Protein 4RDL (pdb70)

Structure (mmCIF, N/CA/C/O backbone):
data_4RDL
#
_entry.id   4RDL
#
_cell.length_a   140.390
_cell.length_b   140.390
_cell.length_c   65.020
_cell.angle_alpha   90.00
_cell.angle_beta   90.00
_cell.angle_gamma   120.00
#
_symmetry.space_group_name_H-M   'P 61'
#
loop_
_entity.id
_entity.type
_entity.pdbx_description
1 polymer Capsid
2 branched alpha-L-fucopyranose-(1-2)-beta-D-galactopyranose-(1-4)-[alpha-L-fucopyranose-(1-3)]2-acetamido-2-deoxy-alpha-D-glucopyranose
3 water water
#
loop_
_atom_site.group_PDB
_atom_site.id
_atom_site.type_symbol
_atom_site.label_atom_id
_atom_site.label_alt_id
_atom_site.label_comp_id
_atom_site.label_asym_id
_atom_site.label_entity_id
_atom_site.label_seq_id
_atom_site.pdbx_PDB_ins_code
_atom_site.Cartn_x
_atom_site.Cartn_y
_atom_site.Cartn_z
_atom_site.occupancy
_atom_site.B_iso_or_equiv
_atom_site.auth_seq_id
_atom_site.auth_comp_id
_atom_site.auth_asym_id
_atom_site.auth_atom_id
_atom_site.pdbx_PDB_model_num
ATOM 1 N N . LYS A 1 12 ? 32.874 -7.255 -1.930 1.00 43.09 230 LYS A N 1
ATOM 2 C CA . LYS A 1 12 ? 34.227 -6.964 -2.393 1.00 41.33 230 LYS A CA 1
ATOM 3 C C . LYS A 1 12 ? 35.262 -7.795 -1.640 1.00 36.05 230 LYS A C 1
ATOM 4 O O . LYS A 1 12 ? 35.293 -7.787 -0.409 1.00 35.34 230 LYS A O 1
ATOM 10 N N . PRO A 1 13 ? 36.109 -8.521 -2.382 1.00 31.74 231 PRO A N 1
ATOM 11 C CA . PRO A 1 13 ? 37.158 -9.356 -1.790 1.00 28.40 231 PRO A CA 1
ATOM 12 C C . PRO A 1 13 ? 38.218 -8.528 -1.071 1.00 24.06 231 PRO A C 1
ATOM 13 O O . PRO A 1 13 ? 38.663 -7.495 -1.580 1.00 26.23 231 PRO A O 1
ATOM 17 N N . PHE A 1 14 ? 38.610 -8.989 0.110 1.00 20.43 232 PHE A N 1
ATOM 18 C CA . PHE A 1 14 ? 39.687 -8.369 0.866 1.00 17.97 232 PHE A CA 1
ATOM 19 C C . PHE A 1 14 ? 41.016 -8.547 0.137 1.00 16.47 232 PHE A C 1
ATOM 20 O O . PHE A 1 14 ? 41.208 -9.510 -0.603 1.00 17.79 232 PHE A O 1
ATOM 28 N N . SER A 1 15 ? 41.927 -7.605 0.341 1.00 14.62 233 SER A N 1
ATOM 29 C CA . SER A 1 15 ? 43.270 -7.693 -0.215 1.00 13.95 233 SER A CA 1
ATOM 30 C C . SER A 1 15 ? 44.175 -6.764 0.571 1.00 12.32 233 SER A C 1
ATOM 31 O O . SER A 1 15 ? 43.700 -5.898 1.310 1.00 12.92 233 SER A O 1
ATOM 34 N N . VAL A 1 16 ? 45.481 -6.967 0.436 1.00 12.92 234 VAL A N 1
ATOM 35 C CA . VAL A 1 16 ? 46.452 -6.027 0.988 1.00 11.94 234 VAL A CA 1
ATOM 36 C C . VAL A 1 16 ? 47.284 -5.471 -0.164 1.00 12.23 234 VAL A C 1
ATOM 37 O O . VAL A 1 16 ? 47.290 -6.045 -1.254 1.00 12.60 234 VAL A O 1
ATOM 41 N N . PRO A 1 17 ? 47.983 -4.347 0.059 1.00 12.26 235 PRO A N 1
ATOM 42 C CA . PRO A 1 17 ? 48.759 -3.787 -1.047 1.00 13.28 235 PRO A CA 1
ATOM 43 C C . PRO A 1 17 ? 49.764 -4.768 -1.644 1.00 12.71 235 PRO A C 1
ATOM 44 O O . PRO A 1 17 ? 50.415 -5.542 -0.932 1.00 13.01 235 PRO A O 1
ATOM 48 N N . ASN A 1 18 ? 49.846 -4.712 -2.967 1.00 15.27 236 ASN A N 1
ATOM 49 C CA . ASN A 1 18 ? 50.816 -5.410 -3.788 1.00 18.59 236 ASN A CA 1
ATOM 50 C C . ASN A 1 18 ? 51.997 -4.472 -4.021 1.00 18.64 236 ASN A C 1
ATOM 51 O O . ASN A 1 18 ? 52.313 -4.109 -5.162 1.00 24.37 236 ASN A O 1
ATOM 56 N N . ILE A 1 19 ? 52.598 -4.044 -2.916 1.00 13.80 237 ILE A N 1
ATOM 57 C CA . ILE A 1 19 ? 53.772 -3.175 -2.901 1.00 13.91 237 ILE A CA 1
ATOM 58 C C . ILE A 1 19 ? 54.809 -3.777 -1.959 1.00 12.34 237 ILE A C 1
ATOM 59 O O . ILE A 1 19 ? 54.476 -4.176 -0.838 1.00 11.85 237 ILE A O 1
ATOM 64 N N . PRO A 1 20 ? 56.076 -3.844 -2.395 1.00 11.18 238 PRO A N 1
ATOM 65 C CA . PRO A 1 20 ? 57.112 -4.359 -1.493 1.00 11.44 238 PRO A CA 1
ATOM 66 C C . PRO A 1 20 ? 57.177 -3.585 -0.181 1.00 10.43 238 PRO A C 1
ATOM 67 O O . PRO A 1 20 ? 57.000 -2.363 -0.148 1.00 11.05 238 PRO A O 1
ATOM 71 N N . MET A 1 21 ? 57.440 -4.304 0.901 1.00 10.87 239 MET A N 1
ATOM 72 C CA . MET A 1 21 ? 57.399 -3.713 2.229 1.00 10.30 239 MET A CA 1
ATOM 73 C C . MET A 1 21 ? 58.294 -2.482 2.343 1.00 10.39 239 MET A C 1
ATOM 74 O O . MET A 1 21 ? 57.907 -1.474 2.961 1.00 11.35 239 MET A O 1
ATOM 79 N N . ASN A 1 22 ? 59.485 -2.564 1.752 1.00 9.87 240 ASN A N 1
ATOM 80 C CA . ASN A 1 22 ? 60.472 -1.491 1.873 1.00 10.35 240 ASN A CA 1
ATOM 81 C C . ASN A 1 22 ? 60.218 -0.267 0.992 1.00 9.63 240 ASN A C 1
ATOM 82 O O . ASN A 1 22 ? 61.019 0.676 1.000 1.00 11.77 240 ASN A O 1
ATOM 87 N N . LEU A 1 23 ? 59.096 -0.275 0.270 1.00 10.16 241 LEU A N 1
ATOM 88 C CA . LEU A 1 23 ? 58.635 0.906 -0.456 1.00 10.17 241 LEU A CA 1
ATOM 89 C C . LEU A 1 23 ? 57.490 1.611 0.268 1.00 9.72 241 LEU A C 1
ATOM 90 O O . LEU A 1 23 ? 57.046 2.670 -0.162 1.00 10.99 241 LEU A O 1
ATOM 95 N N . MET A 1 24 ? 57.003 1.020 1.355 1.00 9.79 242 MET A N 1
ATOM 96 C CA . MET A 1 24 ? 55.901 1.616 2.103 1.00 9.81 242 MET A CA 1
ATOM 97 C C . MET A 1 24 ? 56.406 2.412 3.299 1.00 8.91 242 MET A C 1
ATOM 98 O O . MET A 1 24 ? 57.540 2.226 3.744 1.00 11.01 242 MET A O 1
ATOM 103 N N . SER A 1 25 ? 55.563 3.307 3.807 1.00 9.38 243 SER A N 1
ATOM 104 C CA . SER A 1 25 ? 55.920 4.154 4.931 1.00 9.05 243 SER A CA 1
ATOM 105 C C . SER A 1 25 ? 55.507 3.581 6.283 1.00 8.46 243 SER A C 1
ATOM 106 O O . SER A 1 25 ? 54.491 2.901 6.415 1.00 9.52 243 SER A O 1
ATOM 109 N N . ASN A 1 26 ? 56.305 3.875 7.300 1.00 8.46 244 ASN A N 1
ATOM 110 C CA . ASN A 1 26 ? 55.880 3.740 8.682 1.00 8.36 244 ASN A CA 1
ATOM 111 C C . ASN A 1 26 ? 54.586 4.551 8.850 1.00 8.33 244 ASN A C 1
ATOM 112 O O . ASN A 1 26 ? 54.370 5.543 8.145 1.00 8.97 244 ASN A O 1
ATOM 117 N N . SER A 1 27 ? 53.725 4.151 9.779 1.00 8.11 245 SER A N 1
ATOM 118 C CA . SER A 1 27 ? 52.503 4.919 10.042 1.00 8.08 245 SER A CA 1
ATOM 119 C C . SER A 1 27 ? 52.617 5.904 11.208 1.00 8.03 245 SER A C 1
ATOM 120 O O . SER A 1 27 ? 51.685 6.683 11.452 1.00 9.73 245 SER A O 1
ATOM 123 N N . ARG A 1 28 ? 53.752 5.895 11.908 1.00 8.18 246 ARG A N 1
ATOM 124 C CA . ARG A 1 28 ? 53.967 6.808 13.041 1.00 8.32 246 ARG A CA 1
ATOM 125 C C . ARG A 1 28 ? 54.977 7.922 12.756 1.00 9.09 246 ARG A C 1
ATOM 126 O O . ARG A 1 28 ? 54.983 8.946 13.440 1.00 9.63 246 ARG A O 1
ATOM 134 N N . VAL A 1 29 ? 55.854 7.702 11.776 1.00 9.43 247 VAL A N 1
ATOM 135 C CA . VAL A 1 29 ? 56.716 8.752 11.228 1.00 9.44 247 VAL A CA 1
ATOM 136 C C . VAL A 1 29 ? 56.731 8.568 9.715 1.00 9.24 247 VAL A C 1
ATOM 137 O O . VAL A 1 29 ? 56.528 7.453 9.230 1.00 9.80 247 VAL A O 1
ATOM 141 N N . PRO A 1 30 ? 56.927 9.655 8.955 1.00 9.78 248 PRO A N 1
ATOM 142 C CA . PRO A 1 30 ? 56.981 9.521 7.495 1.00 9.78 248 PRO A CA 1
ATOM 143 C C . PRO A 1 30 ? 58.376 9.079 7.050 1.00 10.45 248 PRO A C 1
ATOM 144 O O . PRO A 1 30 ? 59.220 9.894 6.663 1.00 14.55 248 PRO A O 1
ATOM 148 N N . MET A 1 31 ? 58.608 7.771 7.136 1.00 10.66 249 MET A N 1
ATOM 149 C CA . MET A 1 31 ? 59.887 7.160 6.802 1.00 10.27 249 MET A CA 1
ATOM 150 C C . MET A 1 31 ? 59.606 5.811 6.192 1.00 9.51 249 MET A C 1
ATOM 151 O O . MET A 1 31 ? 58.696 5.110 6.630 1.00 11.22 249 MET A O 1
ATOM 156 N N . LEU A 1 32 ? 60.402 5.432 5.199 1.00 9.33 250 LEU A N 1
ATOM 157 C CA . LEU A 1 32 ? 60.296 4.088 4.646 1.00 9.75 250 LEU A CA 1
ATOM 158 C C . LEU A 1 32 ? 60.457 3.027 5.739 1.00 9.61 250 LEU A C 1
ATOM 159 O O . LEU A 1 32 ? 61.234 3.187 6.689 1.00 10.42 250 LEU A O 1
ATOM 164 N N . ILE A 1 33 ? 59.719 1.937 5.587 1.00 9.78 251 ILE A N 1
ATOM 165 C CA . ILE A 1 33 ? 59.913 0.766 6.432 1.00 9.15 251 ILE A CA 1
ATOM 166 C C . ILE A 1 33 ? 61.226 0.077 6.072 1.00 9.55 251 ILE A C 1
ATOM 167 O O . ILE A 1 33 ? 61.497 -0.168 4.894 1.00 10.55 251 ILE A O 1
ATOM 172 N N . ASP A 1 34 ? 62.038 -0.233 7.081 1.00 9.91 252 ASP A N 1
ATOM 173 C CA . ASP A 1 34 ? 63.306 -0.933 6.836 1.00 10.58 252 ASP A CA 1
ATOM 174 C C . ASP A 1 34 ? 63.408 -2.291 7.522 1.00 9.90 252 ASP A C 1
ATOM 175 O O . ASP A 1 34 ? 64.482 -2.896 7.569 1.00 12.23 252 ASP A O 1
ATOM 180 N N . GLY A 1 35 ? 62.285 -2.769 8.044 1.00 9.95 253 GLY A N 1
ATOM 181 C CA . GLY A 1 35 ? 62.257 -4.087 8.643 1.00 10.53 253 GLY A CA 1
ATOM 182 C C . GLY A 1 35 ? 60.965 -4.391 9.354 1.00 9.05 253 GLY A C 1
ATOM 183 O O . GLY A 1 35 ? 60.045 -3.560 9.412 1.00 10.00 253 GLY A O 1
ATOM 184 N N . MET A 1 36 ? 60.891 -5.608 9.874 1.00 9.64 254 MET A N 1
ATOM 185 C CA . MET A 1 36 ? 59.840 -5.966 10.797 1.00 9.52 254 MET A CA 1
ATOM 186 C C . MET A 1 36 ? 60.421 -6.852 11.878 1.00 9.11 254 MET A C 1
ATOM 187 O O . MET A 1 36 ? 61.466 -7.487 11.681 1.00 11.68 254 MET A O 1
ATOM 192 N N . MET A 1 37 ? 59.764 -6.861 13.033 1.00 10.32 255 MET A N 1
ATOM 193 C CA . MET A 1 37 ? 60.268 -7.582 14.194 1.00 10.89 255 MET A CA 1
ATOM 194 C C . MET A 1 37 ? 59.136 -7.802 15.182 1.00 10.28 255 MET A C 1
ATOM 195 O O . MET A 1 37 ? 58.160 -7.050 15.188 1.00 11.37 255 MET A O 1
ATOM 200 N N . VAL A 1 38 ? 59.272 -8.817 16.031 1.00 10.81 256 VAL A N 1
ATOM 201 C CA . VAL A 1 38 ? 58.433 -8.903 17.212 1.00 11.31 256 VAL A CA 1
ATOM 202 C C . VAL A 1 38 ? 59.178 -8.209 18.340 1.00 10.97 256 VAL A C 1
ATOM 203 O O . VAL A 1 38 ? 60.393 -8.020 18.268 1.00 12.30 256 VAL A O 1
ATOM 207 N N . SER A 1 39 ? 58.458 -7.811 19.377 1.00 12.68 257 SER A N 1
ATOM 208 C CA . SER A 1 39 ? 59.101 -7.180 20.521 1.00 16.56 257 SER A CA 1
ATOM 209 C C . SER A 1 39 ? 59.797 -8.220 21.380 1.00 19.61 257 SER A C 1
ATOM 210 O O . SER A 1 39 ? 59.335 -9.354 21.488 1.00 23.82 257 SER A O 1
ATOM 213 N N . ASN A 1 40 ? 60.901 -7.825 22.008 1.00 22.65 258 ASN A N 1
ATOM 214 C CA . ASN A 1 40 ? 61.503 -8.645 23.058 1.00 27.94 258 ASN A CA 1
ATOM 215 C C . ASN A 1 40 ? 60.704 -8.614 24.364 1.00 31.01 258 ASN A C 1
ATOM 216 O O . ASN A 1 40 ? 60.671 -9.599 25.103 1.00 35.41 258 ASN A O 1
ATOM 221 N N . ASP A 1 41 ? 60.072 -7.481 24.654 1.00 31.25 259 ASP A N 1
ATOM 222 C CA . ASP A 1 41 ? 59.190 -7.382 25.814 1.00 33.27 259 ASP A CA 1
ATOM 223 C C . ASP A 1 41 ? 57.754 -7.648 25.387 1.00 37.30 259 ASP A C 1
ATOM 224 O O . ASP A 1 41 ? 57.036 -6.731 24.994 1.00 38.54 259 ASP A O 1
ATOM 229 N N . GLN A 1 42 ? 57.340 -8.908 25.461 1.00 38.48 260 GLN A N 1
ATOM 230 C CA . GLN A 1 42 ? 55.989 -9.291 25.058 1.00 40.85 260 GLN A CA 1
ATOM 231 C C . GLN A 1 42 ? 54.925 -8.653 25.948 1.00 42.84 260 GLN A C 1
ATOM 232 O O . GLN A 1 42 ? 53.736 -8.649 25.612 1.00 41.78 260 GLN A O 1
ATOM 238 N N . ASN A 1 43 ? 55.361 -8.105 27.078 1.00 42.42 261 ASN A N 1
ATOM 239 C CA . ASN A 1 43 ? 54.445 -7.475 28.020 1.00 46.32 261 ASN A CA 1
ATOM 240 C C . ASN A 1 43 ? 54.145 -6.008 27.714 1.00 46.86 261 ASN A C 1
ATOM 241 O O . ASN A 1 43 ? 53.171 -5.458 28.223 1.00 48.04 261 ASN A O 1
ATOM 246 N N . GLN A 1 44 ? 54.977 -5.375 26.890 1.00 45.12 262 GLN A N 1
ATOM 247 C CA . GLN A 1 44 ? 54.741 -3.982 26.519 1.00 43.29 262 GLN A CA 1
ATOM 248 C C . GLN A 1 44 ? 53.665 -3.903 25.442 1.00 39.95 262 GLN A C 1
ATOM 249 O O . GLN A 1 44 ? 53.852 -4.363 24.315 1.00 41.68 262 GLN A O 1
ATOM 255 N N . VAL A 1 45 ? 52.535 -3.316 25.818 1.00 34.96 263 VAL A N 1
ATOM 256 C CA . VAL A 1 45 ? 51.328 -3.325 25.014 1.00 29.69 263 VAL A CA 1
ATOM 257 C C . VAL A 1 45 ? 51.321 -2.148 24.046 1.00 23.66 263 VAL A C 1
ATOM 258 O O . VAL A 1 45 ? 51.467 -1.001 24.460 1.00 26.63 263 VAL A O 1
ATOM 262 N N . PRO A 1 46 ? 51.170 -2.425 22.743 1.00 18.42 264 PRO A N 1
ATOM 263 C CA . PRO A 1 46 ? 51.038 -1.296 21.818 1.00 17.12 264 PRO A CA 1
ATOM 264 C C . PRO A 1 46 ? 49.636 -0.695 21.869 1.00 16.25 264 PRO A C 1
ATOM 265 O O . PRO A 1 46 ? 48.638 -1.424 21.871 1.00 16.07 264 PRO A O 1
ATOM 269 N N . GLN A 1 47 ? 49.569 0.630 21.923 1.00 15.15 265 GLN A N 1
ATOM 270 C CA . GLN A 1 47 ? 48.303 1.336 21.802 1.00 15.18 265 GLN A CA 1
ATOM 271 C C . GLN A 1 47 ? 48.560 2.594 20.987 1.00 13.82 265 GLN A C 1
ATOM 272 O O . GLN A 1 47 ? 48.187 3.707 21.374 1.00 13.97 265 GLN A O 1
ATOM 278 N N . PHE A 1 48 ? 49.222 2.402 19.852 1.00 12.43 266 PHE A N 1
ATOM 279 C CA . PHE A 1 48 ? 49.518 3.503 18.952 1.00 10.79 266 PHE A CA 1
ATOM 280 C C . PHE A 1 48 ? 48.208 4.140 18.507 1.00 10.60 266 PHE A C 1
ATOM 281 O O . PHE A 1 48 ? 47.177 3.463 18.429 1.00 11.80 266 PHE A O 1
ATOM 289 N N . GLN A 1 49 ? 48.238 5.442 18.236 1.00 10.76 267 GLN A N 1
ATOM 290 C CA . GLN A 1 49 ? 47.043 6.135 17.781 1.00 10.30 267 GLN A CA 1
ATOM 291 C C . GLN A 1 49 ? 47.090 6.408 16.284 1.00 10.51 267 GLN A C 1
ATOM 292 O O . GLN A 1 49 ? 46.056 6.661 15.660 1.00 11.19 267 GLN A O 1
ATOM 298 N N . ASN A 1 50 ? 48.296 6.364 15.723 1.00 10.10 268 ASN A N 1
ATOM 299 C CA . ASN A 1 50 ? 48.478 6.411 14.282 1.00 10.17 268 ASN A CA 1
ATOM 300 C C . ASN A 1 50 ? 48.687 5.003 13.723 1.00 10.69 268 ASN A C 1
ATOM 301 O O . ASN A 1 50 ? 49.057 4.086 14.462 1.00 11.61 268 ASN A O 1
ATOM 306 N N . GLY A 1 51 ? 48.417 4.834 12.431 1.00 9.31 269 GLY A N 1
ATOM 307 C CA . GLY A 1 51 ? 48.439 3.524 11.790 1.00 9.72 269 GLY A CA 1
ATOM 308 C C . GLY A 1 51 ? 47.340 2.586 12.257 1.00 9.37 269 GLY A C 1
ATOM 309 O O . GLY A 1 51 ? 47.488 1.366 12.122 1.00 12.71 269 GLY A O 1
ATOM 310 N N . ARG A 1 52 ? 46.250 3.137 12.798 1.00 10.04 270 ARG A N 1
ATOM 311 C CA . ARG A 1 52 ? 45.157 2.332 13.343 1.00 9.95 270 ARG A CA 1
ATOM 312 C C . ARG A 1 52 ? 43.927 2.369 12.437 1.00 10.03 270 ARG A C 1
ATOM 313 O O . ARG A 1 52 ? 43.393 3.444 12.141 1.00 11.50 270 ARG A O 1
ATOM 321 N N . VAL A 1 53 ? 43.493 1.187 12.006 1.00 10.30 271 VAL A N 1
ATOM 322 C CA . VAL A 1 53 ? 42.350 1.028 11.110 1.00 10.96 271 VAL A CA 1
ATOM 323 C C . VAL A 1 53 ? 41.890 -0.427 11.200 1.00 10.93 271 VAL A C 1
ATOM 324 O O . VAL A 1 53 ? 42.697 -1.321 11.427 1.00 12.77 271 VAL A O 1
ATOM 328 N N . THR A 1 54 ? 40.591 -0.661 11.059 1.00 11.98 272 THR A N 1
ATOM 329 C CA . THR A 1 54 ? 40.100 -2.026 10.972 1.00 12.46 272 THR A CA 1
ATOM 330 C C . THR A 1 54 ? 40.361 -2.575 9.568 1.00 12.25 272 THR A C 1
ATOM 331 O O . THR A 1 54 ? 40.592 -1.815 8.618 1.00 12.77 272 THR A O 1
ATOM 335 N N . LEU A 1 55 ? 40.317 -3.895 9.422 1.00 13.03 273 LEU A N 1
ATOM 336 C CA . LEU A 1 55 ? 40.511 -4.488 8.100 1.00 13.28 273 LEU A CA 1
ATOM 337 C C . LEU A 1 55 ? 39.427 -4.068 7.113 1.00 14.20 273 LEU A C 1
ATOM 338 O O . LEU A 1 55 ? 39.654 -4.075 5.895 1.00 15.16 273 LEU A O 1
ATOM 343 N N . ASP A 1 56 ? 38.250 -3.709 7.625 1.00 14.21 274 ASP A N 1
ATOM 344 C CA . ASP A 1 56 ? 37.188 -3.240 6.735 1.00 15.90 274 ASP A CA 1
ATOM 345 C C . ASP A 1 56 ? 37.185 -1.716 6.510 1.00 15.21 274 ASP A C 1
ATOM 346 O O . ASP A 1 56 ? 36.233 -1.165 5.958 1.00 18.08 274 ASP A O 1
ATOM 351 N N . GLY A 1 57 ? 38.265 -1.049 6.920 1.00 13.90 275 GLY A N 1
ATOM 352 C CA . GLY A 1 57 ? 38.506 0.331 6.524 1.00 14.03 275 GLY A CA 1
ATOM 353 C C . GLY A 1 57 ? 38.002 1.443 7.434 1.00 14.70 275 GLY A C 1
ATOM 354 O O . GLY A 1 57 ? 37.818 2.574 6.976 1.00 17.17 275 GLY A O 1
ATOM 355 N N . GLN A 1 58 ? 37.785 1.139 8.712 1.00 14.00 276 GLN A N 1
ATOM 356 C CA . GLN A 1 58 ? 37.353 2.145 9.685 1.00 14.30 276 GLN A CA 1
ATOM 357 C C . GLN A 1 58 ? 38.553 2.727 10.424 1.00 13.64 276 GLN A C 1
ATOM 358 O O . GLN A 1 58 ? 39.208 2.027 11.204 1.00 14.99 276 GLN A O 1
ATOM 364 N N . LEU A 1 59 ? 38.850 3.998 10.166 1.00 13.04 277 LEU A N 1
ATOM 365 C CA . LEU A 1 59 ? 39.966 4.670 10.819 1.00 12.85 277 LEU A CA 1
ATOM 366 C C . LEU A 1 59 ? 39.744 4.798 12.319 1.00 12.55 277 LEU A C 1
ATOM 367 O O . LEU A 1 59 ? 38.619 5.031 12.769 1.00 14.67 277 LEU A O 1
ATOM 372 N N . GLN A 1 60 ? 40.830 4.682 13.081 1.00 12.18 278 GLN A N 1
ATOM 373 C CA . GLN A 1 60 ? 40.768 4.816 14.535 1.00 12.59 278 GLN A CA 1
ATOM 374 C C . GLN A 1 60 ? 41.820 5.783 15.061 1.00 12.52 278 GLN A C 1
ATOM 375 O O . GLN A 1 60 ? 42.778 6.107 14.363 1.00 12.08 278 GLN A O 1
ATOM 381 N N . GLY A 1 61 ? 41.640 6.229 16.301 1.00 13.48 279 GLY A N 1
ATOM 382 C CA . GLY A 1 61 ? 42.597 7.114 16.940 1.00 12.86 279 GLY A CA 1
ATOM 383 C C . GLY A 1 61 ? 42.772 8.408 16.177 1.00 12.48 279 GLY A C 1
ATOM 384 O O . GLY A 1 61 ? 41.792 9.067 15.828 1.00 15.24 279 GLY A O 1
ATOM 385 N N . THR A 1 62 ? 44.025 8.771 15.918 1.00 11.43 280 THR A N 1
ATOM 386 C CA . THR A 1 62 ? 44.329 9.971 15.146 1.00 11.68 280 THR A CA 1
ATOM 387 C C . THR A 1 62 ? 44.733 9.622 13.713 1.00 10.18 280 THR A C 1
ATOM 388 O O . THR A 1 62 ? 45.318 10.432 12.991 1.00 11.37 280 THR A O 1
ATOM 392 N N . THR A 1 63 ? 44.406 8.410 13.289 1.00 10.42 281 THR A N 1
ATOM 393 C CA . THR A 1 63 ? 44.857 7.936 11.989 1.00 10.38 281 THR A CA 1
ATOM 394 C C . THR A 1 63 ? 44.082 8.542 10.830 1.00 11.54 281 THR A C 1
ATOM 395 O O . THR A 1 63 ? 42.853 8.640 10.863 1.00 13.70 281 THR A O 1
ATOM 399 N N . THR A 1 64 ? 44.811 8.945 9.797 1.00 11.68 282 THR A N 1
ATOM 400 C CA . THR A 1 64 ? 44.164 9.376 8.574 1.00 12.27 282 THR A CA 1
ATOM 401 C C . THR A 1 64 ? 44.779 8.671 7.364 1.00 11.72 282 THR A C 1
ATOM 402 O O . THR A 1 64 ? 45.524 7.703 7.518 1.00 11.57 282 THR A O 1
ATOM 406 N N . VAL A 1 65 ? 44.450 9.137 6.167 1.00 10.43 283 VAL A N 1
ATOM 407 C CA . VAL A 1 65 ? 44.725 8.392 4.950 1.00 10.85 283 VAL A CA 1
ATOM 408 C C . VAL A 1 65 ? 46.143 8.582 4.407 1.00 10.12 283 VAL A C 1
ATOM 409 O O . VAL A 1 65 ? 46.821 7.601 4.068 1.00 11.48 283 VAL A O 1
ATOM 413 N N . SER A 1 66 ? 46.590 9.832 4.306 1.00 10.31 284 SER A N 1
ATOM 414 C CA . SER A 1 66 ? 47.850 10.125 3.626 1.00 10.37 284 SER A CA 1
ATOM 415 C C . SER A 1 66 ? 49.074 10.130 4.538 1.00 10.10 284 SER A C 1
ATOM 416 O O . SER A 1 66 ? 49.043 10.685 5.647 1.00 10.77 284 SER A O 1
ATOM 419 N N . ALA A 1 67 ? 50.168 9.546 4.051 1.00 10.03 285 ALA A N 1
ATOM 420 C CA . ALA A 1 67 ? 51.436 9.606 4.773 1.00 10.22 285 ALA A CA 1
ATOM 421 C C . ALA A 1 67 ? 51.925 11.045 4.927 1.00 10.22 285 ALA A C 1
ATOM 422 O O . ALA A 1 67 ? 52.746 11.328 5.791 1.00 11.92 285 ALA A O 1
ATOM 424 N N . ALA A 1 68 ? 51.420 11.950 4.088 1.00 10.08 286 ALA A N 1
ATOM 425 C CA . ALA A 1 68 ? 51.767 13.370 4.206 1.00 11.38 286 ALA A CA 1
ATOM 426 C C . ALA A 1 68 ? 51.280 14.000 5.514 1.00 11.47 286 ALA A C 1
ATOM 427 O O . ALA A 1 68 ? 51.716 15.091 5.876 1.00 14.39 286 ALA A O 1
ATOM 429 N N . CYS A 1 69 ? 50.401 13.313 6.236 1.00 9.89 287 CYS A N 1
ATOM 430 C CA . CYS A 1 69 ? 49.876 13.856 7.483 1.00 9.72 287 CYS A CA 1
ATOM 431 C C . CYS A 1 69 ? 50.582 13.348 8.738 1.00 9.55 287 CYS A C 1
ATOM 432 O O . CYS A 1 69 ? 50.341 13.846 9.834 1.00 10.61 287 CYS A O 1
ATOM 435 N N . ILE A 1 70 ? 51.427 12.333 8.593 1.00 8.97 288 ILE A N 1
ATOM 436 C CA . ILE A 1 70 ? 51.954 11.646 9.761 1.00 8.92 288 ILE A CA 1
ATOM 437 C C . ILE A 1 70 ? 52.888 12.513 10.603 1.00 9.33 288 ILE A C 1
ATOM 438 O O . ILE A 1 70 ? 53.851 13.091 10.085 1.00 10.54 288 ILE A O 1
ATOM 443 N N . ALA A 1 71 ? 52.578 12.596 11.899 1.00 9.32 289 ALA A N 1
ATOM 444 C CA . ALA A 1 71 ? 53.420 13.276 12.883 1.00 9.25 289 ALA A CA 1
ATOM 445 C C . ALA A 1 71 ? 53.551 14.768 12.611 1.00 9.26 289 ALA A C 1
ATOM 446 O O . ALA A 1 71 ? 54.593 15.368 12.849 1.00 14.64 289 ALA A O 1
ATOM 448 N N . ARG A 1 72 ? 52.470 15.358 12.118 1.00 9.46 290 ARG A N 1
ATOM 449 C CA . ARG A 1 72 ? 52.412 16.795 11.887 1.00 9.12 290 ARG A CA 1
ATOM 450 C C . ARG A 1 72 ? 51.354 17.434 12.766 1.00 9.66 290 ARG A C 1
ATOM 451 O O . ARG A 1 72 ? 50.495 16.738 13.317 1.00 9.87 290 ARG A O 1
ATOM 459 N N . MET A 1 73 ? 51.441 18.755 12.900 1.00 9.52 291 MET A N 1
ATOM 460 C CA . MET A 1 73 ? 50.447 19.556 13.606 1.00 8.98 291 MET A CA 1
ATOM 461 C C . MET A 1 73 ? 50.174 20.815 12.808 1.00 9.55 291 MET A C 1
ATOM 462 O O . MET A 1 73 ? 50.969 21.213 11.950 1.00 10.20 291 MET A O 1
ATOM 467 N N . ARG A 1 74 ? 49.058 21.459 13.122 1.00 9.38 292 ARG A N 1
ATOM 468 C CA . ARG A 1 74 ? 48.738 22.756 12.547 1.00 9.23 292 ARG A CA 1
ATOM 469 C C . ARG A 1 74 ? 48.023 23.591 13.589 1.00 8.97 292 ARG A C 1
ATOM 470 O O . ARG A 1 74 ? 47.239 23.072 14.381 1.00 10.15 292 ARG A O 1
ATOM 478 N N . GLY A 1 75 ? 48.284 24.889 13.587 1.00 10.10 293 GLY A N 1
ATOM 479 C CA . GLY A 1 75 ? 47.472 25.783 14.392 1.00 11.15 293 GLY A CA 1
ATOM 480 C C . GLY A 1 75 ? 48.069 27.159 14.527 1.00 9.97 293 GLY A C 1
ATOM 481 O O . GLY A 1 75 ? 49.033 27.508 13.842 1.00 11.82 293 GLY A O 1
ATOM 482 N N . ARG A 1 76 ? 47.492 27.944 15.431 1.00 9.77 294 ARG A N 1
ATOM 483 C CA . ARG A 1 76 ? 47.896 29.332 15.606 1.00 9.82 294 ARG A CA 1
ATOM 484 C C . ARG A 1 76 ? 48.718 29.456 16.871 1.00 10.08 294 ARG A C 1
ATOM 485 O O . ARG A 1 76 ? 48.303 29.011 17.938 1.00 10.90 294 ARG A O 1
ATOM 493 N N . ILE A 1 77 ? 49.897 30.049 16.744 1.00 10.79 295 ILE A N 1
ATOM 494 C CA . ILE A 1 77 ? 50.762 30.250 17.900 1.00 10.76 295 ILE A CA 1
ATOM 495 C C . ILE A 1 77 ? 50.219 31.387 18.761 1.00 11.16 295 ILE A C 1
ATOM 496 O O . ILE A 1 77 ? 49.822 32.438 18.249 1.00 11.82 295 ILE A O 1
ATOM 501 N N . PHE A 1 78 ? 50.189 31.163 20.070 1.00 11.84 296 PHE A N 1
ATOM 502 C CA . PHE A 1 78 ? 49.741 32.177 21.012 1.00 11.13 296 PHE A CA 1
ATOM 503 C C . PHE A 1 78 ? 50.752 32.415 22.116 1.00 11.88 296 PHE A C 1
ATOM 504 O O . PHE A 1 78 ? 51.680 31.634 22.310 1.00 12.58 296 PHE A O 1
ATOM 512 N N . ASN A 1 79 ? 50.558 33.511 22.836 1.00 13.56 297 ASN A N 1
ATOM 513 C CA . ASN A 1 79 ? 51.354 33.838 24.004 1.00 16.04 297 ASN A CA 1
ATOM 514 C C . ASN A 1 79 ? 50.388 34.384 25.031 1.00 17.14 297 ASN A C 1
ATOM 515 O O . ASN A 1 79 ? 49.740 35.406 24.806 1.00 18.48 297 ASN A O 1
ATOM 520 N N . ASN A 1 80 ? 50.261 33.674 26.143 1.00 19.96 298 ASN A N 1
ATOM 521 C CA . ASN A 1 80 ? 49.325 34.061 27.185 1.00 26.60 298 ASN A CA 1
ATOM 522 C C . ASN A 1 80 ? 49.856 33.699 28.555 1.00 31.81 298 ASN A C 1
ATOM 523 O O . ASN A 1 80 ? 50.343 32.591 28.768 1.00 32.71 298 ASN A O 1
ATOM 528 N N . ASN A 1 81 ? 49.756 34.639 29.487 1.00 35.25 299 ASN A N 1
ATOM 529 C CA . ASN A 1 81 ? 50.151 34.387 30.864 1.00 38.41 299 ASN A CA 1
ATOM 530 C C . ASN A 1 81 ? 51.601 33.907 30.958 1.00 38.76 299 ASN A C 1
ATOM 531 O O . ASN A 1 81 ? 51.926 33.042 31.769 1.00 39.88 299 ASN A O 1
ATOM 536 N N . GLY A 1 82 ? 52.465 34.469 30.114 1.00 38.47 300 GLY A N 1
ATOM 537 C CA . GLY A 1 82 ? 53.891 34.195 30.172 1.00 38.46 300 GLY A CA 1
ATOM 538 C C . GLY A 1 82 ? 54.351 32.916 29.491 1.00 36.67 300 GLY A C 1
ATOM 539 O O . GLY A 1 82 ? 55.496 32.494 29.654 1.00 37.73 300 GLY A O 1
ATOM 540 N N . ASN A 1 83 ? 53.466 32.297 28.719 1.00 29.81 301 ASN A N 1
ATOM 541 C CA . ASN A 1 83 ? 53.791 31.036 28.067 1.00 25.84 301 ASN A CA 1
ATOM 542 C C . ASN A 1 83 ? 53.262 30.964 26.646 1.00 19.09 301 ASN A C 1
ATOM 543 O O . ASN A 1 83 ? 52.196 31.500 26.331 1.00 19.84 301 ASN A O 1
ATOM 548 N N . TYR A 1 84 ? 54.023 30.300 25.787 1.00 15.03 302 TYR A N 1
ATOM 549 C CA . TYR A 1 84 ? 53.638 30.143 24.394 1.00 12.71 302 TYR A CA 1
ATOM 550 C C . TYR A 1 84 ? 52.911 28.821 24.183 1.00 11.47 302 TYR A C 1
ATOM 551 O O . TYR A 1 84 ? 53.042 27.889 24.971 1.00 12.84 302 TYR A O 1
ATOM 560 N N . GLY A 1 85 ? 52.144 28.748 23.107 1.00 11.00 303 GLY A N 1
ATOM 561 C CA . GLY A 1 85 ? 51.434 27.531 22.783 1.00 11.15 303 GLY A CA 1
ATOM 562 C C . GLY A 1 85 ? 50.902 27.555 21.372 1.00 11.20 303 GLY A C 1
ATOM 563 O O . GLY A 1 85 ? 51.092 28.529 20.626 1.00 11.45 303 GLY A O 1
ATOM 564 N N . VAL A 1 86 ? 50.226 26.473 21.002 1.00 10.34 304 VAL A N 1
ATOM 565 C CA . VAL A 1 86 ? 49.510 26.414 19.736 1.00 10.62 304 VAL A CA 1
ATOM 566 C C . VAL A 1 86 ? 48.049 26.040 19.979 1.00 10.79 304 VAL A C 1
ATOM 567 O O . VAL A 1 86 ? 47.760 25.087 20.723 1.00 11.39 304 VAL A O 1
ATOM 571 N N . ASN A 1 87 ? 47.141 26.811 19.372 1.00 10.42 305 ASN A N 1
ATOM 572 C CA . ASN A 1 87 ? 45.742 26.425 19.249 1.00 10.61 305 ASN A CA 1
ATOM 573 C C . ASN A 1 87 ? 45.602 25.553 18.019 1.00 9.52 305 ASN A C 1
ATOM 574 O O . ASN A 1 87 ? 45.767 26.031 16.895 1.00 10.53 305 ASN A O 1
ATOM 579 N N . LEU A 1 88 ? 45.297 24.277 18.231 1.00 10.38 306 LEU A N 1
ATOM 580 C CA . LEU A 1 88 ? 45.355 23.280 17.168 1.00 9.88 306 LEU A CA 1
ATOM 581 C C . LEU A 1 88 ? 44.166 23.304 16.216 1.00 9.64 306 LEU A C 1
ATOM 582 O O . LEU A 1 88 ? 43.038 23.627 16.600 1.00 12.18 306 LEU A O 1
ATOM 587 N N . ALA A 1 89 ? 44.452 22.950 14.967 1.00 10.24 307 ALA A N 1
ATOM 588 C CA . ALA A 1 89 ? 43.446 22.710 13.949 1.00 10.58 307 ALA A CA 1
ATOM 589 C C . ALA A 1 89 ? 43.797 21.414 13.220 1.00 10.07 307 ALA A C 1
ATOM 590 O O . ALA A 1 89 ? 44.876 20.841 13.433 1.00 11.11 307 ALA A O 1
ATOM 592 N N . GLU A 1 90 ? 42.906 20.945 12.350 1.00 10.46 308 GLU A N 1
ATOM 593 C CA . GLU A 1 90 ? 43.280 19.854 11.450 1.00 10.95 308 GLU A CA 1
ATOM 594 C C . GLU A 1 90 ? 44.310 20.363 10.437 1.00 11.07 308 GLU A C 1
ATOM 595 O O . GLU A 1 90 ? 44.418 21.573 10.201 1.00 11.27 308 GLU A O 1
ATOM 601 N N . LEU A 1 91 ? 45.054 19.444 9.826 1.00 11.13 309 LEU A N 1
ATOM 602 C CA . LEU A 1 91 ? 46.161 19.824 8.949 1.00 11.67 309 LEU A CA 1
ATOM 603 C C . LEU A 1 91 ? 45.732 20.615 7.708 1.00 11.33 309 LEU A C 1
ATOM 604 O O . LEU A 1 91 ? 46.534 21.338 7.124 1.00 12.55 309 LEU A O 1
ATOM 609 N N . ASP A 1 92 ? 44.471 20.487 7.305 1.00 12.64 310 ASP A N 1
ATOM 610 C CA . ASP A 1 92 ? 43.972 21.259 6.165 1.00 13.56 310 ASP A CA 1
ATOM 611 C C . ASP A 1 92 ? 43.497 22.658 6.567 1.00 14.50 310 ASP A C 1
ATOM 612 O O . ASP A 1 92 ? 43.061 23.448 5.722 1.00 16.83 310 ASP A O 1
ATOM 617 N N . GLY A 1 93 ? 43.593 22.966 7.857 1.00 13.36 311 GLY A N 1
ATOM 618 C CA . GLY A 1 93 ? 43.205 24.278 8.350 1.00 14.70 311 GLY A CA 1
ATOM 619 C C . GLY A 1 93 ? 41.769 24.363 8.847 1.00 14.36 311 GLY A C 1
ATOM 620 O O . GLY A 1 93 ? 41.380 25.351 9.460 1.00 16.43 311 GLY A O 1
ATOM 621 N N . ASN A 1 94 ? 40.980 23.333 8.576 1.00 14.01 312 ASN A N 1
ATOM 622 C CA . ASN A 1 94 ? 39.650 23.234 9.150 1.00 14.49 312 ASN A CA 1
ATOM 623 C C . ASN A 1 94 ? 39.735 22.937 10.645 1.00 14.05 312 ASN A C 1
ATOM 624 O O . ASN A 1 94 ? 40.752 22.447 11.130 1.00 14.44 312 ASN A O 1
ATOM 629 N N . PRO A 1 95 ? 38.677 23.262 11.387 1.00 13.83 313 PRO A N 1
ATOM 630 C CA . PRO A 1 95 ? 38.773 23.201 12.846 1.00 14.85 313 PRO A CA 1
ATOM 631 C C . PRO A 1 95 ? 38.898 21.788 13.380 1.00 15.33 313 PRO A C 1
ATOM 632 O O . PRO A 1 95 ? 38.317 20.845 12.830 1.00 14.31 313 PRO A O 1
ATOM 636 N N . TYR A 1 96 ? 39.666 21.654 14.456 1.00 15.35 314 TYR A N 1
ATOM 637 C CA . TYR A 1 96 ? 39.714 20.413 15.198 1.00 16.15 314 TYR A CA 1
ATOM 638 C C . TYR A 1 96 ? 38.505 20.411 16.109 1.00 18.55 314 TYR A C 1
ATOM 639 O O . TYR A 1 96 ? 38.275 21.365 16.861 1.00 19.98 314 TYR A O 1
ATOM 648 N N . HIS A 1 97 ? 37.718 19.349 16.021 1.00 18.04 315 HIS A N 1
ATOM 649 C CA . HIS A 1 97 ? 36.559 19.210 16.875 1.00 22.15 315 HIS A CA 1
ATOM 650 C C . HIS A 1 97 ? 37.018 18.664 18.210 1.00 22.25 315 HIS A C 1
ATOM 651 O O . HIS A 1 97 ? 37.128 17.452 18.398 1.00 24.63 315 HIS A O 1
ATOM 658 N N . ALA A 1 98 ? 37.300 19.585 19.131 1.00 24.73 316 ALA A N 1
ATOM 659 C CA . ALA A 1 98 ? 37.802 19.227 20.451 1.00 25.92 316 ALA A CA 1
ATOM 660 C C . ALA A 1 98 ? 36.872 18.229 21.126 1.00 25.64 316 ALA A C 1
ATOM 661 O O . ALA A 1 98 ? 35.653 18.277 20.946 1.00 26.24 316 ALA A O 1
ATOM 663 N N . PHE A 1 99 ? 37.468 17.319 21.887 1.00 24.40 317 PHE A N 1
ATOM 664 C CA . PHE A 1 99 ? 36.735 16.288 22.612 1.00 25.83 317 PHE A CA 1
ATOM 665 C C . PHE A 1 99 ? 36.057 15.240 21.715 1.00 25.98 317 PHE A C 1
ATOM 666 O O . PHE A 1 99 ? 35.169 14.532 22.182 1.00 29.43 317 PHE A O 1
ATOM 674 N N . ASP A 1 100 ? 36.489 15.119 20.456 1.00 24.12 318 ASP A N 1
ATOM 675 C CA . ASP A 1 100 ? 35.805 14.249 19.480 1.00 33.05 318 ASP A CA 1
ATOM 676 C C . ASP A 1 100 ? 36.655 13.178 18.774 1.00 36.01 318 ASP A C 1
ATOM 677 O O . ASP A 1 100 ? 36.111 12.221 18.213 1.00 42.11 318 ASP A O 1
ATOM 682 N N . SER A 1 101 ? 37.967 13.380 18.740 1.00 30.19 319 SER A N 1
ATOM 683 C CA . SER A 1 101 ? 38.941 12.314 18.486 1.00 26.84 319 SER A CA 1
ATOM 684 C C . SER A 1 101 ? 40.104 12.694 19.392 1.00 19.02 319 SER A C 1
ATOM 685 O O . SER A 1 101 ? 40.097 13.793 19.936 1.00 21.15 319 SER A O 1
ATOM 688 N N . PRO A 1 102 ? 41.088 11.798 19.605 1.00 14.37 320 PRO A N 1
ATOM 689 C CA . PRO A 1 102 ? 42.005 12.133 20.705 1.00 13.98 320 PRO A CA 1
ATOM 690 C C . PRO A 1 102 ? 42.782 13.425 20.468 1.00 13.47 320 PRO A C 1
ATOM 691 O O . PRO A 1 102 ? 43.125 14.111 21.428 1.00 13.27 320 PRO A O 1
ATOM 695 N N . ALA A 1 103 ? 43.052 13.740 19.205 1.00 12.36 321 ALA A N 1
ATOM 696 C CA . ALA A 1 103 ? 43.778 14.940 18.831 1.00 11.39 321 ALA A CA 1
ATOM 697 C C . ALA A 1 103 ? 43.541 15.101 17.343 1.00 11.05 321 ALA A C 1
ATOM 698 O O . ALA A 1 103 ? 42.928 14.229 16.722 1.00 12.02 321 ALA A O 1
ATOM 700 N N . PRO A 1 104 ? 43.998 16.216 16.754 1.00 11.02 322 PRO A N 1
ATOM 701 C CA . PRO A 1 104 ? 43.841 16.331 15.300 1.00 11.27 322 PRO A CA 1
ATOM 702 C C . PRO A 1 104 ? 44.460 15.136 14.569 1.00 9.42 322 PRO A C 1
ATOM 703 O O . PRO A 1 104 ? 45.437 14.541 15.046 1.00 10.19 322 PRO A O 1
ATOM 707 N N . LEU A 1 105 ? 43.909 14.787 13.411 1.00 9.81 323 LEU A N 1
ATOM 708 C CA . LEU A 1 105 ? 44.433 13.646 12.670 1.00 9.97 323 LEU A CA 1
ATOM 709 C C . LEU A 1 105 ? 45.906 13.846 12.316 1.00 8.69 323 LEU A C 1
ATOM 710 O O . LEU A 1 105 ? 46.326 14.954 11.962 1.00 10.03 323 LEU A O 1
ATOM 715 N N . GLY A 1 106 ? 46.693 12.776 12.428 1.00 9.70 324 GLY A N 1
ATOM 716 C CA . GLY A 1 106 ? 48.120 12.823 12.128 1.00 10.53 324 GLY A CA 1
ATOM 717 C C . GLY A 1 106 ? 49.002 13.253 13.297 1.00 9.38 324 GLY A C 1
ATOM 718 O O . GLY A 1 106 ? 50.219 13.111 13.244 1.00 10.68 324 GLY A O 1
ATOM 719 N N . PHE A 1 107 ? 48.397 13.780 14.357 1.00 9.71 325 PHE A N 1
ATOM 720 C CA . PHE A 1 107 ? 49.150 14.293 15.499 1.00 10.04 325 PHE A CA 1
ATOM 721 C C . PHE A 1 107 ? 50.139 13.231 16.009 1.00 8.67 325 PHE A C 1
ATOM 722 O O . PHE A 1 107 ? 49.782 12.066 16.124 1.00 10.16 325 PHE A O 1
ATOM 730 N N . PRO A 1 108 ? 51.386 13.628 16.319 1.00 9.10 326 PRO A N 1
ATOM 731 C CA . PRO A 1 108 ? 52.362 12.645 16.816 1.00 9.80 326 PRO A CA 1
ATOM 732 C C . PRO A 1 108 ? 51.819 11.830 17.992 1.00 9.90 326 PRO A C 1
ATOM 733 O O . PRO A 1 108 ? 51.205 12.395 18.910 1.00 11.02 326 PRO A O 1
ATOM 737 N N . ASP A 1 109 ? 52.050 10.516 17.978 1.00 10.30 327 ASP A N 1
ATOM 738 C CA . ASP A 1 109 ? 51.600 9.667 19.086 1.00 10.92 327 ASP A CA 1
ATOM 739 C C . ASP A 1 109 ? 52.752 9.176 19.966 1.00 10.97 327 ASP A C 1
ATOM 740 O O . ASP A 1 109 ? 52.698 8.093 20.549 1.00 12.27 327 ASP A O 1
ATOM 745 N N . PHE A 1 110 ? 53.780 10.006 20.081 1.00 10.94 328 PHE A N 1
ATOM 746 C CA . PHE A 1 110 ? 54.884 9.757 20.997 1.00 10.31 328 PHE A CA 1
ATOM 747 C C . PHE A 1 110 ? 54.619 10.485 22.305 1.00 11.04 328 PHE A C 1
ATOM 748 O O . PHE A 1 110 ? 54.493 11.716 22.328 1.00 11.85 328 PHE A O 1
ATOM 756 N N . GLY A 1 111 ? 54.517 9.715 23.385 1.00 11.82 329 GLY A N 1
ATOM 757 C CA . GLY A 1 111 ? 54.132 10.248 24.675 1.00 12.50 329 GLY A CA 1
ATOM 758 C C . GLY A 1 111 ? 55.273 10.379 25.662 1.00 11.52 329 GLY A C 1
ATOM 759 O O . GLY A 1 111 ? 56.249 9.627 25.596 1.00 13.73 329 GLY A O 1
ATOM 760 N N . ASN A 1 112 ? 55.131 11.337 26.575 1.00 11.43 330 ASN A N 1
ATOM 761 C CA . ASN A 1 112 ? 56.082 11.549 27.662 1.00 11.94 330 ASN A CA 1
ATOM 762 C C . ASN A 1 112 ? 57.494 11.854 27.195 1.00 12.54 330 ASN A C 1
ATOM 763 O O . ASN A 1 112 ? 58.461 11.414 27.812 1.00 14.10 330 ASN A O 1
ATOM 768 N N . CYS A 1 113 ? 57.607 12.623 26.115 1.00 11.91 331 CYS A N 1
ATOM 769 C CA . CYS A 1 113 ? 58.909 12.932 25.549 1.00 10.96 331 CYS A CA 1
ATOM 770 C C . CYS A 1 113 ? 58.939 14.322 24.929 1.00 10.54 331 CYS A C 1
ATOM 771 O O . CYS A 1 113 ? 57.930 15.034 24.924 1.00 11.80 331 CYS A O 1
ATOM 774 N N . ASP A 1 114 ? 60.109 14.708 24.435 1.00 11.37 332 ASP A N 1
ATOM 775 C CA . ASP A 1 114 ? 60.292 16.024 23.843 1.00 10.51 332 ASP A CA 1
ATOM 776 C C . ASP A 1 114 ? 60.210 15.921 22.327 1.00 10.06 332 ASP A C 1
ATOM 777 O O . ASP A 1 114 ? 61.026 15.241 21.693 1.00 13.09 332 ASP A O 1
ATOM 782 N N . LEU A 1 115 ? 59.201 16.573 21.763 1.00 10.50 333 LEU A N 1
ATOM 783 C CA . LEU A 1 115 ? 59.003 16.617 20.322 1.00 10.32 333 LEU A CA 1
ATOM 784 C C . LEU A 1 115 ? 59.685 17.852 19.759 1.00 9.52 333 LEU A C 1
ATOM 785 O O . LEU A 1 115 ? 59.288 18.984 20.057 1.00 12.18 333 LEU A O 1
ATOM 790 N N . HIS A 1 116 ? 60.714 17.634 18.953 1.00 9.69 334 HIS A N 1
ATOM 791 C CA . HIS A 1 116 ? 61.443 18.738 18.341 1.00 9.89 334 HIS A CA 1
ATOM 792 C C . HIS A 1 116 ? 60.855 18.983 16.969 1.00 9.84 334 HIS A C 1
ATOM 793 O O . HIS A 1 116 ? 61.055 18.186 16.045 1.00 10.11 334 HIS A O 1
ATOM 800 N N . MET A 1 117 ? 60.113 20.081 16.855 1.00 10.71 335 MET A N 1
ATOM 801 C CA . MET A 1 117 ? 59.333 20.370 15.659 1.00 10.10 335 MET A CA 1
ATOM 802 C C . MET A 1 117 ? 60.010 21.419 14.803 1.00 10.74 335 MET A C 1
ATOM 803 O O . MET A 1 117 ? 60.631 22.361 15.309 1.00 12.91 335 MET A O 1
ATOM 808 N N . THR A 1 118 ? 59.861 21.269 13.497 1.00 10.06 336 THR A N 1
ATOM 809 C CA . THR A 1 118 ? 60.191 22.333 12.570 1.00 10.12 336 THR A CA 1
ATOM 810 C C . THR A 1 118 ? 58.864 22.879 12.064 1.00 9.85 336 THR A C 1
ATOM 811 O O . THR A 1 118 ? 57.924 22.117 11.859 1.00 12.70 336 THR A O 1
ATOM 815 N N . PHE A 1 119 ? 58.758 24.190 11.875 1.00 9.72 337 PHE A N 1
ATOM 816 C CA . PHE A 1 119 ? 57.490 24.735 11.412 1.00 9.86 337 PHE A CA 1
ATOM 817 C C . PHE A 1 119 ? 57.645 25.845 10.388 1.00 9.33 337 PHE A C 1
ATOM 818 O O . PHE A 1 119 ? 58.706 26.468 10.271 1.00 10.31 337 PHE A O 1
ATOM 826 N N . VAL A 1 120 ? 56.565 26.082 9.649 1.00 9.41 338 VAL A N 1
ATOM 827 C CA . VAL A 1 120 ? 56.501 27.181 8.699 1.00 10.03 338 VAL A CA 1
ATOM 828 C C . VAL A 1 120 ? 55.148 27.873 8.797 1.00 9.99 338 VAL A C 1
ATOM 829 O O . VAL A 1 120 ? 54.122 27.226 9.039 1.00 10.48 338 VAL A O 1
ATOM 833 N N . LYS A 1 121 ? 55.145 29.189 8.607 1.00 10.02 339 LYS A N 1
ATOM 834 C CA . LYS A 1 121 ? 53.886 29.899 8.419 1.00 10.68 339 LYS A CA 1
ATOM 835 C C . LYS A 1 121 ? 53.173 29.333 7.194 1.00 10.86 339 LYS A C 1
ATOM 836 O O . LYS A 1 121 ? 53.824 28.949 6.214 1.00 10.93 339 LYS A O 1
ATOM 842 N N . ILE A 1 122 ? 51.846 29.253 7.252 1.00 9.72 340 ILE A N 1
ATOM 843 C CA . ILE A 1 122 ? 51.089 28.587 6.189 1.00 10.83 340 ILE A CA 1
ATOM 844 C C . ILE A 1 122 ? 50.011 29.469 5.532 1.00 10.66 340 ILE A C 1
ATOM 845 O O . ILE A 1 122 ? 49.412 29.076 4.544 1.00 12.71 340 ILE A O 1
ATOM 850 N N . ASN A 1 123 ? 49.771 30.656 6.080 1.00 11.26 341 ASN A N 1
ATOM 851 C CA . ASN A 1 123 ? 48.881 31.615 5.430 1.00 12.66 341 ASN A CA 1
ATOM 852 C C . ASN A 1 123 ? 49.579 32.201 4.202 1.00 11.88 341 ASN A C 1
ATOM 853 O O . ASN A 1 123 ? 50.674 32.749 4.314 1.00 12.67 341 ASN A O 1
ATOM 858 N N . PRO A 1 124 ? 48.949 32.097 3.022 1.00 12.30 342 PRO A N 1
ATOM 859 C CA . PRO A 1 124 ? 49.606 32.621 1.817 1.00 13.05 342 PRO A CA 1
ATOM 860 C C . PRO A 1 124 ? 50.024 34.091 1.939 1.00 13.56 342 PRO A C 1
ATOM 861 O O . PRO A 1 124 ? 51.027 34.480 1.338 1.00 15.43 342 PRO A O 1
ATOM 865 N N . THR A 1 125 ? 49.288 34.898 2.700 1.00 13.22 343 THR A N 1
ATOM 866 C CA . THR A 1 125 ? 49.653 36.307 2.832 1.00 15.00 343 THR A CA 1
ATOM 867 C C . THR A 1 125 ? 50.935 36.496 3.640 1.00 15.67 343 THR A C 1
ATOM 868 O O . THR A 1 125 ? 51.534 37.577 3.627 1.00 18.28 343 THR A O 1
ATOM 872 N N . GLU A 1 126 ? 51.348 35.442 4.341 1.00 14.25 344 GLU A N 1
ATOM 873 C CA . GLU A 1 126 ? 52.576 35.457 5.132 1.00 13.21 344 GLU A CA 1
ATOM 874 C C . GLU A 1 126 ? 53.724 34.811 4.365 1.00 14.50 344 GLU A C 1
ATOM 875 O O . GLU A 1 126 ? 54.819 34.629 4.902 1.00 15.35 344 GLU A O 1
ATOM 881 N N . LEU A 1 127 ? 53.466 34.470 3.108 1.00 12.29 345 LEU A N 1
ATOM 882 C CA . LEU A 1 127 ? 54.427 33.724 2.298 1.00 12.42 345 LEU A CA 1
ATOM 883 C C . LEU A 1 127 ? 54.803 34.447 0.997 1.00 13.49 345 LEU A C 1
ATOM 884 O O . LEU A 1 127 ? 55.109 33.805 -0.014 1.00 13.64 345 LEU A O 1
ATOM 889 N N . SER A 1 128 ? 54.794 35.780 1.019 1.00 15.09 346 SER A N 1
ATOM 890 C CA . SER A 1 128 ? 55.197 36.540 -0.160 1.00 15.90 346 SER A CA 1
ATOM 891 C C . SER A 1 128 ? 56.684 36.886 -0.136 1.00 16.39 346 SER A C 1
ATOM 892 O O . SER A 1 128 ? 57.307 37.062 -1.183 1.00 17.34 346 SER A O 1
ATOM 895 N N . THR A 1 129 ? 57.242 36.976 1.066 1.00 15.58 347 THR A N 1
ATOM 896 C CA . THR A 1 129 ? 58.623 37.399 1.249 1.00 15.97 347 THR A CA 1
ATOM 897 C C . THR A 1 129 ? 59.139 36.919 2.598 1.00 16.91 347 THR A C 1
ATOM 898 O O . THR A 1 129 ? 58.360 36.716 3.533 1.00 18.03 347 THR A O 1
ATOM 902 N N . GLY A 1 130 ? 60.452 36.730 2.692 1.00 15.90 348 GLY A N 1
ATOM 903 C CA . GLY A 1 130 ? 61.087 36.433 3.961 1.00 15.33 348 GLY A CA 1
ATOM 904 C C . GLY A 1 130 ? 61.088 34.964 4.340 1.00 14.68 348 GLY A C 1
ATOM 905 O O . GLY A 1 130 ? 60.476 34.131 3.675 1.00 16.17 348 GLY A O 1
ATOM 906 N N . ASP A 1 131 ? 61.778 34.664 5.434 1.00 13.77 349 ASP A N 1
ATOM 907 C CA . ASP A 1 131 ? 61.915 33.300 5.946 1.00 12.65 349 ASP A CA 1
ATOM 908 C C . ASP A 1 131 ? 60.702 32.975 6.820 1.00 12.28 349 ASP A C 1
ATOM 909 O O . ASP A 1 131 ? 60.505 33.590 7.865 1.00 14.27 349 ASP A O 1
ATOM 914 N N . PRO A 1 132 ? 59.874 32.007 6.390 1.00 10.70 350 PRO A N 1
ATOM 915 C CA . PRO A 1 132 ? 58.642 31.690 7.118 1.00 11.77 350 PRO A CA 1
ATOM 916 C C . PRO A 1 132 ? 58.848 30.628 8.189 1.00 11.38 350 PRO A C 1
ATOM 917 O O . PRO A 1 132 ? 57.869 30.200 8.806 1.00 12.08 350 PRO A O 1
ATOM 921 N N . SER A 1 133 ? 60.091 30.212 8.412 1.00 11.02 351 SER A N 1
ATOM 922 C CA . SER A 1 133 ? 60.348 28.986 9.175 1.00 10.39 351 SER A CA 1
ATOM 923 C C . SER A 1 133 ? 60.877 29.210 10.590 1.00 10.55 351 SER A C 1
ATOM 924 O O . SER A 1 133 ? 61.482 30.241 10.901 1.00 12.16 351 SER A O 1
ATOM 927 N N . GLY A 1 134 ? 60.666 28.205 11.431 1.00 12.02 352 GLY A N 1
ATOM 928 C CA . GLY A 1 134 ? 61.220 28.204 12.766 1.00 12.39 352 GLY A CA 1
ATOM 929 C C . GLY A 1 134 ? 61.295 26.793 13.302 1.00 10.97 352 GLY A C 1
ATOM 930 O O . GLY A 1 134 ? 61.075 25.824 12.567 1.00 11.41 352 GLY A O 1
ATOM 931 N N . LYS A 1 135 ? 61.624 26.673 14.581 1.00 12.86 353 LYS A N 1
ATOM 932 C CA . LYS A 1 135 ? 61.652 25.380 15.238 1.00 11.75 353 LYS A CA 1
ATOM 933 C C . LYS A 1 135 ? 61.252 25.584 16.681 1.00 11.60 353 LYS A C 1
ATOM 934 O O . LYS A 1 135 ? 61.368 26.692 17.217 1.00 14.58 353 LYS A O 1
ATOM 940 N N . VAL A 1 136 ? 60.771 24.524 17.314 1.00 10.73 354 VAL A N 1
ATOM 941 C CA . VAL A 1 136 ? 60.294 24.630 18.682 1.00 10.50 354 VAL A CA 1
ATOM 942 C C . VAL A 1 136 ? 60.183 23.243 19.295 1.00 10.22 354 VAL A C 1
ATOM 943 O O . VAL A 1 136 ? 60.016 22.254 18.580 1.00 12.94 354 VAL A O 1
ATOM 947 N N . VAL A 1 137 ? 60.313 23.173 20.614 1.00 10.95 355 VAL A N 1
ATOM 948 C CA . VAL A 1 137 ? 60.141 21.926 21.341 1.00 10.92 355 VAL A CA 1
ATOM 949 C C . VAL A 1 137 ? 58.748 21.909 21.962 1.00 10.61 355 VAL A C 1
ATOM 950 O O . VAL A 1 137 ? 58.297 22.912 22.535 1.00 10.97 355 VAL A O 1
ATOM 954 N N . ILE A 1 138 ? 58.063 20.779 21.826 1.00 10.70 356 ILE A N 1
ATOM 955 C CA . ILE A 1 138 ? 56.779 20.564 22.482 1.00 10.30 356 ILE A CA 1
ATOM 956 C C . ILE A 1 138 ? 56.863 19.324 23.370 1.00 10.04 356 ILE A C 1
ATOM 957 O O . ILE A 1 138 ? 57.154 18.220 22.892 1.00 11.63 356 ILE A O 1
ATOM 962 N N . HIS A 1 139 ? 56.604 19.505 24.658 1.00 10.69 357 HIS A N 1
ATOM 963 C CA . HIS A 1 139 ? 56.543 18.390 25.600 1.00 10.70 357 HIS A CA 1
ATOM 964 C C . HIS A 1 139 ? 55.227 17.649 25.441 1.00 10.08 357 HIS A C 1
ATOM 965 O O . HIS A 1 139 ? 54.160 18.259 25.528 1.00 11.52 357 HIS A O 1
ATOM 972 N N . SER A 1 140 ? 55.283 16.334 25.235 1.00 10.61 358 SER A N 1
ATOM 973 C CA . SER A 1 140 ? 54.055 15.536 25.243 1.00 10.37 358 SER A CA 1
ATOM 974 C C . SER A 1 140 ? 53.782 15.022 26.662 1.00 11.68 358 SER A C 1
ATOM 975 O O . SER A 1 140 ? 53.616 13.818 26.899 1.00 12.61 358 SER A O 1
ATOM 978 N N . TYR A 1 141 ? 53.754 15.961 27.602 1.00 11.91 359 TYR A N 1
ATOM 979 C CA . TYR A 1 141 ? 53.536 15.671 29.015 1.00 11.78 359 TYR A CA 1
ATOM 980 C C . TYR A 1 141 ? 53.251 16.975 29.741 1.00 13.60 359 TYR A C 1
ATOM 981 O O . TYR A 1 141 ? 53.408 18.050 29.153 1.00 12.96 359 TYR A O 1
ATOM 990 N N . ASP A 1 142 ? 52.846 16.854 31.010 1.00 14.17 360 ASP A N 1
ATOM 991 C CA . ASP A 1 142 ? 52.366 17.955 31.859 1.00 14.10 360 ASP A CA 1
ATOM 992 C C . ASP A 1 142 ? 50.955 18.395 31.472 1.00 13.03 360 ASP A C 1
ATOM 993 O O . ASP A 1 142 ? 50.499 18.146 30.355 1.00 13.72 360 ASP A O 1
ATOM 998 N N . ALA A 1 143 ? 50.268 19.043 32.406 1.00 14.70 361 ALA A N 1
ATOM 999 C CA . ALA A 1 143 ? 48.875 19.430 32.205 1.00 15.39 361 ALA A CA 1
ATOM 1000 C C . ALA A 1 143 ? 48.706 20.365 31.009 1.00 14.52 361 ALA A C 1
ATOM 1001 O O . ALA A 1 143 ? 47.631 20.431 30.412 1.00 15.39 361 ALA A O 1
ATOM 1003 N N . THR A 1 144 ? 49.772 21.090 30.671 1.00 13.08 362 THR A N 1
ATOM 1004 C CA . THR A 1 144 ? 49.746 22.027 29.553 1.00 13.35 362 THR A CA 1
ATOM 1005 C C . THR A 1 144 ? 49.842 21.331 28.189 1.00 12.12 362 THR A C 1
ATOM 1006 O O . THR A 1 144 ? 49.719 21.974 27.147 1.00 13.37 362 THR A O 1
ATOM 1010 N N . PHE A 1 145 ? 50.080 20.022 28.190 1.00 11.79 363 PHE A N 1
ATOM 1011 C CA . PHE A 1 145 ? 49.938 19.230 26.972 1.00 11.65 363 PHE A CA 1
ATOM 1012 C C . PHE A 1 145 ? 48.488 18.755 26.932 1.00 11.43 363 PHE A C 1
ATOM 1013 O O . PHE A 1 145 ? 48.119 17.804 27.620 1.00 12.63 363 PHE A O 1
ATOM 1021 N N . ALA A 1 146 ? 47.659 19.443 26.147 1.00 10.86 364 ALA A N 1
ATOM 1022 C CA . ALA A 1 146 ? 46.223 19.195 26.166 1.00 11.01 364 ALA A CA 1
ATOM 1023 C C . ALA A 1 146 ? 45.619 19.195 24.754 1.00 10.66 364 ALA A C 1
ATOM 1024 O O . ALA A 1 146 ? 44.635 19.894 24.490 1.00 11.61 364 ALA A O 1
ATOM 1026 N N . PRO A 1 147 ? 46.195 18.400 23.839 1.00 10.54 365 PRO A N 1
ATOM 1027 C CA . PRO A 1 147 ? 45.741 18.496 22.445 1.00 11.13 365 PRO A CA 1
ATOM 1028 C C . PRO A 1 147 ? 44.258 18.151 22.269 1.00 11.25 365 PRO A C 1
ATOM 1029 O O . PRO A 1 147 ? 43.601 18.711 21.396 1.00 12.85 365 PRO A O 1
ATOM 1033 N N . HIS A 1 148 ? 43.737 17.252 23.099 1.00 11.33 366 HIS A N 1
ATOM 1034 C CA . HIS A 1 148 ? 42.327 16.881 23.037 1.00 12.03 366 HIS A CA 1
ATOM 1035 C C . HIS A 1 148 ? 41.443 18.082 23.374 1.00 11.92 366 HIS A C 1
ATOM 1036 O O . HIS A 1 148 ? 40.295 18.162 22.926 1.00 13.94 366 HIS A O 1
ATOM 1043 N N . LEU A 1 149 ? 41.981 18.999 24.177 1.00 11.80 367 LEU A N 1
ATOM 1044 C CA . LEU A 1 149 ? 41.283 20.230 24.554 1.00 11.81 367 LEU A CA 1
ATOM 1045 C C . LEU A 1 149 ? 41.560 21.345 23.551 1.00 12.75 367 LEU A C 1
ATOM 1046 O O . LEU A 1 149 ? 40.988 22.429 23.643 1.00 14.49 367 LEU A O 1
ATOM 1051 N N . GLY A 1 150 ? 42.470 21.085 22.616 1.00 11.89 368 GLY A N 1
ATOM 1052 C CA . GLY A 1 150 ? 42.776 22.032 21.560 1.00 11.78 368 GLY A CA 1
ATOM 1053 C C . GLY A 1 150 ? 44.064 22.830 21.698 1.00 11.11 368 GLY A C 1
ATOM 1054 O O . GLY A 1 150 ? 44.350 23.673 20.836 1.00 12.48 368 GLY A O 1
ATOM 1055 N N . THR A 1 151 ? 44.842 22.584 22.754 1.00 11.37 369 THR A N 1
ATOM 1056 C CA . THR A 1 151 ? 46.050 23.378 22.991 1.00 11.52 369 THR A CA 1
ATOM 1057 C C . THR A 1 151 ? 47.251 22.563 23.466 1.00 11.02 369 THR A C 1
ATOM 1058 O O . THR A 1 151 ? 47.100 21.595 24.219 1.00 13.09 369 THR A O 1
ATOM 1062 N N . VAL A 1 152 ? 48.441 22.969 23.032 1.00 11.05 370 VAL A N 1
ATOM 1063 C CA . VAL A 1 152 ? 49.685 22.453 23.602 1.00 11.03 370 VAL A CA 1
ATOM 1064 C C . VAL A 1 152 ? 50.637 23.606 23.894 1.00 10.85 370 VAL A C 1
ATOM 1065 O O . VAL A 1 152 ? 50.653 24.616 23.178 1.00 11.61 370 VAL A O 1
ATOM 1069 N N . LYS A 1 153 ? 51.422 23.455 24.951 1.00 12.23 371 LYS A N 1
ATOM 1070 C CA . LYS A 1 153 ? 52.431 24.446 25.293 1.00 11.66 371 LYS A CA 1
ATOM 1071 C C . LYS A 1 153 ? 53.667 24.268 24.411 1.00 11.48 371 LYS A C 1
ATOM 1072 O O . LYS A 1 153 ? 54.091 23.136 24.130 1.00 12.17 371 LYS A O 1
ATOM 1078 N N . LEU A 1 154 ? 54.234 25.393 23.981 1.00 11.11 372 LEU A N 1
ATOM 1079 C CA . LEU A 1 154 ? 55.520 25.425 23.293 1.00 11.96 372 LEU A CA 1
ATOM 1080 C C . LEU A 1 154 ? 56.596 25.900 24.260 1.00 13.44 372 LEU A C 1
ATOM 1081 O O . LEU A 1 154 ? 56.387 26.867 24.989 1.00 15.33 372 LEU A O 1
ATOM 1086 N N . GLU A 1 155 ? 57.749 25.237 24.262 1.00 12.10 373 GLU A N 1
ATOM 1087 C CA . GLU A 1 155 ? 58.876 25.711 25.063 1.00 12.49 373 GLU A CA 1
ATOM 1088 C C . GLU A 1 155 ? 59.409 27.007 24.462 1.00 14.55 373 GLU A C 1
ATOM 1089 O O . GLU A 1 155 ? 59.622 27.099 23.253 1.00 15.52 373 GLU A O 1
ATOM 1095 N N . ASP A 1 156 ? 59.630 28.009 25.303 1.00 14.29 374 ASP A N 1
ATOM 1096 C CA . ASP A 1 156 ? 60.126 29.282 24.810 1.00 15.78 374 ASP A CA 1
ATOM 1097 C C . ASP A 1 156 ? 61.595 29.166 24.430 1.00 16.81 374 ASP A C 1
ATOM 1098 O O . ASP A 1 156 ? 62.433 28.854 25.268 1.00 21.31 374 ASP A O 1
ATOM 1103 N N . ASN A 1 157 ? 61.904 29.412 23.161 1.00 18.15 375 ASN A N 1
ATOM 1104 C CA . ASN A 1 157 ? 63.289 29.416 22.700 1.00 19.16 375 ASN A CA 1
ATOM 1105 C C . ASN A 1 157 ? 63.753 30.810 22.290 1.00 21.53 375 ASN A C 1
ATOM 1106 O O . ASN A 1 157 ? 64.770 30.957 21.613 1.00 22.28 375 ASN A O 1
ATOM 1111 N N . ASN A 1 158 ? 62.994 31.821 22.708 1.00 21.62 376 ASN A N 1
ATOM 1112 C CA . ASN A 1 158 ? 63.308 33.224 22.436 1.00 23.37 376 ASN A CA 1
ATOM 1113 C C . ASN A 1 158 ? 63.180 33.610 20.963 1.00 23.80 376 ASN A C 1
ATOM 1114 O O . ASN A 1 158 ? 63.604 34.691 20.555 1.00 26.07 376 ASN A O 1
ATOM 1119 N N . GLU A 1 159 ? 62.585 32.731 20.167 1.00 23.20 377 GLU A N 1
ATOM 1120 C CA . GLU A 1 159 ? 62.415 33.012 18.747 1.00 24.65 377 GLU A CA 1
ATOM 1121 C C . GLU A 1 159 ? 60.994 32.714 18.273 1.00 20.87 377 GLU A C 1
ATOM 1122 O O . GLU A 1 159 ? 60.775 32.344 17.115 1.00 24.00 377 GLU A O 1
ATOM 1128 N N . LEU A 1 160 ? 60.032 32.891 19.175 1.00 19.20 378 LEU A N 1
ATOM 1129 C CA . LEU A 1 160 ? 58.628 32.619 18.864 1.00 17.34 378 LEU A CA 1
A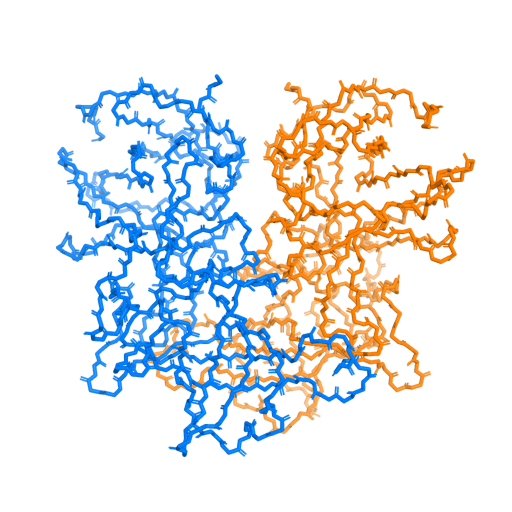TOM 1130 C C . LEU A 1 160 ? 57.800 33.884 18.670 1.00 18.26 378 LEU A C 1
ATOM 1131 O O . LEU A 1 160 ? 56.708 33.830 18.109 1.00 18.20 378 LEU A O 1
ATOM 1136 N N . ASP A 1 161 ? 58.310 35.022 19.133 1.00 21.55 379 ASP A N 1
ATOM 1137 C CA . ASP A 1 161 ? 57.517 36.247 19.138 1.00 22.05 379 ASP A CA 1
ATOM 1138 C C . ASP A 1 161 ? 56.980 36.642 17.769 1.00 20.21 379 ASP A C 1
ATOM 1139 O O . ASP A 1 161 ? 55.831 37.083 17.652 1.00 19.58 379 ASP A O 1
ATOM 1144 N N . GLN A 1 162 ? 57.805 36.494 16.736 1.00 19.44 380 GLN A N 1
ATOM 1145 C CA . GLN A 1 162 ? 57.405 36.933 15.405 1.00 20.13 380 GLN A CA 1
ATOM 1146 C C . GLN A 1 162 ? 56.254 36.088 14.881 1.00 17.10 380 GLN A C 1
ATOM 1147 O O . GLN A 1 162 ? 55.599 36.460 13.904 1.00 20.44 380 GLN A O 1
ATOM 1153 N N . PHE A 1 163 ? 56.013 34.950 15.531 1.00 14.71 381 PHE A N 1
ATOM 1154 C CA . PHE A 1 163 ? 54.981 34.021 15.072 1.00 14.37 381 PHE A CA 1
ATOM 1155 C C . PHE A 1 163 ? 53.688 34.083 15.872 1.00 13.36 381 PHE A C 1
ATOM 1156 O O . PHE A 1 163 ? 52.705 33.431 15.520 1.00 14.43 381 PHE A O 1
A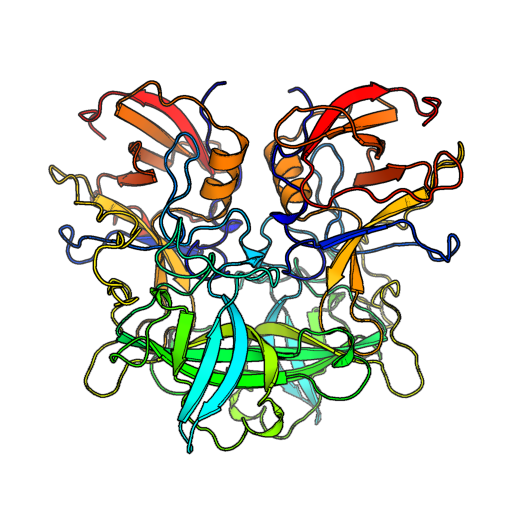TOM 1164 N N . VAL A 1 164 ? 53.676 34.864 16.944 1.00 13.75 382 VAL A N 1
ATOM 1165 C CA . VAL A 1 164 ? 52.466 34.982 17.745 1.00 13.29 382 VAL A CA 1
ATOM 1166 C C . VAL A 1 164 ? 51.350 35.566 16.886 1.00 13.90 382 VAL A C 1
ATOM 1167 O O . VAL A 1 164 ? 51.517 36.608 16.252 1.00 16.41 382 VAL A O 1
ATOM 1171 N N . GLY A 1 165 ? 50.223 34.863 16.856 1.00 12.97 383 GLY A N 1
ATOM 1172 C CA . GLY A 1 165 ? 49.090 35.255 16.041 1.00 13.12 383 GLY A CA 1
ATOM 1173 C C . GLY A 1 165 ? 49.091 34.643 14.653 1.00 13.81 383 GLY A C 1
ATOM 1174 O O . GLY A 1 165 ? 48.124 34.806 13.914 1.00 16.35 383 GLY A O 1
ATOM 1175 N N . LYS A 1 166 ? 50.166 33.937 14.299 1.00 12.39 384 LYS A N 1
ATOM 1176 C CA . LYS A 1 166 ? 50.302 33.374 12.958 1.00 13.42 384 LYS A CA 1
ATOM 1177 C C . LYS A 1 166 ? 49.958 31.889 12.928 1.00 11.06 384 LYS A C 1
ATOM 1178 O O . LYS A 1 166 ? 50.252 31.157 13.874 1.00 11.60 384 LYS A O 1
ATOM 1184 N N . GLU A 1 167 ? 49.348 31.454 11.830 1.00 11.21 385 GLU A N 1
ATOM 1185 C CA . GLU A 1 167 ? 49.065 30.039 11.631 1.00 10.49 385 GLU A CA 1
ATOM 1186 C C . GLU A 1 167 ? 50.278 29.341 11.041 1.00 10.33 385 GLU A C 1
ATOM 1187 O O . GLU A 1 167 ? 50.888 29.819 10.081 1.00 10.64 385 GLU A O 1
ATOM 1193 N N . VAL A 1 168 ? 50.631 28.211 11.640 1.00 9.80 386 VAL A N 1
ATOM 1194 C CA . VAL A 1 168 ? 51.784 27.438 11.182 1.00 9.95 386 VAL A CA 1
ATOM 1195 C C . VAL A 1 168 ? 51.426 25.971 11.005 1.00 8.35 386 VAL A C 1
ATOM 1196 O O . VAL A 1 168 ? 50.461 25.480 11.591 1.00 9.87 386 VAL A O 1
ATOM 1200 N N . VAL A 1 169 ? 52.206 25.285 10.175 1.00 8.93 387 VAL A N 1
ATOM 1201 C CA . VAL A 1 169 ? 52.210 23.830 10.163 1.00 9.01 387 VAL A CA 1
ATOM 1202 C C . VAL A 1 169 ? 53.537 23.352 10.736 1.00 8.80 387 VAL A C 1
ATOM 1203 O O . VAL A 1 169 ? 54.602 23.928 10.453 1.00 10.22 387 VAL A O 1
ATOM 1207 N N . LEU A 1 170 ? 53.459 22.334 11.587 1.00 9.63 388 LEU A N 1
ATOM 1208 C CA . LEU A 1 170 ? 54.626 21.813 12.287 1.00 9.16 388 LEU A CA 1
ATOM 1209 C C . LEU A 1 170 ? 54.858 20.371 11.879 1.00 9.08 388 LEU A C 1
ATOM 1210 O O . LEU A 1 170 ? 53.909 19.617 11.650 1.00 11.37 388 LEU A O 1
ATOM 1215 N N . GLU A 1 171 ? 56.129 19.995 11.778 1.00 9.28 389 GLU A N 1
ATOM 1216 C CA . GLU A 1 171 ? 56.491 18.620 11.468 1.00 11.87 389 GLU A CA 1
ATOM 1217 C C . GLU A 1 171 ? 57.489 18.110 12.496 1.00 9.67 389 GLU A C 1
ATOM 1218 O O . GLU A 1 171 ? 58.328 18.859 12.996 1.00 9.83 389 GLU A O 1
ATOM 1224 N N . LEU A 1 172 ? 57.393 16.827 12.811 1.00 10.05 390 LEU A N 1
ATOM 1225 C CA . LEU A 1 172 ? 58.279 16.213 13.785 1.00 9.87 390 LEU A CA 1
ATOM 1226 C C . LEU A 1 172 ? 59.656 15.956 13.180 1.00 9.38 390 LEU A C 1
ATOM 1227 O O . LEU A 1 172 ? 59.819 15.083 12.331 1.00 14.52 390 LEU A O 1
ATOM 1232 N N . THR A 1 173 ? 60.655 16.711 13.622 1.00 9.43 391 THR A N 1
ATOM 1233 C CA . THR A 1 173 ? 62.010 16.561 13.085 1.00 10.06 391 THR A CA 1
ATOM 1234 C C . THR A 1 173 ? 62.796 15.490 13.832 1.00 10.02 391 THR A C 1
ATOM 1235 O O . THR A 1 173 ? 63.453 14.642 13.219 1.00 10.48 391 THR A O 1
ATOM 1239 N N . TRP A 1 174 ? 62.736 15.534 15.155 1.00 10.53 392 TRP A N 1
ATOM 1240 C CA . TRP A 1 174 ? 63.360 14.506 15.971 1.00 9.33 392 TRP A CA 1
ATOM 1241 C C . TRP A 1 174 ? 62.727 14.475 17.365 1.00 9.54 392 TRP A C 1
ATOM 1242 O O . TRP A 1 174 ? 61.926 15.355 17.715 1.00 11.44 392 TRP A O 1
ATOM 1253 N N . VAL A 1 175 ? 63.064 13.444 18.136 1.00 10.13 393 VAL A N 1
ATOM 1254 C CA . VAL A 1 175 ? 62.480 13.203 19.445 1.00 10.93 393 VAL A CA 1
ATOM 1255 C C . VAL A 1 175 ? 63.597 12.896 20.432 1.00 11.96 393 VAL A C 1
ATOM 1256 O O . VAL A 1 175 ? 64.565 12.214 20.086 1.00 12.96 393 VAL A O 1
ATOM 1260 N N . SER A 1 176 ? 63.471 13.417 21.645 1.00 11.89 394 SER A N 1
ATOM 1261 C CA . SER A 1 176 ? 64.376 13.032 22.722 1.00 13.03 394 SER A CA 1
ATOM 1262 C C . SER A 1 176 ? 63.602 12.743 24.008 1.00 12.72 394 SER A C 1
ATOM 1263 O O . SER A 1 176 ? 62.408 13.055 24.115 1.00 12.85 394 SER A O 1
ATOM 1266 N N . ASN A 1 177 ? 64.278 12.137 24.979 1.00 13.84 395 ASN A N 1
ATOM 1267 C CA . ASN A 1 177 ? 63.628 11.815 26.242 1.00 14.52 395 ASN A CA 1
ATOM 1268 C C . ASN A 1 177 ? 63.333 13.045 27.087 1.00 15.46 395 ASN A C 1
ATOM 1269 O O . ASN A 1 177 ? 64.024 14.066 27.010 1.00 17.41 395 ASN A O 1
ATOM 1274 N N . ARG A 1 178 ? 62.284 12.936 27.890 1.00 15.95 396 ARG A N 1
ATOM 1275 C CA . ARG A 1 178 ? 62.019 13.887 28.958 1.00 16.32 396 ARG A CA 1
ATOM 1276 C C . ARG A 1 178 ? 63.085 13.715 30.028 1.00 17.50 396 ARG A C 1
ATOM 1277 O O . ARG A 1 178 ? 63.434 12.589 30.381 1.00 18.27 396 ARG A O 1
ATOM 1285 N N . THR A 1 179 ? 63.606 14.824 30.534 1.00 19.24 397 THR A N 1
ATOM 1286 C CA . THR A 1 179 ? 64.563 14.754 31.629 1.00 22.39 397 THR A CA 1
ATOM 1287 C C . THR A 1 179 ? 64.029 13.874 32.752 1.00 23.14 397 THR A C 1
ATOM 1288 O O . THR A 1 179 ? 62.896 14.040 33.197 1.00 23.08 397 THR A O 1
ATOM 1292 N N . GLY A 1 180 ? 64.854 12.935 33.207 1.00 24.83 398 GLY A N 1
ATOM 1293 C CA . GLY A 1 180 ? 64.473 12.053 34.295 1.00 24.74 398 GLY A CA 1
ATOM 1294 C C . GLY A 1 180 ? 63.747 10.796 33.852 1.00 24.45 398 GLY A C 1
ATOM 1295 O O . GLY A 1 180 ? 63.417 9.950 34.680 1.00 28.35 398 GLY A O 1
ATOM 1296 N N . ALA A 1 181 ? 63.496 10.670 32.552 1.00 22.38 399 ALA A N 1
ATOM 1297 C CA . ALA A 1 181 ? 62.785 9.511 32.027 1.00 21.97 399 ALA A CA 1
ATOM 1298 C C . ALA A 1 181 ? 63.529 8.898 30.851 1.00 21.43 399 ALA A C 1
ATOM 1299 O O . ALA A 1 181 ? 64.360 9.552 30.222 1.00 23.84 399 ALA A O 1
ATOM 1301 N N . THR A 1 182 ? 63.232 7.637 30.551 1.00 21.21 400 THR A N 1
ATOM 1302 C CA . THR A 1 182 ? 63.731 7.032 29.321 1.00 21.51 400 THR A CA 1
ATOM 1303 C C . THR A 1 182 ? 62.740 7.326 28.200 1.00 19.30 400 THR A C 1
ATOM 1304 O O . THR A 1 182 ? 61.570 7.628 28.456 1.00 19.38 400 THR A O 1
ATOM 1308 N N . LEU A 1 183 ? 63.212 7.253 26.962 1.00 17.86 401 LEU A N 1
ATOM 1309 C CA . LEU A 1 183 ? 62.332 7.424 25.814 1.00 17.09 401 LEU A CA 1
ATOM 1310 C C . LEU A 1 183 ? 61.563 6.134 25.573 1.00 17.21 401 LEU A C 1
ATOM 1311 O O . LEU A 1 183 ? 62.154 5.093 25.263 1.00 22.38 401 LEU A O 1
ATOM 1316 N N . ASN A 1 184 ? 60.249 6.200 25.746 1.00 14.70 402 ASN A N 1
ATOM 1317 C CA . ASN A 1 184 ? 59.386 5.028 25.633 1.00 15.02 402 ASN A CA 1
ATOM 1318 C C . ASN A 1 184 ? 58.469 5.162 24.424 1.00 13.59 402 ASN A C 1
ATOM 1319 O O . ASN A 1 184 ? 57.494 5.920 24.447 1.00 14.85 402 ASN A O 1
ATOM 1324 N N . LEU A 1 185 ? 58.794 4.431 23.362 1.00 13.12 403 LEU A N 1
ATOM 1325 C CA . LEU A 1 185 ? 58.052 4.530 22.110 1.00 13.79 403 LEU A CA 1
ATOM 1326 C C . LEU A 1 185 ? 56.690 3.829 22.149 1.00 12.78 403 LEU A C 1
ATOM 1327 O O . LEU A 1 185 ? 55.944 3.860 21.163 1.00 13.13 403 LEU A O 1
ATOM 1332 N N . TRP A 1 186 ? 56.375 3.216 23.289 1.00 13.15 404 TRP A N 1
ATOM 1333 C CA . TRP A 1 186 ? 55.076 2.586 23.527 1.00 13.31 404 TRP A CA 1
ATOM 1334 C C . TRP A 1 186 ? 54.181 3.411 24.465 1.00 12.68 404 TRP A C 1
ATOM 1335 O O . TRP A 1 186 ? 53.027 3.051 24.702 1.00 14.82 404 TRP A O 1
ATOM 1346 N N . ALA A 1 187 ? 54.702 4.516 24.999 1.00 13.20 405 ALA A N 1
ATOM 1347 C CA . ALA A 1 187 ? 53.887 5.384 25.847 1.00 12.84 405 ALA A CA 1
ATOM 1348 C C . ALA A 1 187 ? 52.758 6.008 25.046 1.00 13.38 405 ALA A C 1
ATOM 1349 O O . ALA A 1 187 ? 52.959 6.434 23.909 1.00 14.01 405 ALA A O 1
ATOM 1351 N N . VAL A 1 188 ? 51.573 6.065 25.645 1.00 13.18 406 VAL A N 1
ATOM 1352 C CA . VAL A 1 188 ? 50.436 6.731 25.025 1.00 12.92 406 VAL A CA 1
ATOM 1353 C C . VAL A 1 188 ? 50.375 8.164 25.538 1.00 13.15 406 VAL A C 1
ATOM 1354 O O . VAL A 1 188 ? 50.349 8.389 26.747 1.00 14.71 406 VAL A O 1
ATOM 1358 N N . PRO A 1 189 ? 50.367 9.146 24.621 1.00 12.18 407 PRO A N 1
ATOM 1359 C CA . PRO A 1 189 ? 50.286 10.540 25.084 1.00 11.03 407 PRO A CA 1
ATOM 1360 C C . PRO A 1 189 ? 49.033 10.767 25.927 1.00 12.01 407 PRO A C 1
ATOM 1361 O O . PRO A 1 189 ? 47.981 10.199 25.629 1.00 13.11 407 PRO A O 1
ATOM 1365 N N . ASN A 1 190 ? 49.144 11.601 26.959 1.00 12.40 408 ASN A N 1
ATOM 1366 C CA . ASN A 1 190 ? 47.994 11.968 27.780 1.00 13.25 408 ASN A CA 1
ATOM 1367 C C . ASN A 1 190 ? 47.217 13.110 27.121 1.00 12.24 408 ASN A C 1
ATOM 1368 O O . ASN A 1 190 ? 47.264 14.260 27.566 1.00 13.36 408 ASN A O 1
ATOM 1373 N N . TYR A 1 191 ? 46.496 12.782 26.052 1.00 12.55 409 TYR A N 1
ATOM 1374 C CA . TYR A 1 191 ? 45.885 13.791 25.187 1.00 12.65 409 TYR A CA 1
ATOM 1375 C C . TYR A 1 191 ? 44.909 14.735 25.883 1.00 12.15 409 TYR A C 1
ATOM 1376 O O . TYR A 1 191 ? 44.799 15.902 25.508 1.00 12.58 409 TYR A O 1
ATOM 1385 N N . GLY A 1 192 ? 44.173 14.212 26.865 1.00 13.27 410 GLY A N 1
ATOM 1386 C CA . GLY A 1 192 ? 43.156 14.980 27.563 1.00 13.90 410 GLY A CA 1
ATOM 1387 C C . GLY A 1 192 ? 43.638 15.643 28.839 1.00 13.74 410 GLY A C 1
ATOM 1388 O O . GLY A 1 192 ? 42.828 16.094 29.655 1.00 14.15 410 GLY A O 1
ATOM 1389 N N . SER A 1 193 ? 44.954 15.716 29.017 1.00 14.22 411 SER A N 1
ATOM 1390 C CA . SER A 1 193 ? 45.522 16.395 30.179 1.00 15.17 411 SER A CA 1
ATOM 1391 C C . SER A 1 193 ? 44.922 15.813 31.469 1.00 15.50 411 SER A C 1
ATOM 1392 O O . SER A 1 193 ? 44.738 14.597 31.571 1.00 17.09 411 SER A O 1
ATOM 1395 N N . ASN A 1 194 ? 44.610 16.661 32.448 1.00 16.05 412 ASN A N 1
ATOM 1396 C CA . ASN A 1 194 ? 43.975 16.173 33.679 1.00 17.25 412 ASN A CA 1
ATOM 1397 C C . ASN A 1 194 ? 42.452 16.287 33.654 1.00 17.59 412 ASN A C 1
ATOM 1398 O O . ASN A 1 194 ? 41.784 16.012 34.658 1.00 21.25 412 ASN A O 1
ATOM 1403 N N . LEU A 1 195 ? 41.902 16.674 32.506 1.00 16.98 413 LEU A N 1
ATOM 1404 C CA . LEU A 1 195 ? 40.465 16.938 32.402 1.00 17.89 413 LEU A CA 1
ATOM 1405 C C . LEU A 1 195 ? 39.654 15.682 32.119 1.00 17.56 413 LEU A C 1
ATOM 1406 O O . LEU A 1 195 ? 38.643 15.418 32.774 1.00 19.16 413 LEU A O 1
ATOM 1411 N N . THR A 1 196 ? 40.093 14.909 31.136 1.00 16.63 414 THR A N 1
ATOM 1412 C CA . THR A 1 196 ? 39.331 13.743 30.719 1.00 18.03 414 THR A CA 1
ATOM 1413 C C . THR A 1 196 ? 40.214 12.749 29.985 1.00 18.66 414 THR A C 1
ATOM 1414 O O . THR A 1 196 ? 41.263 13.109 29.449 1.00 18.75 414 THR A O 1
ATOM 1418 N N . GLN A 1 197 ? 39.806 11.488 29.968 1.00 20.43 415 GLN A N 1
ATOM 1419 C CA . GLN A 1 197 ? 40.443 10.542 29.070 1.00 22.61 415 GLN A CA 1
ATOM 1420 C C . GLN A 1 197 ? 39.953 10.871 27.671 1.00 21.78 415 GLN A C 1
ATOM 1421 O O . GLN A 1 197 ? 38.748 10.989 27.438 1.00 23.89 415 GLN A O 1
ATOM 1427 N N . ALA A 1 198 ? 40.886 11.037 26.742 1.00 20.55 416 ALA A N 1
ATOM 1428 C CA . ALA A 1 198 ? 40.523 11.420 25.390 1.00 21.74 416 ALA A CA 1
ATOM 1429 C C . ALA A 1 198 ? 39.538 10.414 24.824 1.00 24.68 416 ALA A C 1
ATOM 1430 O O . ALA A 1 198 ? 39.673 9.207 25.026 1.00 24.77 416 ALA A O 1
ATOM 1432 N N . SER A 1 199 ? 38.526 10.912 24.127 1.00 25.89 417 SER A N 1
ATOM 1433 C CA . SER A 1 199 ? 37.563 10.020 23.505 1.00 25.39 417 SER A CA 1
ATOM 1434 C C . SER A 1 199 ? 38.124 9.433 22.210 1.00 21.47 417 SER A C 1
ATOM 1435 O O . SER A 1 199 ? 39.053 9.982 21.610 1.00 21.86 417 SER A O 1
ATOM 1438 N N . GLN A 1 200 ? 37.574 8.296 21.808 1.00 20.85 418 GLN A N 1
ATOM 1439 C CA . GLN A 1 200 ? 37.932 7.671 20.541 1.00 18.81 418 GLN A CA 1
ATOM 1440 C C . GLN A 1 200 ? 39.397 7.246 20.439 1.00 16.67 418 GLN A C 1
ATOM 1441 O O . GLN A 1 200 ? 39.968 7.218 19.349 1.00 17.35 418 GLN A O 1
ATOM 1447 N N . LEU A 1 201 ? 40.002 6.903 21.571 1.00 16.60 419 LEU A N 1
ATOM 1448 C CA . LEU A 1 201 ? 41.323 6.295 21.537 1.00 17.75 419 LEU A CA 1
ATOM 1449 C C . LEU A 1 201 ? 41.231 4.936 20.857 1.00 18.65 419 LEU A C 1
ATOM 1450 O O . LEU A 1 201 ? 40.323 4.147 21.131 1.00 21.46 419 LEU A O 1
ATOM 1455 N N . ALA A 1 202 ? 42.169 4.661 19.962 1.00 17.66 420 ALA A N 1
ATOM 1456 C CA . ALA A 1 202 ? 42.304 3.322 19.428 1.00 16.66 420 ALA A CA 1
ATOM 1457 C C . ALA A 1 202 ? 42.700 2.425 20.602 1.00 18.65 420 ALA A C 1
ATOM 1458 O O . ALA A 1 202 ? 43.487 2.832 21.451 1.00 17.96 420 ALA A O 1
ATOM 1460 N N . PRO A 1 203 ? 42.141 1.209 20.669 1.00 20.31 421 PRO A N 1
ATOM 1461 C CA . PRO A 1 203 ? 42.356 0.359 21.846 1.00 20.45 421 PRO A CA 1
ATOM 1462 C C . PRO A 1 203 ? 43.747 -0.269 21.928 1.00 19.07 421 PRO A C 1
ATOM 1463 O O . PRO A 1 203 ? 44.462 -0.339 20.926 1.00 17.69 421 PRO A O 1
ATOM 1467 N N . PRO A 1 204 ? 44.135 -0.729 23.123 1.00 19.58 422 PRO A N 1
ATOM 1468 C CA . PRO A 1 204 ? 45.375 -1.497 23.276 1.00 19.56 422 PRO A CA 1
ATOM 1469 C C . PRO A 1 204 ? 45.271 -2.814 22.511 1.00 18.95 422 PRO A C 1
ATOM 1470 O O . PRO A 1 204 ? 44.162 -3.327 22.343 1.00 19.78 422 PRO A O 1
ATOM 1474 N N . ILE A 1 205 ? 46.399 -3.347 22.051 1.00 17.76 423 ILE A N 1
ATOM 1475 C CA . ILE A 1 205 ? 46.404 -4.637 21.360 1.00 16.98 423 ILE A CA 1
ATOM 1476 C C . ILE A 1 205 ? 47.157 -5.707 22.140 1.00 18.52 423 ILE A C 1
ATOM 1477 O O . ILE A 1 205 ? 48.257 -5.473 22.637 1.00 18.76 423 ILE A O 1
ATOM 1482 N N . TYR A 1 206 ? 46.547 -6.887 22.227 1.00 23.77 424 TYR A N 1
ATOM 1483 C CA . TYR A 1 206 ? 47.150 -8.054 22.873 1.00 24.82 424 TYR A CA 1
ATOM 1484 C C . TYR A 1 206 ? 47.205 -9.220 21.901 1.00 26.39 424 TYR A C 1
ATOM 1485 O O . TYR A 1 206 ? 46.288 -9.406 21.097 1.00 27.56 424 TYR A O 1
ATOM 1494 N N . PRO A 1 207 ? 48.277 -10.020 21.982 1.00 26.39 425 PRO A N 1
ATOM 1495 C CA . PRO A 1 207 ? 48.433 -11.186 21.106 1.00 27.49 425 PRO A CA 1
ATOM 1496 C C . PRO A 1 207 ? 47.396 -12.258 21.447 1.00 23.91 425 PRO A C 1
ATOM 1497 O O . PRO A 1 207 ? 46.981 -12.368 22.600 1.00 24.62 425 PRO A O 1
ATOM 1501 N N . PRO A 1 208 ? 46.967 -13.033 20.442 1.00 25.78 426 PRO A N 1
ATOM 1502 C CA . PRO A 1 208 ? 45.828 -13.954 20.573 1.00 27.83 426 PRO A CA 1
ATOM 1503 C C . PRO A 1 208 ? 46.141 -15.330 21.164 1.00 29.57 426 PRO A C 1
ATOM 1504 O O . PRO A 1 208 ? 45.219 -15.998 21.631 1.00 33.58 426 PRO A O 1
ATOM 1508 N N . GLY A 1 209 ? 47.401 -15.751 21.141 1.00 29.28 427 GLY A N 1
ATOM 1509 C CA . GLY A 1 209 ? 47.756 -17.095 21.568 1.00 27.03 427 GLY A CA 1
ATOM 1510 C C . GLY A 1 209 ? 48.365 -17.895 20.431 1.00 23.58 427 GLY A C 1
ATOM 1511 O O . GLY A 1 209 ? 48.832 -17.323 19.450 1.00 23.37 427 GLY A O 1
ATOM 1512 N N . PHE A 1 210 ? 48.372 -19.219 20.563 1.00 21.51 428 PHE A N 1
ATOM 1513 C CA . PHE A 1 210 ? 48.895 -20.101 19.524 1.00 21.65 428 PHE A CA 1
ATOM 1514 C C . PHE A 1 210 ? 50.336 -19.779 19.152 1.00 20.83 428 PHE A C 1
ATOM 1515 O O . PHE A 1 210 ? 50.767 -20.008 18.009 1.00 19.91 428 PHE A O 1
ATOM 1523 N N . GLY A 1 211 ? 51.079 -19.262 20.130 1.00 22.09 429 GLY A N 1
ATOM 1524 C CA . GLY A 1 211 ? 52.489 -18.972 19.957 1.00 22.00 429 GLY A CA 1
ATOM 1525 C C . GLY A 1 211 ? 52.723 -17.655 19.251 1.00 18.85 429 GLY A C 1
ATOM 1526 O O . GLY A 1 211 ? 53.859 -17.312 18.927 1.00 19.85 429 GLY A O 1
ATOM 1527 N N . GLU A 1 212 ? 51.647 -16.910 19.019 1.00 16.21 430 GLU A N 1
ATOM 1528 C CA . GLU A 1 212 ? 51.722 -15.724 18.175 1.00 14.54 430 GLU A CA 1
ATOM 1529 C C . GLU A 1 212 ? 52.229 -14.483 18.897 1.00 13.31 430 GLU A C 1
ATOM 1530 O O . GLU A 1 212 ? 52.011 -14.290 20.098 1.00 16.60 430 GLU A O 1
ATOM 1536 N N . ALA A 1 213 ? 52.917 -13.650 18.130 1.00 12.12 431 ALA A N 1
ATOM 1537 C CA . ALA A 1 213 ? 53.452 -12.385 18.622 1.00 11.80 431 ALA A CA 1
ATOM 1538 C C . ALA A 1 213 ? 53.104 -11.280 17.637 1.00 10.52 431 ALA A C 1
ATOM 1539 O O . ALA A 1 213 ? 53.127 -11.485 16.424 1.00 11.55 431 ALA A O 1
ATOM 1541 N N . ILE A 1 214 ? 52.793 -10.102 18.166 1.00 11.45 432 ILE A N 1
ATOM 1542 C CA . ILE A 1 214 ? 52.498 -8.944 17.336 1.00 10.40 432 ILE A CA 1
ATOM 1543 C C . ILE A 1 214 ? 53.723 -8.549 16.515 1.00 9.54 432 ILE A C 1
ATOM 1544 O O . ILE A 1 214 ? 54.859 -8.533 17.023 1.00 11.48 432 ILE A O 1
ATOM 1549 N N . VAL A 1 215 ? 53.488 -8.246 15.241 1.00 9.52 433 VAL A N 1
ATOM 1550 C CA . VAL A 1 215 ? 54.538 -7.788 14.340 1.00 9.53 433 VAL A CA 1
ATOM 1551 C C . VAL A 1 215 ? 54.585 -6.267 14.279 1.00 9.94 433 VAL A C 1
ATOM 1552 O O . VAL A 1 215 ? 53.558 -5.606 14.119 1.00 10.61 433 VAL A O 1
ATOM 1556 N N . TYR A 1 216 ? 55.790 -5.729 14.417 1.00 8.99 434 TYR A N 1
ATOM 1557 C CA . TYR A 1 216 ? 56.039 -4.293 14.266 1.00 8.89 434 TYR A CA 1
ATOM 1558 C C . TYR A 1 216 ? 56.839 -4.026 13.009 1.00 8.97 434 TYR A C 1
ATOM 1559 O O . TYR A 1 216 ? 57.819 -4.718 12.717 1.00 10.36 434 TYR A O 1
ATOM 1568 N N . PHE A 1 217 ? 56.389 -3.038 12.249 1.00 9.28 435 PHE A N 1
ATOM 1569 C CA . PHE A 1 217 ? 57.143 -2.540 11.120 1.00 9.37 435 PHE A CA 1
ATOM 1570 C C . PHE A 1 217 ? 58.012 -1.413 11.630 1.00 9.83 435 PHE A C 1
ATOM 1571 O O . PHE A 1 217 ? 57.536 -0.545 12.361 1.00 11.28 435 PHE A O 1
ATOM 1579 N N . THR A 1 218 ? 59.289 -1.434 11.255 1.00 9.15 436 THR A N 1
ATOM 1580 C CA . THR A 1 218 ? 60.271 -0.512 11.816 1.00 9.20 436 THR A CA 1
ATOM 1581 C C . THR A 1 218 ? 60.796 0.467 10.794 1.00 9.42 436 THR A C 1
ATOM 1582 O O . THR A 1 218 ? 60.887 0.166 9.598 1.00 11.00 436 THR A O 1
ATOM 1586 N N . SER A 1 219 ? 61.157 1.655 11.289 1.00 10.09 437 SER A N 1
ATOM 1587 C CA . SER A 1 219 ? 61.936 2.616 10.520 1.00 9.73 437 SER A CA 1
ATOM 1588 C C . SER A 1 219 ? 63.046 3.178 11.382 1.00 9.12 437 SER A C 1
ATOM 1589 O O . SER A 1 219 ? 62.848 3.461 12.569 1.00 11.72 437 SER A O 1
ATOM 1592 N N . THR A 1 220 ? 64.206 3.378 10.772 1.00 9.83 438 THR A N 1
ATOM 1593 C CA . THR A 1 220 ? 65.259 4.132 11.432 1.00 9.83 438 THR A CA 1
ATOM 1594 C C . THR A 1 220 ? 64.901 5.614 11.360 1.00 10.93 438 THR A C 1
ATOM 1595 O O . THR A 1 220 ? 64.600 6.144 10.291 1.00 11.30 438 THR A O 1
ATOM 1599 N N . PHE A 1 221 ? 64.906 6.264 12.515 1.00 10.73 439 PHE A N 1
ATOM 1600 C CA . PHE A 1 221 ? 64.401 7.624 12.645 1.00 10.59 439 PHE A CA 1
ATOM 1601 C C . PHE A 1 221 ? 65.070 8.221 13.878 1.00 11.29 439 PHE A C 1
ATOM 1602 O O . PHE A 1 221 ? 65.415 7.492 14.807 1.00 12.34 439 PHE A O 1
ATOM 1610 N N . PRO A 1 222 ? 65.274 9.547 13.893 1.00 10.26 440 PRO A N 1
ATOM 1611 C CA . PRO A 1 222 ? 65.957 10.182 15.033 1.00 11.29 440 PRO A CA 1
ATOM 1612 C C . PRO A 1 222 ? 65.093 10.318 16.301 1.00 11.26 440 PRO A C 1
ATOM 1613 O O . PRO A 1 222 ? 64.898 11.426 16.820 1.00 11.97 440 PRO A O 1
ATOM 1617 N N . THR A 1 223 ? 64.576 9.189 16.777 1.00 10.63 441 THR A N 1
ATOM 1618 C CA . THR A 1 223 ? 64.127 9.066 18.157 1.00 11.18 441 THR A CA 1
ATOM 1619 C C . THR A 1 223 ? 65.400 8.768 18.954 1.00 11.30 441 THR A C 1
ATOM 1620 O O . THR A 1 223 ? 65.824 7.608 19.099 1.00 12.61 441 THR A O 1
ATOM 1624 N N . VAL A 1 224 ? 66.045 9.831 19.418 1.00 11.62 442 VAL A N 1
ATOM 1625 C CA . VAL A 1 224 ? 67.388 9.722 19.976 1.00 13.25 442 VAL A CA 1
ATOM 1626 C C . VAL A 1 224 ? 67.383 8.885 21.252 1.00 13.76 442 VAL A C 1
ATOM 1627 O O . VAL A 1 224 ? 66.556 9.097 22.141 1.00 16.31 442 VAL A O 1
ATOM 1631 N N . SER A 1 225 ? 68.318 7.932 21.305 1.00 14.46 443 SER A N 1
ATOM 1632 C CA . SER A 1 225 ? 68.435 6.871 22.326 1.00 15.08 443 SER A CA 1
ATOM 1633 C C . SER A 1 225 ? 67.699 5.568 21.980 1.00 16.99 443 SER A C 1
ATOM 1634 O O . SER A 1 225 ? 67.957 4.524 22.584 1.00 20.40 443 SER A O 1
ATOM 1637 N N . ASN A 1 226 ? 66.798 5.628 20.999 1.00 16.40 444 ASN A N 1
ATOM 1638 C CA . ASN A 1 226 ? 66.142 4.428 20.481 1.00 15.60 444 ASN A CA 1
ATOM 1639 C C . ASN A 1 226 ? 65.648 4.687 19.067 1.00 13.49 444 ASN A C 1
ATOM 1640 O O . ASN A 1 226 ? 64.450 4.877 18.844 1.00 13.89 444 ASN A O 1
ATOM 1645 N N . PRO A 1 227 ? 66.580 4.711 18.104 1.00 12.61 445 PRO A N 1
ATOM 1646 C CA . PRO A 1 227 ? 66.280 5.201 16.755 1.00 12.11 445 PRO A CA 1
ATOM 1647 C C . PRO A 1 227 ? 65.636 4.144 15.860 1.00 12.27 445 PRO A C 1
ATOM 1648 O O . PRO A 1 227 ? 65.979 4.019 14.685 1.00 14.61 445 PRO A O 1
ATOM 1652 N N . LYS A 1 228 ? 64.686 3.406 16.420 1.00 12.17 446 LYS A N 1
ATOM 1653 C CA . LYS A 1 228 ? 63.957 2.399 15.665 1.00 11.30 446 LYS A CA 1
ATOM 1654 C C . LYS A 1 228 ? 62.485 2.531 16.034 1.00 11.63 446 LYS A C 1
ATOM 1655 O O . LYS A 1 228 ? 62.065 2.089 17.102 1.00 14.29 446 LYS A O 1
ATOM 1661 N N . VAL A 1 229 ? 61.711 3.169 15.159 1.00 10.40 447 VAL A N 1
ATOM 1662 C CA . VAL A 1 229 ? 60.304 3.438 15.442 1.00 10.47 447 VAL A CA 1
ATOM 1663 C C . VAL A 1 229 ? 59.429 2.276 14.988 1.00 10.02 447 VAL A C 1
ATOM 1664 O O . VAL A 1 229 ? 59.421 1.926 13.810 1.00 10.09 447 VAL A O 1
ATOM 1668 N N . PRO A 1 230 ? 58.713 1.654 15.937 1.00 9.90 448 PRO A N 1
ATOM 1669 C CA . PRO A 1 230 ? 57.812 0.538 15.631 1.00 9.81 448 PRO A CA 1
ATOM 1670 C C . PRO A 1 230 ? 56.393 1.037 15.355 1.00 9.11 448 PRO A C 1
ATOM 1671 O O . PRO A 1 230 ? 55.938 1.980 16.007 1.00 10.69 448 PRO A O 1
ATOM 1675 N N . CYS A 1 231 ? 55.710 0.416 14.395 1.00 9.31 449 CYS A N 1
ATOM 1676 C CA . CYS A 1 231 ? 54.297 0.681 14.148 1.00 9.60 449 CYS A CA 1
ATOM 1677 C C . CYS A 1 231 ? 53.603 -0.648 13.829 1.00 9.06 449 CYS A C 1
ATOM 1678 O O . CYS A 1 231 ? 54.268 -1.644 13.534 1.00 9.54 449 CYS A O 1
ATOM 1681 N N . THR A 1 232 ? 52.280 -0.681 13.919 1.00 9.78 450 THR A N 1
ATOM 1682 C CA . THR A 1 232 ? 51.566 -1.942 13.735 1.00 10.01 450 THR A CA 1
ATOM 1683 C C . THR A 1 232 ? 51.004 -2.152 12.321 1.00 9.88 450 THR A C 1
ATOM 1684 O O . THR A 1 232 ? 50.569 -3.249 11.983 1.00 12.10 450 THR A O 1
ATOM 1688 N N . LEU A 1 233 ? 51.029 -1.108 11.492 1.00 10.23 451 LEU A N 1
ATOM 1689 C CA . LEU A 1 233 ? 50.705 -1.255 10.066 1.00 10.75 451 LEU A CA 1
ATOM 1690 C C . LEU A 1 233 ? 51.470 -0.246 9.217 1.00 10.21 451 LEU A C 1
ATOM 1691 O O . LEU A 1 233 ? 51.642 0.903 9.624 1.00 11.75 451 LEU A O 1
ATOM 1696 N N . PRO A 1 234 ? 51.886 -0.656 8.008 1.00 10.26 452 PRO A N 1
ATOM 1697 C CA . PRO A 1 234 ? 52.388 0.325 7.040 1.00 10.04 452 PRO A CA 1
ATOM 1698 C C . PRO A 1 234 ? 51.281 1.320 6.691 1.00 9.07 452 PRO A C 1
ATOM 1699 O O . PRO A 1 234 ? 50.104 0.939 6.630 1.00 9.98 452 PRO A O 1
ATOM 1703 N N . GLN A 1 235 ? 51.644 2.575 6.459 1.00 9.21 453 GLN A N 1
ATOM 1704 C CA . GLN A 1 235 ? 50.629 3.571 6.151 1.00 9.19 453 GLN A CA 1
ATOM 1705 C C . GLN A 1 235 ? 49.815 3.189 4.910 1.00 9.68 453 GLN A C 1
ATOM 1706 O O . GLN A 1 235 ? 48.606 3.410 4.847 1.00 9.65 453 GLN A O 1
ATOM 1712 N N . GLU A 1 236 ? 50.474 2.611 3.914 1.00 9.20 454 GLU A N 1
ATOM 1713 C CA . GLU A 1 236 ? 49.766 2.300 2.684 1.00 10.00 454 GLU A CA 1
ATOM 1714 C C . GLU A 1 236 ? 48.774 1.143 2.877 1.00 9.50 454 GLU A C 1
ATOM 1715 O O . GLU A 1 236 ? 47.837 1.008 2.101 1.00 10.87 454 GLU A O 1
ATOM 1721 N N . PHE A 1 237 ? 48.957 0.327 3.917 1.00 9.90 455 PHE A N 1
ATOM 1722 C CA . PHE A 1 237 ? 47.904 -0.634 4.271 1.00 10.30 455 PHE A CA 1
ATOM 1723 C C . PHE A 1 237 ? 46.667 0.125 4.745 1.00 9.85 455 PHE A C 1
ATOM 1724 O O . PHE A 1 237 ? 45.537 -0.248 4.418 1.00 11.66 455 PHE A O 1
ATOM 1732 N N . VAL A 1 238 ? 46.877 1.169 5.542 1.00 10.10 456 VAL A N 1
ATOM 1733 C CA . VAL A 1 238 ? 45.753 1.946 6.063 1.00 11.47 456 VAL A CA 1
ATOM 1734 C C . VAL A 1 238 ? 44.922 2.532 4.918 1.00 11.99 456 VAL A C 1
ATOM 1735 O O . VAL A 1 238 ? 43.698 2.353 4.864 1.00 12.80 456 VAL A O 1
ATOM 1739 N N . SER A 1 239 ? 45.574 3.242 3.999 1.00 11.47 457 SER A N 1
ATOM 1740 C CA . SER A 1 239 ? 44.833 3.861 2.900 1.00 12.04 457 SER A CA 1
ATOM 1741 C C . SER A 1 239 ? 44.195 2.796 2.012 1.00 11.74 457 SER A C 1
ATOM 1742 O O . SER A 1 239 ? 43.110 3.001 1.472 1.00 14.43 457 SER A O 1
ATOM 1745 N N . HIS A 1 240 ? 44.859 1.651 1.884 1.00 11.20 458 HIS A N 1
ATOM 1746 C CA . HIS A 1 240 ? 44.309 0.551 1.104 1.00 11.46 458 HIS A CA 1
ATOM 1747 C C . HIS A 1 240 ? 42.975 0.091 1.690 1.00 11.48 458 HIS A C 1
ATOM 1748 O O . HIS A 1 240 ? 41.988 -0.047 0.967 1.00 12.82 458 HIS A O 1
ATOM 1755 N N . PHE A 1 241 ? 42.943 -0.150 2.999 1.00 12.27 459 PHE A N 1
ATOM 1756 C CA . PHE A 1 241 ? 41.716 -0.634 3.631 1.00 12.02 459 PHE A CA 1
ATOM 1757 C C . PHE A 1 241 ? 40.616 0.431 3.582 1.00 13.18 459 PHE A C 1
ATOM 1758 O O . PHE A 1 241 ? 39.447 0.111 3.397 1.00 15.11 459 PHE A O 1
ATOM 1766 N N . VAL A 1 242 ? 40.985 1.698 3.741 1.00 13.15 460 VAL A N 1
ATOM 1767 C CA . VAL A 1 242 ? 40.000 2.770 3.651 1.00 14.23 460 VAL A CA 1
ATOM 1768 C C . VAL A 1 242 ? 39.403 2.807 2.246 1.00 14.81 460 VAL A C 1
ATOM 1769 O O . VAL A 1 242 ? 38.185 2.940 2.065 1.00 17.80 460 VAL A O 1
ATOM 1773 N N . ASN A 1 243 ? 40.269 2.672 1.250 1.00 14.55 461 ASN A N 1
ATOM 1774 C CA . ASN A 1 243 ? 39.833 2.646 -0.138 1.00 15.62 461 ASN A CA 1
ATOM 1775 C C . ASN A 1 243 ? 38.888 1.483 -0.455 1.00 16.22 461 ASN A C 1
ATOM 1776 O O . ASN A 1 243 ? 37.859 1.658 -1.109 1.00 19.37 461 ASN A O 1
ATOM 1781 N N . GLU A 1 244 ? 39.249 0.292 0.011 1.00 15.70 462 GLU A N 1
ATOM 1782 C CA . GLU A 1 244 ? 38.541 -0.930 -0.359 1.00 15.83 462 GLU A CA 1
ATOM 1783 C C . GLU A 1 244 ? 37.241 -1.153 0.405 1.00 16.42 462 GLU A C 1
ATOM 1784 O O . GLU A 1 244 ? 36.250 -1.584 -0.176 1.00 18.31 462 GLU A O 1
ATOM 1790 N N . GLN A 1 245 ? 37.254 -0.882 1.707 1.00 16.95 463 GLN A N 1
ATOM 1791 C CA . GLN A 1 245 ? 36.093 -1.150 2.550 1.00 18.69 463 GLN A CA 1
ATOM 1792 C C . GLN A 1 245 ? 35.594 -2.585 2.353 1.00 17.80 463 GLN A C 1
ATOM 1793 O O . GLN A 1 245 ? 34.386 -2.829 2.246 1.00 21.37 463 GLN A O 1
ATOM 1799 N N . ALA A 1 246 ? 36.522 -3.535 2.295 1.00 17.38 464 ALA A N 1
ATOM 1800 C CA . ALA A 1 246 ? 36.154 -4.935 2.104 1.00 17.30 464 ALA A CA 1
ATOM 1801 C C . ALA A 1 246 ? 35.618 -5.523 3.401 1.00 18.04 464 ALA A C 1
ATOM 1802 O O . ALA A 1 246 ? 36.257 -5.414 4.443 1.00 18.03 464 ALA A O 1
ATOM 1804 N N . PRO A 1 247 ? 34.430 -6.142 3.347 1.00 19.28 465 PRO A N 1
ATOM 1805 C CA . PRO A 1 247 ? 33.895 -6.764 4.560 1.00 20.06 465 PRO A CA 1
ATOM 1806 C C . PRO A 1 247 ? 34.826 -7.840 5.114 1.00 19.49 465 PRO A C 1
ATOM 1807 O O . PRO A 1 247 ? 35.454 -8.582 4.355 1.00 18.64 465 PRO A O 1
ATOM 1811 N N . THR A 1 248 ? 34.913 -7.902 6.438 1.00 17.97 466 THR A N 1
ATOM 1812 C CA . THR A 1 248 ? 35.699 -8.919 7.130 1.00 17.47 466 THR A CA 1
ATOM 1813 C C . THR A 1 248 ? 34.884 -10.208 7.200 1.00 18.66 466 THR A C 1
ATOM 1814 O O . THR A 1 248 ? 33.747 -10.202 7.664 1.00 22.47 466 THR A O 1
ATOM 1818 N N . ARG A 1 249 ? 35.461 -11.310 6.731 1.00 18.39 467 ARG A N 1
ATOM 1819 C CA . ARG A 1 249 ? 34.691 -12.542 6.574 1.00 20.24 467 ARG A CA 1
ATOM 1820 C C . ARG A 1 249 ? 35.283 -13.751 7.304 1.00 19.80 467 ARG A C 1
ATOM 1821 O O . ARG A 1 249 ? 34.967 -14.896 6.981 1.00 22.50 467 ARG A O 1
ATOM 1829 N N . GLY A 1 250 ? 36.135 -13.499 8.293 1.00 17.94 468 GLY A N 1
ATOM 1830 C CA . GLY A 1 250 ? 36.715 -14.575 9.082 1.00 17.55 468 GLY A CA 1
ATOM 1831 C C . GLY A 1 250 ? 37.412 -14.040 10.315 1.00 16.40 468 GLY A C 1
ATOM 1832 O O . GLY A 1 250 ? 37.508 -12.822 10.498 1.00 17.39 468 GLY A O 1
ATOM 1833 N N . ASP A 1 251 ? 37.910 -14.942 11.157 1.00 16.57 469 ASP A N 1
ATOM 1834 C CA . ASP A 1 251 ? 38.617 -14.546 12.373 1.00 16.78 469 ASP A CA 1
ATOM 1835 C C . ASP A 1 251 ? 39.906 -13.801 12.061 1.00 15.42 469 ASP A C 1
ATOM 1836 O O . ASP A 1 251 ? 40.293 -12.873 12.780 1.00 15.97 469 ASP A O 1
ATOM 1841 N N . ALA A 1 252 ? 40.593 -14.237 11.011 1.00 13.75 470 ALA A N 1
ATOM 1842 C CA . ALA A 1 252 ? 41.881 -13.656 10.650 1.00 13.04 470 ALA A CA 1
ATOM 1843 C C . ALA A 1 252 ? 42.103 -13.754 9.151 1.00 12.91 470 ALA A C 1
ATOM 1844 O O . ALA A 1 252 ? 41.589 -14.669 8.495 1.00 13.90 470 ALA A O 1
ATOM 1846 N N . ALA A 1 253 ? 42.862 -12.804 8.613 1.00 13.57 471 ALA A N 1
ATOM 1847 C CA . ALA A 1 253 ? 43.280 -12.845 7.222 1.00 13.21 471 ALA A CA 1
ATOM 1848 C C . ALA A 1 253 ? 44.676 -13.446 7.150 1.00 11.50 471 ALA A C 1
ATOM 1849 O O . ALA A 1 253 ? 45.627 -12.867 7.683 1.00 12.77 471 ALA A O 1
ATOM 1851 N N . LEU A 1 254 ? 44.806 -14.597 6.496 1.00 12.10 472 LEU A N 1
ATOM 1852 C CA . LEU A 1 254 ? 46.106 -15.230 6.308 1.00 12.01 472 LEU A CA 1
ATOM 1853 C C . LEU A 1 254 ? 46.845 -14.503 5.197 1.00 11.14 472 LEU A C 1
ATOM 1854 O O . LEU A 1 254 ? 46.319 -14.361 4.081 1.00 11.88 472 LEU A O 1
ATOM 1859 N N . LEU A 1 255 ? 48.056 -14.037 5.511 1.00 10.38 473 LEU A N 1
ATOM 1860 C CA . LEU A 1 255 ? 48.935 -13.420 4.515 1.00 10.78 473 LEU A CA 1
ATOM 1861 C C . LEU A 1 255 ? 50.173 -14.269 4.312 1.00 11.45 473 LEU A C 1
ATOM 1862 O O . LEU A 1 255 ? 50.693 -14.859 5.268 1.00 11.81 473 LEU A O 1
ATOM 1867 N N . HIS A 1 256 ? 50.649 -14.322 3.070 1.00 11.40 474 HIS A N 1
ATOM 1868 C CA . HIS A 1 256 ? 51.977 -14.836 2.797 1.00 10.85 474 HIS A CA 1
ATOM 1869 C C . HIS A 1 256 ? 52.863 -13.674 2.396 1.00 11.15 474 HIS A C 1
ATOM 1870 O O . HIS A 1 256 ? 52.463 -12.819 1.608 1.00 13.04 474 HIS A O 1
ATOM 1877 N N . TYR A 1 257 ? 54.053 -13.630 2.979 1.00 10.49 475 TYR A N 1
ATOM 1878 C CA . TYR A 1 257 ? 55.062 -12.640 2.639 1.00 10.38 475 TYR A CA 1
ATOM 1879 C C . TYR A 1 257 ? 55.942 -13.314 1.607 1.00 11.23 475 TYR A C 1
ATOM 1880 O O . TYR A 1 257 ? 56.675 -14.263 1.921 1.00 12.71 475 TYR A O 1
ATOM 1889 N N . VAL A 1 258 ? 55.834 -12.860 0.364 1.00 11.77 476 VAL A N 1
ATOM 1890 C CA . VAL A 1 258 ? 56.433 -13.585 -0.753 1.00 12.40 476 VAL A CA 1
ATOM 1891 C C . VAL A 1 258 ? 57.595 -12.864 -1.430 1.00 12.37 476 VAL A C 1
ATOM 1892 O O . VAL A 1 258 ? 57.683 -11.629 -1.415 1.00 14.15 476 VAL A O 1
ATOM 1896 N N . ASP A 1 259 ? 58.481 -13.652 -2.026 1.00 13.94 477 ASP A N 1
ATOM 1897 C CA . ASP A 1 259 ? 59.572 -13.123 -2.832 1.00 16.31 477 ASP A CA 1
ATOM 1898 C C . ASP A 1 259 ? 58.967 -12.302 -3.964 1.00 16.49 477 ASP A C 1
ATOM 1899 O O . ASP A 1 259 ? 58.056 -12.766 -4.636 1.00 16.43 477 ASP A O 1
ATOM 1904 N N . PRO A 1 260 ? 59.467 -11.073 -4.173 1.00 17.62 478 PRO A N 1
ATOM 1905 C CA . PRO A 1 260 ? 58.827 -10.160 -5.125 1.00 20.05 478 PRO A CA 1
ATOM 1906 C C . PRO A 1 260 ? 58.967 -10.612 -6.576 1.00 20.56 478 PRO A C 1
ATOM 1907 O O . PRO A 1 260 ? 58.224 -10.136 -7.432 1.00 24.33 478 PRO A O 1
ATOM 1911 N N . ASP A 1 261 ? 59.901 -11.520 -6.843 1.00 20.21 479 ASP A N 1
ATOM 1912 C CA . ASP A 1 261 ? 60.154 -11.973 -8.205 1.00 24.46 479 ASP A CA 1
ATOM 1913 C C . ASP A 1 261 ? 59.610 -13.367 -8.508 1.00 25.69 479 ASP A C 1
ATOM 1914 O O . ASP A 1 261 ? 59.113 -13.615 -9.605 1.00 29.60 479 ASP A O 1
ATOM 1919 N N . THR A 1 262 ? 59.698 -14.273 -7.539 1.00 24.38 480 THR A N 1
ATOM 1920 C CA . THR A 1 262 ? 59.248 -15.649 -7.746 1.00 25.41 480 THR A CA 1
ATOM 1921 C C . THR A 1 262 ? 57.890 -15.929 -7.104 1.00 25.21 480 THR A C 1
ATOM 1922 O O . THR A 1 262 ? 57.237 -16.927 -7.420 1.00 27.31 480 THR A O 1
ATOM 1926 N N . HIS A 1 263 ? 57.484 -15.055 -6.189 1.00 24.88 481 HIS A N 1
ATOM 1927 C CA . HIS A 1 263 ? 56.224 -15.197 -5.459 1.00 27.04 481 HIS A CA 1
ATOM 1928 C C . HIS A 1 263 ? 56.208 -16.404 -4.523 1.00 25.55 481 HIS A C 1
ATOM 1929 O O . HIS A 1 263 ? 55.151 -16.827 -4.044 1.00 26.73 481 HIS A O 1
ATOM 1936 N N . ARG A 1 264 ? 57.391 -16.944 -4.254 1.00 20.62 482 ARG A N 1
ATOM 1937 C CA . ARG A 1 264 ? 57.526 -18.015 -3.279 1.00 20.52 482 ARG A CA 1
ATOM 1938 C C . ARG A 1 264 ? 57.260 -17.475 -1.880 1.00 17.00 482 ARG A C 1
ATOM 1939 O O . ARG A 1 264 ? 57.740 -16.400 -1.522 1.00 16.12 482 ARG A O 1
ATOM 1947 N N . ASN A 1 265 ? 56.500 -18.219 -1.090 1.00 17.19 483 ASN A N 1
ATOM 1948 C CA . ASN A 1 265 ? 56.217 -17.831 0.285 1.00 15.19 483 ASN A CA 1
ATOM 1949 C C . ASN A 1 265 ? 57.458 -17.894 1.173 1.00 15.14 483 ASN A C 1
ATOM 1950 O O . ASN A 1 265 ? 58.139 -18.928 1.235 1.00 18.44 483 ASN A O 1
ATOM 1955 N N . LEU A 1 266 ? 57.737 -16.793 1.866 1.00 14.17 484 LEU A N 1
ATOM 1956 C CA . LEU A 1 266 ? 58.875 -16.700 2.776 1.00 13.63 484 LEU A CA 1
ATOM 1957 C C . LEU A 1 266 ? 58.464 -16.793 4.246 1.00 14.13 484 LEU A C 1
ATOM 1958 O O . LEU A 1 266 ? 59.304 -17.024 5.117 1.00 16.30 484 LEU A O 1
ATOM 1963 N N . GLY A 1 267 ? 57.177 -16.601 4.519 1.00 12.94 485 GLY A N 1
ATOM 1964 C CA . GLY A 1 267 ? 56.673 -16.613 5.881 1.00 13.25 485 GLY A CA 1
ATOM 1965 C C . GLY A 1 267 ? 55.204 -16.252 5.953 1.00 11.68 485 GLY A C 1
ATOM 1966 O O . GLY A 1 267 ? 54.723 -15.398 5.199 1.00 13.92 485 GLY A O 1
ATOM 1967 N N . GLU A 1 268 ? 54.482 -16.909 6.857 1.00 12.24 486 GLU A N 1
ATOM 1968 C CA . GLU A 1 268 ? 53.054 -16.655 7.028 1.00 11.79 486 GLU A CA 1
ATOM 1969 C C . GLU A 1 268 ? 52.775 -15.685 8.161 1.00 11.30 486 GLU A C 1
ATOM 1970 O O . GLU A 1 268 ? 53.499 -15.662 9.164 1.00 12.76 486 GLU A O 1
ATOM 1976 N N . PHE A 1 269 ? 51.696 -14.919 8.012 1.00 10.83 487 PHE A N 1
ATOM 1977 C CA . PHE A 1 269 ? 51.258 -13.971 9.031 1.00 9.98 487 PHE A CA 1
ATOM 1978 C C . PHE A 1 269 ? 49.741 -14.023 9.127 1.00 11.27 487 PHE A C 1
ATOM 1979 O O . PHE A 1 269 ? 49.065 -14.345 8.151 1.00 12.23 487 PHE A O 1
ATOM 1987 N N . LYS A 1 270 ? 49.200 -13.714 10.299 1.00 11.18 488 LYS A N 1
ATOM 1988 C CA . LYS A 1 270 ? 47.756 -13.592 10.448 1.00 11.13 488 LYS A CA 1
ATOM 1989 C C . LYS A 1 270 ? 47.402 -12.154 10.794 1.00 10.91 488 LYS A C 1
ATOM 1990 O O . LYS A 1 270 ? 47.935 -11.605 11.763 1.00 13.40 488 LYS A O 1
ATOM 1996 N N . MET A 1 271 ? 46.532 -11.538 9.985 1.00 10.87 489 MET A N 1
ATOM 1997 C CA . MET A 1 271 ? 46.038 -10.191 10.255 1.00 11.68 489 MET A CA 1
ATOM 1998 C C . MET A 1 271 ? 44.691 -10.302 10.937 1.00 13.23 489 MET A C 1
ATOM 1999 O O . MET A 1 271 ? 43.801 -10.994 10.450 1.00 18.04 489 MET A O 1
ATOM 2004 N N . TYR A 1 272 ? 44.519 -9.603 12.048 1.00 12.02 490 TYR A N 1
ATOM 2005 C CA . TYR A 1 272 ? 43.262 -9.660 12.774 1.00 11.68 490 TYR A CA 1
ATOM 2006 C C . TYR A 1 272 ? 42.413 -8.429 12.456 1.00 13.53 490 TYR A C 1
ATOM 2007 O O . TYR A 1 272 ? 42.948 -7.398 12.040 1.00 14.08 490 TYR A O 1
ATOM 2016 N N . PRO A 1 273 ? 41.086 -8.542 12.624 1.00 13.91 491 PRO A N 1
ATOM 2017 C CA . PRO A 1 273 ? 40.153 -7.482 12.219 1.00 14.55 491 PRO A CA 1
ATOM 2018 C C . PRO A 1 273 ? 40.467 -6.119 12.830 1.00 14.68 491 PRO A C 1
ATOM 2019 O O . PRO A 1 273 ? 40.160 -5.091 12.212 1.00 15.12 491 PRO A O 1
ATOM 2023 N N . GLU A 1 274 ? 41.073 -6.113 14.014 1.00 14.34 492 GLU A N 1
ATOM 2024 C CA . GLU A 1 274 ? 41.445 -4.875 14.698 1.00 15.74 492 GLU A CA 1
ATOM 2025 C C . GLU A 1 274 ? 42.544 -4.085 13.976 1.00 14.17 492 GLU A C 1
ATOM 2026 O O . GLU A 1 274 ? 42.810 -2.941 14.321 1.00 15.89 492 GLU A O 1
ATOM 2032 N N . GLY A 1 275 ? 43.189 -4.703 12.990 1.00 13.00 493 GLY A N 1
ATOM 2033 C CA . GLY A 1 275 ? 44.166 -3.995 12.176 1.00 11.76 493 GLY A CA 1
ATOM 2034 C C . GLY A 1 275 ? 45.598 -4.129 12.663 1.00 12.58 493 GLY A C 1
ATOM 2035 O O . GLY A 1 275 ? 46.294 -3.134 12.850 1.00 17.01 493 GLY A O 1
ATOM 2036 N N . TYR A 1 276 ? 46.038 -5.356 12.885 1.00 11.47 494 TYR A N 1
ATOM 2037 C CA . TYR A 1 276 ? 47.434 -5.635 13.208 1.00 11.14 494 TYR A CA 1
ATOM 2038 C C . TYR A 1 276 ? 47.725 -7.051 12.744 1.00 11.48 494 TYR A C 1
ATOM 2039 O O . TYR A 1 276 ? 46.804 -7.805 12.397 1.00 13.19 494 TYR A O 1
ATOM 2048 N N . MET A 1 277 ? 48.993 -7.433 12.711 1.00 10.87 495 MET A N 1
ATOM 2049 C CA . MET A 1 277 ? 49.298 -8.804 12.331 1.00 12.21 495 MET A CA 1
ATOM 2050 C C . MET A 1 277 ? 50.225 -9.509 13.305 1.00 10.62 495 MET A C 1
ATOM 2051 O O . MET A 1 277 ? 50.915 -8.875 14.105 1.00 11.16 495 MET A O 1
ATOM 2056 N N . THR A 1 278 ? 50.195 -10.833 13.259 1.00 11.24 496 THR A N 1
ATOM 2057 C CA . THR A 1 278 ? 51.032 -11.646 14.118 1.00 10.86 496 THR A CA 1
ATOM 2058 C C . THR A 1 278 ? 51.828 -12.641 13.298 1.00 10.92 496 THR A C 1
ATOM 2059 O O . THR A 1 278 ? 51.541 -12.870 12.114 1.00 11.45 496 THR A O 1
ATOM 2063 N N . CYS A 1 279 ? 52.826 -13.228 13.945 1.00 11.95 497 CYS A N 1
ATOM 2064 C CA . CYS A 1 279 ? 53.595 -14.322 13.382 1.00 11.40 497 CYS A CA 1
ATOM 2065 C C . CYS A 1 279 ? 53.970 -15.242 14.529 1.00 11.74 497 CYS A C 1
ATOM 2066 O O . CYS A 1 279 ? 53.778 -14.905 15.695 1.00 13.34 497 CYS A O 1
ATOM 2069 N N . VAL A 1 280 ? 54.511 -16.407 14.200 1.00 12.29 498 VAL A N 1
ATOM 2070 C CA . VAL A 1 280 ? 55.250 -17.176 15.185 1.00 14.05 498 VAL A CA 1
ATOM 2071 C C . VAL A 1 280 ? 56.719 -16.998 14.824 1.00 14.54 498 VAL A C 1
ATOM 2072 O O . VAL A 1 280 ? 57.178 -17.484 13.788 1.00 17.06 498 VAL A O 1
ATOM 2076 N N . PRO A 1 281 ? 57.453 -16.248 15.657 1.00 16.17 499 PRO A N 1
ATOM 2077 C CA . PRO A 1 281 ? 58.823 -15.882 15.302 1.00 18.02 499 PRO A CA 1
ATOM 2078 C C . PRO A 1 281 ? 59.780 -17.029 15.534 1.00 18.92 499 PRO A C 1
ATOM 2079 O O . PRO A 1 281 ? 59.454 -17.982 16.246 1.00 19.18 499 PRO A O 1
ATOM 2083 N N . ASN A 1 282 ? 60.950 -16.932 14.919 1.00 19.10 500 ASN A N 1
ATOM 2084 C CA . ASN A 1 282 ? 62.037 -17.844 15.218 1.00 20.49 500 ASN A CA 1
ATOM 2085 C C . ASN A 1 282 ? 61.702 -19.289 14.881 1.00 24.50 500 ASN A C 1
ATOM 2086 O O . ASN A 1 282 ? 62.069 -20.202 15.616 1.00 25.56 500 ASN A O 1
ATOM 2091 N N . ALA A 1 283 ? 61.002 -19.491 13.770 1.00 27.86 501 ALA A N 1
ATOM 2092 C CA . ALA A 1 283 ? 60.684 -20.834 13.309 1.00 34.88 501 ALA A CA 1
ATOM 2093 C C . ALA A 1 283 ? 61.968 -21.585 12.974 1.00 40.48 501 ALA A C 1
ATOM 2094 O O . ALA A 1 283 ? 62.731 -21.171 12.097 1.00 40.73 501 ALA A O 1
ATOM 2096 N N . GLY A 1 284 ? 62.207 -22.682 13.684 1.00 44.46 502 GLY A N 1
ATOM 2097 C CA . GLY A 1 284 ? 63.384 -23.501 13.454 1.00 46.11 502 GLY A CA 1
ATOM 2098 C C . GLY A 1 284 ? 64.623 -23.002 14.175 1.00 46.67 502 GLY A C 1
ATOM 2099 O O . GLY A 1 284 ? 65.739 -23.137 13.666 1.00 46.95 502 GLY A O 1
ATOM 2100 N N . GLY A 1 285 ? 64.435 -22.428 15.362 1.00 47.06 503 GLY A N 1
ATOM 2101 C CA . GLY A 1 285 ? 65.558 -21.925 16.134 1.00 49.73 503 GLY A CA 1
ATOM 2102 C C . GLY A 1 285 ? 66.097 -20.635 15.552 1.00 52.00 503 GLY A C 1
ATOM 2103 O O . GLY A 1 285 ? 66.564 -19.762 16.286 1.00 53.52 503 GLY A O 1
ATOM 2104 N N . GLY A 1 286 ? 66.055 -20.526 14.228 1.00 53.18 504 GLY A N 1
ATOM 2105 C CA . GLY A 1 286 ? 66.280 -19.266 13.544 1.00 56.08 504 GLY A CA 1
ATOM 2106 C C . GLY A 1 286 ? 67.688 -18.701 13.454 1.00 58.47 504 GLY A C 1
ATOM 2107 O O . GLY A 1 286 ? 68.032 -17.767 14.181 1.00 60.64 504 GLY A O 1
ATOM 2108 N N . PRO A 1 287 ? 68.522 -19.276 12.574 1.00 57.17 505 PRO A N 1
ATOM 2109 C CA . PRO A 1 287 ? 69.673 -18.524 12.071 1.00 55.81 505 PRO A CA 1
ATOM 2110 C C . PRO A 1 287 ? 69.279 -17.916 10.727 1.00 55.34 505 PRO A C 1
ATOM 2111 O O . PRO A 1 287 ? 70.130 -17.653 9.876 1.00 57.13 505 PRO A O 1
ATOM 2115 N N . GLN A 1 288 ? 67.977 -17.706 10.552 1.00 52.22 506 GLN A N 1
ATOM 2116 C CA . GLN A 1 288 ? 67.424 -17.188 9.309 1.00 51.57 506 GLN A CA 1
ATOM 2117 C C . GLN A 1 288 ? 67.025 -15.723 9.447 1.00 45.73 506 GLN A C 1
ATOM 2118 O O . GLN A 1 288 ? 66.702 -15.257 10.538 1.00 48.61 506 GLN A O 1
ATOM 2124 N N . THR A 1 289 ? 67.055 -14.999 8.334 1.00 37.51 507 THR A N 1
ATOM 2125 C CA . THR A 1 289 ? 66.591 -13.616 8.307 1.00 31.96 507 THR A CA 1
ATOM 2126 C C . THR A 1 289 ? 65.734 -13.402 7.066 1.00 25.48 507 THR A C 1
ATOM 2127 O O . THR A 1 289 ? 66.135 -13.770 5.967 1.00 27.17 507 THR A O 1
ATOM 2131 N N . LEU A 1 290 ? 64.549 -12.828 7.240 1.00 20.44 508 LEU A N 1
ATOM 2132 C CA . LEU A 1 290 ? 63.695 -12.520 6.097 1.00 16.81 508 LEU A CA 1
ATOM 2133 C C . LEU A 1 290 ? 64.231 -11.279 5.400 1.00 15.77 508 LEU A C 1
ATOM 2134 O O . LEU A 1 290 ? 64.765 -10.386 6.052 1.00 15.41 508 LEU A O 1
ATOM 2139 N N . PRO A 1 291 ? 64.083 -11.220 4.071 1.00 15.72 509 PRO A N 1
ATOM 2140 C CA . PRO A 1 291 ? 64.436 -10.009 3.334 1.00 14.57 509 PRO A CA 1
ATOM 2141 C C . PRO A 1 291 ? 63.392 -8.925 3.616 1.00 13.36 509 PRO A C 1
ATOM 2142 O O . PRO A 1 291 ? 62.299 -9.237 4.101 1.00 13.81 509 PRO A O 1
ATOM 2146 N N . ILE A 1 292 ? 63.719 -7.673 3.315 1.00 12.37 510 ILE A N 1
ATOM 2147 C CA . ILE A 1 292 ? 62.809 -6.563 3.605 1.00 12.55 510 ILE A CA 1
ATOM 2148 C C . ILE A 1 292 ? 62.028 -6.107 2.374 1.00 12.25 510 ILE A C 1
ATOM 2149 O O . ILE A 1 292 ? 61.231 -5.167 2.453 1.00 12.45 510 ILE A O 1
ATOM 2154 N N . ASN A 1 293 ? 62.257 -6.770 1.240 1.00 11.74 511 ASN A N 1
ATOM 2155 C CA . ASN A 1 293 ? 61.632 -6.368 -0.017 1.00 12.23 511 ASN A CA 1
ATOM 2156 C C . ASN A 1 293 ? 60.558 -7.341 -0.509 1.00 11.22 511 ASN A C 1
ATOM 2157 O O . ASN A 1 293 ? 60.225 -7.363 -1.692 1.00 13.20 511 ASN A O 1
ATOM 2162 N N . GLY A 1 294 ? 60.014 -8.137 0.406 1.00 11.59 512 GLY A N 1
ATOM 2163 C CA . GLY A 1 294 ? 58.928 -9.039 0.069 1.00 11.80 512 GLY A CA 1
ATOM 2164 C C . GLY A 1 294 ? 57.605 -8.306 -0.071 1.00 11.90 512 GLY A C 1
ATOM 2165 O O . GLY A 1 294 ? 57.479 -7.130 0.285 1.00 12.66 512 GLY A O 1
ATOM 2166 N N . VAL A 1 295 ? 56.612 -9.027 -0.575 1.00 11.06 513 VAL A N 1
ATOM 2167 C CA . VAL A 1 295 ? 55.282 -8.491 -0.821 1.00 11.58 513 VAL A CA 1
ATOM 2168 C C . VAL A 1 295 ? 54.275 -9.314 -0.029 1.00 10.38 513 VAL A C 1
ATOM 2169 O O . VAL A 1 295 ? 54.293 -10.539 -0.105 1.00 11.80 513 VAL A O 1
ATOM 2173 N N . PHE A 1 296 ? 53.421 -8.656 0.750 1.00 10.17 514 PHE A N 1
ATOM 2174 C CA . PHE A 1 296 ? 52.353 -9.371 1.443 1.00 10.12 514 PHE A CA 1
ATOM 2175 C C . PHE A 1 296 ? 51.233 -9.676 0.462 1.00 10.41 514 PHE A C 1
ATOM 2176 O O . PHE A 1 296 ? 50.822 -8.812 -0.315 1.00 11.49 514 PHE A O 1
ATOM 2184 N N . VAL A 1 297 ? 50.751 -10.917 0.504 1.00 11.29 515 VAL A N 1
ATOM 2185 C CA . VAL A 1 297 ? 49.641 -11.343 -0.331 1.00 12.15 515 VAL A CA 1
ATOM 2186 C C . VAL A 1 297 ? 48.565 -12.006 0.526 1.00 11.63 515 VAL A C 1
ATOM 2187 O O . VAL A 1 297 ? 48.839 -12.938 1.287 1.00 12.26 515 VAL A O 1
ATOM 2191 N N . PHE A 1 298 ? 47.337 -11.517 0.408 1.00 11.36 516 PHE A N 1
ATOM 2192 C CA . PHE A 1 298 ? 46.198 -12.149 1.054 1.00 12.16 516 PHE A CA 1
ATOM 2193 C C . PHE A 1 298 ? 45.878 -13.507 0.418 1.00 13.15 516 PHE A C 1
ATOM 2194 O O . PHE A 1 298 ? 45.632 -13.603 -0.788 1.00 15.29 516 PHE A O 1
ATOM 2202 N N . ILE A 1 299 ? 45.899 -14.548 1.245 1.00 11.75 517 ILE A N 1
ATOM 2203 C CA . ILE A 1 299 ? 45.601 -15.912 0.807 1.00 13.37 517 ILE A CA 1
ATOM 2204 C C . ILE A 1 299 ? 44.122 -16.230 1.007 1.00 14.19 517 ILE A C 1
ATOM 2205 O O . ILE A 1 299 ? 43.418 -16.575 0.056 1.00 16.77 517 ILE A O 1
ATOM 2210 N N . SER A 1 300 ? 43.656 -16.118 2.245 1.00 13.77 518 SER A N 1
ATOM 2211 C CA . SER A 1 300 ? 42.256 -16.382 2.557 1.00 14.91 518 SER A CA 1
ATOM 2212 C C . SER A 1 300 ? 41.940 -15.989 3.984 1.00 13.91 518 SER A C 1
ATOM 2213 O O . SER A 1 300 ? 42.842 -15.780 4.795 1.00 13.80 518 SER A O 1
ATOM 2216 N N . TRP A 1 301 ? 40.653 -15.895 4.288 1.00 14.01 519 TRP A N 1
ATOM 2217 C CA . TRP A 1 301 ? 40.208 -15.817 5.667 1.00 13.56 519 TRP A CA 1
ATOM 2218 C C . TRP A 1 301 ? 40.405 -17.197 6.294 1.00 15.06 519 TRP A C 1
ATOM 2219 O O . TRP A 1 301 ? 40.169 -18.220 5.639 1.00 16.59 519 TRP A O 1
ATOM 2230 N N . VAL A 1 302 ? 40.881 -17.222 7.537 1.00 14.68 520 VAL A N 1
ATOM 2231 C CA . VAL A 1 302 ? 41.125 -18.472 8.244 1.00 15.42 520 VAL A CA 1
ATOM 2232 C C . VAL A 1 302 ? 40.592 -18.350 9.660 1.00 16.02 520 VAL A C 1
ATOM 2233 O O . VAL A 1 302 ? 40.348 -17.242 10.144 1.00 15.90 520 VAL A O 1
ATOM 2237 N N . SER A 1 303 ? 40.406 -19.480 10.334 1.00 16.37 521 SER A N 1
ATOM 2238 C CA . SER A 1 303 ? 39.920 -19.420 11.701 1.00 18.25 521 SER A CA 1
ATOM 2239 C C . SER A 1 303 ? 41.042 -18.991 12.641 1.00 16.48 521 SER A C 1
ATOM 2240 O O . SER A 1 303 ? 42.231 -19.040 12.284 1.00 14.85 521 SER A O 1
ATOM 2243 N N . ARG A 1 304 ? 40.670 -18.550 13.834 1.00 16.39 522 ARG A N 1
ATOM 2244 C CA . ARG A 1 304 ? 41.657 -18.131 14.823 1.00 15.81 522 ARG A CA 1
ATOM 2245 C C . ARG A 1 304 ? 42.601 -19.272 15.180 1.00 13.48 522 ARG A C 1
ATOM 2246 O O . ARG A 1 304 ? 43.692 -19.032 15.684 1.00 14.50 522 ARG A O 1
ATOM 2254 N N . TYR A 1 305 ? 42.169 -20.510 14.922 1.00 14.26 523 TYR A N 1
ATOM 2255 C CA . TYR A 1 305 ? 42.953 -21.695 15.264 1.00 14.26 523 TYR A CA 1
ATOM 2256 C C . TYR A 1 305 ? 44.018 -22.055 14.234 1.00 13.36 523 TYR A C 1
ATOM 2257 O O . TYR A 1 305 ? 44.811 -22.967 14.457 1.00 14.62 523 TYR A O 1
ATOM 2266 N N . TYR A 1 306 ? 44.044 -21.341 13.112 1.00 13.06 524 TYR A N 1
ATOM 2267 C CA . TYR A 1 306 ? 45.067 -21.585 12.098 1.00 12.67 524 TYR A CA 1
ATOM 2268 C C . TYR A 1 306 ? 46.448 -21.489 12.748 1.00 13.21 524 TYR A C 1
ATOM 2269 O O . TYR A 1 306 ? 46.796 -20.472 13.352 1.00 14.35 524 TYR A O 1
ATOM 2278 N N . GLN A 1 307 ? 47.233 -22.552 12.629 1.00 12.41 525 GLN A N 1
ATOM 2279 C CA . GLN A 1 307 ? 48.507 -22.638 13.333 1.00 12.49 525 GLN A CA 1
ATOM 2280 C C . GLN A 1 307 ? 49.682 -22.219 12.452 1.00 12.26 525 GLN A C 1
ATOM 2281 O O . GLN A 1 307 ? 49.965 -22.855 11.433 1.00 13.25 525 GLN A O 1
ATOM 2287 N N . LEU A 1 308 ? 50.361 -21.139 12.831 1.00 13.06 526 LEU A N 1
ATOM 2288 C CA . LEU A 1 308 ? 51.528 -20.688 12.088 1.00 13.22 526 LEU A CA 1
ATOM 2289 C C . LEU A 1 308 ? 52.756 -21.492 12.489 1.00 14.36 526 LEU A C 1
ATOM 2290 O O . LEU A 1 308 ? 52.839 -21.979 13.625 1.00 14.70 526 LEU A O 1
ATOM 2296 N N . LYS B 1 12 ? 42.856 -7.282 -14.969 1.00 43.62 230 LYS B N 1
ATOM 2297 C CA . LYS B 1 12 ? 42.488 -6.416 -13.854 1.00 41.60 230 LYS B CA 1
ATOM 2298 C C . LYS B 1 12 ? 41.894 -5.102 -14.352 1.00 36.56 230 LYS B C 1
ATOM 2299 O O . LYS B 1 12 ? 42.518 -4.397 -15.142 1.00 34.53 230 LYS B O 1
ATOM 2305 N N . PRO B 1 13 ? 40.676 -4.779 -13.894 1.00 33.71 231 PRO B N 1
ATOM 2306 C CA . PRO B 1 13 ? 39.963 -3.567 -14.314 1.00 30.57 231 PRO B CA 1
ATOM 2307 C C . PRO B 1 13 ? 40.620 -2.299 -13.777 1.00 27.70 231 PRO B C 1
ATOM 2308 O O . PRO B 1 13 ? 41.072 -2.255 -12.632 1.00 29.16 231 PRO B O 1
ATOM 2312 N N . PHE B 1 14 ? 40.660 -1.267 -14.608 1.00 23.09 232 PHE B N 1
ATOM 2313 C CA . PHE B 1 14 ? 41.225 0.008 -14.198 1.00 21.82 232 PHE B CA 1
ATOM 2314 C C . PHE B 1 14 ? 40.334 0.695 -13.168 1.00 20.21 232 PHE B C 1
ATOM 2315 O O . PHE B 1 14 ? 39.118 0.525 -13.174 1.00 22.02 232 PHE B O 1
ATOM 2323 N N . SER B 1 15 ? 40.951 1.454 -12.269 1.00 17.85 233 SER B N 1
ATOM 2324 C CA . SER B 1 15 ? 40.214 2.268 -11.315 1.00 17.17 233 SER B CA 1
ATOM 2325 C C . SER B 1 15 ? 41.106 3.389 -10.828 1.00 14.86 233 SER B C 1
ATOM 2326 O O . SER B 1 15 ? 42.328 3.342 -11.007 1.00 15.90 233 SER B O 1
ATOM 2329 N N . VAL B 1 16 ? 40.495 4.403 -10.226 1.00 15.27 234 VAL B N 1
ATOM 2330 C CA . VAL B 1 16 ? 41.250 5.428 -9.511 1.00 13.58 234 VAL B CA 1
ATOM 2331 C C . VAL B 1 16 ? 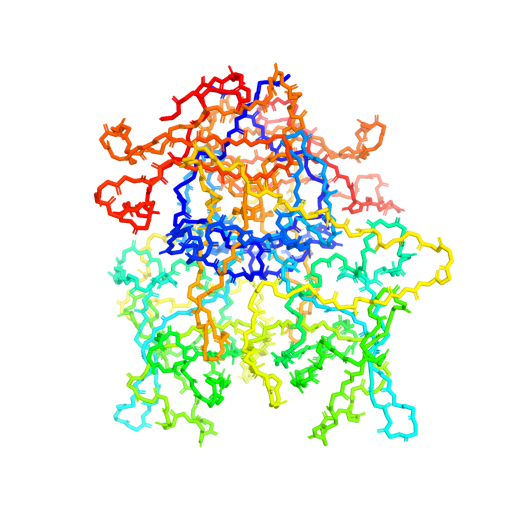40.854 5.353 -8.035 1.00 13.93 234 VAL B C 1
ATOM 2332 O O . VAL B 1 16 ? 39.841 4.737 -7.696 1.00 15.09 234 VAL B O 1
ATOM 2336 N N . PRO B 1 17 ? 41.655 5.952 -7.145 1.00 13.82 235 PRO B N 1
ATOM 2337 C CA . PRO B 1 17 ? 41.351 5.840 -5.714 1.00 15.42 235 PRO B CA 1
ATOM 2338 C C . PRO B 1 17 ? 39.959 6.354 -5.356 1.00 15.49 235 PRO B C 1
ATOM 2339 O O . PRO B 1 17 ? 39.491 7.370 -5.889 1.00 16.49 235 PRO B O 1
ATOM 2343 N N . ASN B 1 18 ? 39.310 5.614 -4.467 1.00 19.14 236 ASN B N 1
ATOM 2344 C CA . ASN B 1 18 ? 38.040 5.976 -3.867 1.00 22.64 236 ASN B CA 1
ATOM 2345 C C . ASN B 1 18 ? 38.305 6.761 -2.580 1.00 22.12 236 ASN B C 1
ATOM 2346 O O . ASN B 1 18 ? 37.862 6.381 -1.493 1.00 26.74 236 ASN B O 1
ATOM 2351 N N . ILE B 1 19 ? 39.068 7.842 -2.722 1.00 18.80 237 ILE B N 1
ATOM 2352 C CA . ILE B 1 19 ? 39.464 8.711 -1.619 1.00 17.25 237 ILE B CA 1
ATOM 2353 C C . ILE B 1 19 ? 39.197 10.152 -2.030 1.00 16.05 237 ILE B C 1
ATOM 2354 O O . ILE B 1 19 ? 39.541 10.548 -3.144 1.00 15.29 237 ILE B O 1
ATOM 2359 N N . PRO B 1 20 ? 38.566 10.938 -1.148 1.00 15.31 238 PRO B N 1
ATOM 2360 C CA . PRO B 1 20 ? 38.330 12.349 -1.472 1.00 14.55 238 PRO B CA 1
ATOM 2361 C C . PRO B 1 20 ? 39.637 13.076 -1.787 1.00 13.98 238 PRO B C 1
ATOM 2362 O O . PRO B 1 20 ? 40.675 12.825 -1.159 1.00 14.79 238 PRO B O 1
ATOM 2366 N N . MET B 1 21 ? 39.583 13.969 -2.770 1.00 12.78 239 MET B N 1
ATOM 2367 C CA . MET B 1 21 ? 40.775 14.671 -3.230 1.00 12.49 239 MET B CA 1
ATOM 2368 C C . MET B 1 21 ? 41.515 15.367 -2.094 1.00 11.94 239 MET B C 1
ATOM 2369 O O . MET B 1 21 ? 42.748 15.358 -2.053 1.00 12.76 239 MET B O 1
ATOM 2374 N N . ASN B 1 22 ? 40.770 15.972 -1.174 1.00 12.93 240 ASN B N 1
ATOM 2375 C CA . ASN B 1 22 ? 41.400 16.737 -0.098 1.00 13.63 240 ASN B CA 1
ATOM 2376 C C . ASN B 1 22 ? 41.998 15.899 1.032 1.00 12.72 240 ASN B C 1
ATOM 2377 O O . ASN B 1 22 ? 42.479 16.450 2.020 1.00 13.94 240 ASN B O 1
ATOM 2382 N N . LEU B 1 23 ? 41.963 14.575 0.886 1.00 12.28 241 LEU B N 1
ATOM 2383 C CA . LEU B 1 23 ? 42.660 13.674 1.810 1.00 12.00 241 LEU B CA 1
ATOM 2384 C C . LEU B 1 23 ? 43.939 13.117 1.189 1.00 11.02 241 LEU B C 1
ATOM 2385 O O . LEU B 1 23 ? 44.684 12.388 1.842 1.00 12.23 241 LEU B O 1
ATOM 2390 N N . MET B 1 24 ? 44.186 13.451 -0.074 1.00 10.03 242 MET B N 1
ATOM 2391 C CA . MET B 1 24 ? 45.365 12.977 -0.778 1.00 9.58 242 MET B CA 1
ATOM 2392 C C . MET B 1 24 ? 46.466 14.016 -0.783 1.00 9.84 242 MET B C 1
ATOM 2393 O O . MET B 1 24 ? 46.211 15.209 -0.597 1.00 11.34 242 MET B O 1
ATOM 2398 N N . SER B 1 25 ? 47.692 13.545 -0.981 1.00 10.04 243 SER B N 1
ATOM 2399 C CA . SER B 1 25 ? 48.864 14.416 -0.978 1.00 9.36 243 SER B CA 1
ATOM 2400 C C . SER B 1 25 ? 49.210 14.925 -2.375 1.00 8.36 243 SER B C 1
ATOM 2401 O O . SER B 1 25 ? 48.995 14.239 -3.379 1.00 9.66 243 SER B O 1
ATOM 2404 N N . ASN B 1 26 ? 49.751 16.135 -2.427 1.00 8.91 244 ASN B N 1
ATOM 2405 C CA . ASN B 1 26 ? 50.504 16.601 -3.582 1.00 9.05 244 ASN B CA 1
ATOM 2406 C C . ASN B 1 26 ? 51.609 15.572 -3.886 1.00 7.73 244 ASN B C 1
ATOM 2407 O O . ASN B 1 26 ? 52.090 14.878 -2.970 1.00 9.45 244 ASN B O 1
ATOM 2412 N N . SER B 1 27 ? 52.010 15.456 -5.149 1.00 7.74 245 SER B N 1
ATOM 2413 C CA . SER B 1 27 ? 53.113 14.560 -5.480 1.00 8.65 245 SER B CA 1
ATOM 2414 C C . SER B 1 27 ? 54.482 15.245 -5.536 1.00 8.67 245 SER B C 1
ATOM 2415 O O . SER B 1 27 ? 55.504 14.566 -5.700 1.00 10.32 245 SER B O 1
ATOM 2418 N N . ARG B 1 28 ? 54.516 16.572 -5.389 1.00 8.53 246 ARG B N 1
ATOM 2419 C CA . ARG B 1 28 ? 55.781 17.305 -5.429 1.00 9.22 246 ARG B CA 1
ATOM 2420 C C . ARG B 1 28 ? 56.234 17.826 -4.060 1.00 8.21 246 ARG B C 1
ATOM 2421 O O . ARG B 1 28 ? 57.414 18.128 -3.864 1.00 9.45 246 ARG B O 1
ATOM 2429 N N . VAL B 1 29 ? 55.291 17.953 -3.130 1.00 9.09 247 VAL B N 1
ATOM 2430 C CA . VAL B 1 29 ? 55.585 18.228 -1.723 1.00 9.34 247 VAL B CA 1
ATOM 2431 C C . VAL B 1 29 ? 54.625 17.381 -0.913 1.00 9.11 247 VAL B C 1
ATOM 2432 O O . VAL B 1 29 ? 53.526 17.086 -1.377 1.00 9.52 247 VAL B O 1
ATOM 2436 N N . PRO B 1 30 ? 55.038 16.962 0.294 1.00 10.16 248 PRO B N 1
ATOM 2437 C CA . PRO B 1 30 ? 54.148 16.167 1.150 1.00 10.12 248 PRO B CA 1
ATOM 2438 C C . PRO B 1 30 ? 53.179 17.091 1.884 1.00 10.19 248 PRO B C 1
ATOM 2439 O O . PRO B 1 30 ? 53.406 17.512 3.024 1.00 14.70 248 PRO B O 1
ATOM 2443 N N . MET B 1 31 ? 52.098 17.417 1.190 1.00 11.05 249 MET B N 1
ATOM 2444 C CA . MET B 1 31 ? 51.111 18.371 1.662 1.00 10.60 249 MET B CA 1
ATOM 2445 C C . MET B 1 31 ? 49.774 17.962 1.075 1.00 10.00 249 MET B C 1
ATOM 2446 O O . MET B 1 31 ? 49.705 17.594 -0.099 1.00 10.85 249 MET B O 1
ATOM 2451 N N . LEU B 1 32 ? 48.707 18.038 1.866 1.00 9.81 250 LEU B N 1
ATOM 2452 C CA . LEU B 1 32 ? 47.384 17.731 1.341 1.00 10.56 250 LEU B CA 1
ATOM 2453 C C . LEU B 1 32 ? 47.049 18.631 0.159 1.00 10.07 250 LEU B C 1
ATOM 2454 O O . LEU B 1 32 ? 47.437 19.819 0.112 1.00 11.45 250 LEU B O 1
ATOM 2459 N N . ILE B 1 33 ? 46.317 18.065 -0.794 1.00 10.20 251 ILE B N 1
ATOM 2460 C CA . ILE B 1 33 ? 45.760 18.841 -1.894 1.00 9.87 251 ILE B CA 1
ATOM 2461 C C . ILE B 1 33 ? 44.634 19.742 -1.387 1.00 11.07 251 ILE B C 1
ATOM 2462 O O . ILE B 1 33 ? 43.735 19.286 -0.678 1.00 12.48 251 ILE B O 1
ATOM 2467 N N . ASP B 1 34 ? 44.683 21.022 -1.747 1.00 11.14 252 ASP B N 1
ATOM 2468 C CA . ASP B 1 34 ? 43.629 21.948 -1.336 1.00 11.91 252 ASP B CA 1
ATOM 2469 C C . ASP B 1 34 ? 43.009 22.697 -2.511 1.00 13.88 252 ASP B C 1
ATOM 2470 O O . ASP B 1 34 ? 42.312 23.696 -2.327 1.00 15.19 252 ASP B O 1
ATOM 2475 N N . GLY B 1 35 ? 43.248 22.212 -3.722 1.00 14.13 253 GLY B N 1
ATOM 2476 C CA . GLY B 1 35 ? 42.620 22.808 -4.886 1.00 15.41 253 GLY B CA 1
ATOM 2477 C C . GLY B 1 35 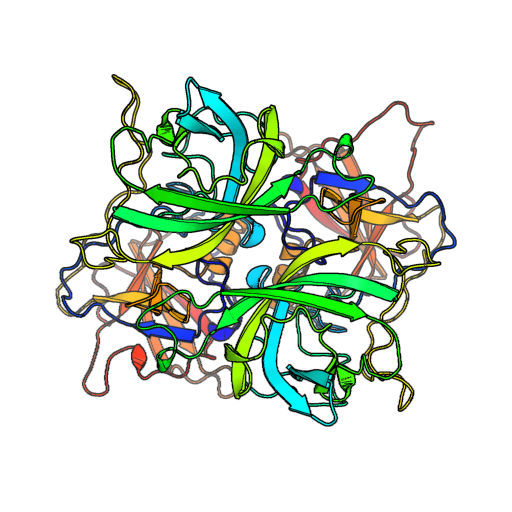? 42.996 22.150 -6.196 1.00 13.70 253 GLY B C 1
ATOM 2478 O O . GLY B 1 35 ? 43.857 21.261 -6.243 1.00 12.94 253 GLY B O 1
ATOM 2479 N N . MET B 1 36 ? 42.324 22.592 -7.257 1.00 16.43 254 MET B N 1
ATOM 2480 C CA . MET B 1 36 ? 42.665 22.272 -8.638 1.00 16.07 254 MET B CA 1
ATOM 2481 C C . MET B 1 36 ? 42.772 23.587 -9.383 1.00 17.68 254 MET B C 1
ATOM 2482 O O . MET B 1 36 ? 42.118 24.562 -9.013 1.00 22.23 254 MET B O 1
ATOM 2487 N N . MET B 1 37 ? 43.589 23.620 -10.427 1.00 15.15 255 MET B N 1
ATOM 2488 C CA . MET B 1 37 ? 43.712 24.805 -11.273 1.00 15.82 255 MET B CA 1
ATOM 2489 C C . MET B 1 37 ? 44.071 24.402 -12.687 1.00 15.01 255 MET B C 1
ATOM 2490 O O . MET B 1 37 ? 44.531 23.288 -12.930 1.00 15.22 255 MET B O 1
ATOM 2495 N N . VAL B 1 38 ? 43.852 25.322 -13.618 1.00 16.93 256 VAL B N 1
ATOM 2496 C CA . VAL B 1 38 ? 44.455 25.239 -14.930 1.00 16.69 256 VAL B CA 1
ATOM 2497 C C . VAL B 1 38 ? 45.475 26.364 -15.002 1.00 17.74 256 VAL B C 1
ATOM 2498 O O . VAL B 1 38 ? 45.341 27.371 -14.301 1.00 21.11 256 VAL B O 1
ATOM 2502 N N . SER B 1 39 ? 46.507 26.201 -15.823 1.00 15.89 257 SER B N 1
ATOM 2503 C CA . SER B 1 39 ? 47.553 27.218 -15.896 1.00 18.14 257 SER B CA 1
ATOM 2504 C C . SER B 1 39 ? 47.073 28.493 -16.587 1.00 20.04 257 SER B C 1
ATOM 2505 O O . SER B 1 39 ? 46.228 28.444 -17.480 1.00 20.68 257 SER B O 1
ATOM 2508 N N . ASN B 1 40 ? 47.614 29.626 -16.147 1.00 22.47 258 ASN B N 1
ATOM 2509 C CA . ASN B 1 40 ? 47.303 30.929 -16.723 1.00 24.24 258 ASN B CA 1
ATOM 2510 C C . ASN B 1 40 ? 47.475 30.891 -18.234 1.00 24.31 258 ASN B C 1
ATOM 2511 O O . ASN B 1 40 ? 46.575 31.263 -18.991 1.00 26.49 258 ASN B O 1
ATOM 2516 N N . ASP B 1 41 ? 48.649 30.440 -18.662 1.00 22.93 259 ASP B N 1
ATOM 2517 C CA . ASP B 1 41 ? 48.907 30.147 -20.062 1.00 24.47 259 ASP B CA 1
ATOM 2518 C C . ASP B 1 41 ? 48.555 28.685 -20.308 1.00 23.62 259 ASP B C 1
ATOM 2519 O O . ASP B 1 41 ? 49.250 27.791 -19.832 1.00 21.52 259 ASP B O 1
ATOM 2524 N N . GLN B 1 42 ? 47.482 28.434 -21.050 1.00 26.32 260 GLN B N 1
ATOM 2525 C CA . GLN B 1 42 ? 47.024 27.062 -21.253 1.00 28.78 260 GLN B CA 1
ATOM 2526 C C . GLN B 1 42 ? 47.962 26.259 -22.154 1.00 29.95 260 GLN B C 1
ATOM 2527 O O . GLN B 1 42 ? 47.782 25.050 -22.334 1.00 29.87 260 GLN B O 1
ATOM 2533 N N . ASN B 1 43 ? 48.974 26.929 -22.701 1.00 27.36 261 ASN B N 1
ATOM 2534 C CA . ASN B 1 43 ? 50.004 26.257 -23.494 1.00 30.18 261 ASN B CA 1
ATOM 2535 C C . ASN B 1 43 ? 51.249 25.860 -22.690 1.00 25.34 261 ASN B C 1
ATOM 2536 O O . ASN B 1 43 ? 52.178 25.253 -23.231 1.00 25.98 261 ASN B O 1
ATOM 2541 N N . GLN B 1 44 ? 51.271 26.207 -21.405 1.00 20.05 262 GLN B N 1
ATOM 2542 C CA . GLN B 1 44 ? 52.388 25.844 -20.531 1.00 17.97 262 GLN B CA 1
ATOM 2543 C C . GLN B 1 44 ? 52.608 24.333 -20.496 1.00 16.77 262 GLN B C 1
ATOM 2544 O O . GLN B 1 44 ? 51.677 23.564 -20.271 1.00 17.63 262 GLN B O 1
ATOM 2550 N N . VAL B 1 45 ? 53.853 23.925 -20.720 1.00 15.78 263 VAL B N 1
ATOM 2551 C CA . VAL B 1 45 ? 54.233 22.521 -20.724 1.00 16.11 263 VAL B CA 1
ATOM 2552 C C . VAL B 1 45 ? 54.841 22.127 -19.374 1.00 15.17 263 VAL B C 1
ATOM 2553 O O . VAL B 1 45 ? 55.926 22.592 -19.012 1.00 18.83 263 VAL B O 1
ATOM 2557 N N . PRO B 1 46 ? 54.139 21.272 -18.613 1.00 13.63 264 PRO B N 1
ATOM 2558 C CA . PRO B 1 46 ? 54.727 20.741 -17.381 1.00 13.34 264 PRO B CA 1
ATOM 2559 C C . PRO B 1 46 ? 55.673 19.582 -17.680 1.00 12.34 264 PRO B C 1
ATOM 2560 O O . PRO B 1 46 ? 55.435 18.805 -18.611 1.00 13.12 264 PRO B O 1
ATOM 2564 N N . GLN B 1 47 ? 56.745 19.480 -16.908 1.00 11.92 265 GLN B N 1
ATOM 2565 C CA . GLN B 1 47 ? 57.628 18.326 -17.003 1.00 12.04 265 GLN B CA 1
ATOM 2566 C C . GLN B 1 47 ? 58.113 17.984 -15.602 1.00 10.80 265 GLN B C 1
ATOM 2567 O O . GLN B 1 47 ? 59.311 17.858 -15.341 1.00 11.62 265 GLN B O 1
ATOM 2573 N N . PHE B 1 48 ? 57.162 17.854 -14.688 1.00 10.34 266 PHE B N 1
ATOM 2574 C CA . PHE B 1 48 ? 57.492 17.468 -13.327 1.00 9.72 266 PHE B CA 1
ATOM 2575 C C . PHE B 1 48 ? 58.165 16.097 -13.329 1.00 10.25 266 PHE B C 1
ATOM 2576 O O . PHE B 1 48 ? 57.933 15.271 -14.223 1.00 10.81 266 PHE B O 1
ATOM 2584 N N . GLN B 1 49 ? 59.017 15.869 -12.340 1.00 9.86 267 GLN B N 1
ATOM 2585 C CA . GLN B 1 49 ? 59.735 14.599 -12.234 1.00 9.35 267 GLN B CA 1
ATOM 2586 C C . GLN B 1 49 ? 59.170 13.713 -11.130 1.00 9.46 267 GLN B C 1
ATOM 2587 O O . GLN B 1 49 ? 59.375 12.500 -11.138 1.00 10.13 267 GLN B O 1
ATOM 2593 N N . ASN B 1 50 ? 58.462 14.326 -10.186 1.00 9.55 268 ASN B N 1
ATOM 2594 C CA . ASN B 1 50 ? 57.687 13.588 -9.197 1.00 9.68 268 ASN B CA 1
ATOM 2595 C C . ASN B 1 50 ? 56.212 13.544 -9.594 1.00 10.34 268 ASN B C 1
ATOM 2596 O O . ASN B 1 50 ? 55.748 14.367 -10.397 1.00 11.78 268 ASN B O 1
ATOM 2601 N N . GLY B 1 51 ? 55.494 12.557 -9.067 1.00 9.42 269 GLY B N 1
ATOM 2602 C CA . GLY B 1 51 ? 54.109 12.335 -9.437 1.00 9.72 269 GLY B CA 1
ATOM 2603 C C . GLY B 1 51 ? 53.916 11.819 -10.854 1.00 9.90 269 GLY B C 1
ATOM 2604 O O . GLY B 1 51 ? 52.838 11.990 -11.431 1.00 11.37 269 GLY B O 1
ATOM 2605 N N . ARG B 1 52 ? 54.949 11.192 -11.416 1.00 9.59 270 ARG B N 1
ATOM 2606 C CA . ARG B 1 52 ? 54.911 10.733 -12.804 1.00 9.58 270 ARG B CA 1
ATOM 2607 C C . ARG B 1 52 ? 54.801 9.217 -12.865 1.00 9.46 270 ARG B C 1
ATOM 2608 O O . ARG B 1 52 ? 55.677 8.495 -12.379 1.00 10.73 270 ARG B O 1
ATOM 2616 N N . VAL B 1 53 ? 53.709 8.754 -13.458 1.00 10.20 271 VAL B N 1
ATOM 2617 C CA . VAL B 1 53 ? 53.432 7.331 -13.584 1.00 11.10 271 VAL B CA 1
ATOM 2618 C C . VAL B 1 53 ? 52.443 7.146 -14.729 1.00 10.25 271 VAL B C 1
ATOM 2619 O O . VAL B 1 53 ? 51.605 8.016 -14.981 1.00 12.95 271 VAL B O 1
ATOM 2623 N N . THR B 1 54 ? 52.545 6.025 -15.437 1.00 11.37 272 THR B N 1
ATOM 2624 C CA . THR B 1 54 ? 51.556 5.709 -16.454 1.00 12.27 272 THR B CA 1
ATOM 2625 C C . THR B 1 54 ? 50.317 5.124 -15.785 1.00 12.36 272 THR B C 1
ATOM 2626 O O . THR B 1 54 ? 50.367 4.696 -14.624 1.00 12.53 272 THR B O 1
ATOM 2630 N N . LEU B 1 55 ? 49.210 5.081 -16.522 1.00 13.18 273 LEU B N 1
ATOM 2631 C CA . LEU B 1 55 ? 47.984 4.518 -15.978 1.00 13.95 273 LEU B CA 1
ATOM 2632 C C . LEU B 1 55 ? 48.123 3.027 -15.663 1.00 13.57 273 LEU B C 1
ATOM 2633 O O . LEU B 1 55 ? 47.404 2.512 -14.803 1.00 15.21 273 LEU B O 1
ATOM 2638 N N . ASP B 1 56 ? 49.044 2.337 -16.341 1.00 14.14 274 ASP B N 1
ATOM 2639 C CA . ASP B 1 56 ? 49.282 0.927 -16.025 1.00 16.01 274 ASP B CA 1
ATOM 2640 C C . ASP B 1 56 ? 50.399 0.707 -15.001 1.00 14.57 274 ASP B C 1
ATOM 2641 O O . ASP B 1 56 ? 50.866 -0.422 -14.806 1.00 16.41 274 ASP B O 1
ATOM 2646 N N . GLY B 1 57 ? 50.797 1.790 -14.331 1.00 13.15 275 GLY B N 1
ATOM 2647 C CA . GLY B 1 57 ? 51.625 1.695 -13.141 1.00 13.38 275 GLY B CA 1
ATOM 2648 C C . GLY B 1 57 ? 53.134 1.670 -13.319 1.00 13.82 275 GLY B C 1
ATOM 2649 O O . GLY B 1 57 ? 53.847 1.127 -12.469 1.00 16.09 275 GLY B O 1
ATOM 2650 N N . GLN B 1 58 ? 53.629 2.263 -14.402 1.00 13.25 276 GLN B N 1
ATOM 2651 C CA . GLN B 1 58 ? 55.070 2.381 -14.612 1.00 13.33 276 GLN B CA 1
ATOM 2652 C C . GLN B 1 58 ? 55.563 3.738 -14.132 1.00 12.99 276 GLN B C 1
ATOM 2653 O O . GLN B 1 58 ? 55.185 4.778 -14.681 1.00 14.07 276 GLN B O 1
ATOM 2659 N N . LEU B 1 59 ? 56.411 3.721 -13.109 1.00 12.64 277 LEU B N 1
ATOM 2660 C CA . LEU B 1 59 ? 56.956 4.949 -12.551 1.00 11.09 277 LEU B CA 1
ATOM 2661 C C . LEU B 1 59 ? 57.942 5.615 -13.505 1.00 11.32 277 LEU B C 1
ATOM 2662 O O . LEU B 1 59 ? 58.648 4.936 -14.246 1.00 14.52 277 LEU B O 1
ATOM 2667 N N . GLN B 1 60 ? 57.985 6.946 -13.472 1.00 10.78 278 GLN B N 1
ATOM 2668 C CA . GLN B 1 60 ? 58.910 7.729 -14.284 1.00 10.80 278 GLN B CA 1
ATOM 2669 C C . GLN B 1 60 ? 59.585 8.825 -13.457 1.00 10.97 278 GLN B C 1
ATOM 2670 O O . GLN B 1 60 ? 59.126 9.169 -12.362 1.00 10.84 278 GLN B O 1
ATOM 2676 N N . GLY B 1 61 ? 60.665 9.390 -13.993 1.00 11.36 279 GLY B N 1
ATOM 2677 C CA . GLY B 1 61 ? 61.364 10.466 -13.315 1.00 10.85 279 GLY B CA 1
ATOM 2678 C C . GLY B 1 61 ? 61.944 10.016 -11.986 1.00 10.42 279 GLY B C 1
ATOM 2679 O O . GLY B 1 61 ? 62.578 8.964 -11.898 1.00 12.49 279 GLY B O 1
ATOM 2680 N N . THR B 1 62 ? 61.727 10.824 -10.952 1.00 10.10 280 THR B N 1
ATOM 2681 C CA . THR B 1 62 ? 62.165 10.493 -9.601 1.00 9.93 280 THR B CA 1
ATOM 2682 C C . THR B 1 62 ? 60.996 10.003 -8.740 1.00 9.53 280 THR B C 1
ATOM 2683 O O . THR B 1 62 ? 61.089 9.917 -7.515 1.00 9.98 280 THR B O 1
ATOM 2687 N N . THR B 1 63 ? 59.892 9.661 -9.385 1.00 10.33 281 THR B N 1
ATOM 2688 C CA . THR B 1 63 ? 58.678 9.303 -8.658 1.00 10.07 281 THR B CA 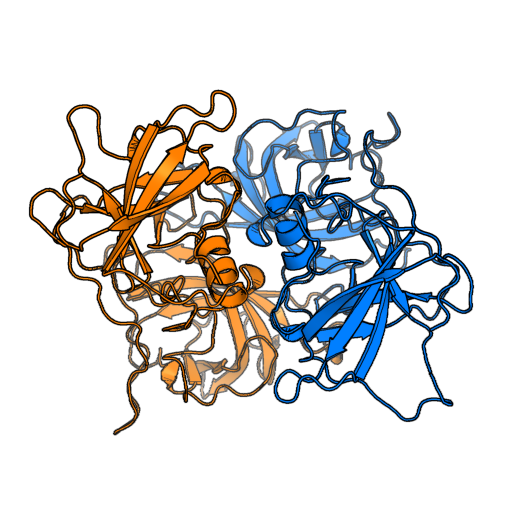1
ATOM 2689 C C . THR B 1 63 ? 58.835 8.027 -7.828 1.00 11.44 281 THR B C 1
ATOM 2690 O O . THR B 1 63 ? 59.425 7.050 -8.290 1.00 15.47 281 THR B O 1
ATOM 2694 N N . THR B 1 64 ? 58.320 8.079 -6.602 1.00 12.14 282 THR B N 1
ATOM 2695 C CA . THR B 1 64 ? 58.298 6.966 -5.663 1.00 15.27 282 THR B CA 1
ATOM 2696 C C . THR B 1 64 ? 56.874 6.501 -5.429 1.00 11.04 282 THR B C 1
ATOM 2697 O O . THR B 1 64 ? 55.909 7.192 -5.765 1.00 11.37 282 THR B O 1
ATOM 2701 N N . VAL B 1 65 ? 56.748 5.353 -4.782 1.00 10.47 283 VAL B N 1
ATOM 2702 C CA . VAL B 1 65 ? 55.439 4.861 -4.387 1.00 10.31 283 VAL B CA 1
ATOM 2703 C C . VAL B 1 65 ? 54.885 5.692 -3.222 1.00 10.09 283 VAL B C 1
ATOM 2704 O O . VAL B 1 65 ? 53.741 6.136 -3.260 1.00 11.53 283 VAL B O 1
ATOM 2708 N N . SER B 1 66 ? 55.706 5.923 -2.201 1.00 10.00 284 SER B N 1
ATOM 2709 C CA . SER B 1 66 ? 55.226 6.525 -0.962 1.00 9.86 284 SER B CA 1
ATOM 2710 C C . SER B 1 66 ? 55.380 8.046 -0.880 1.00 9.07 284 SER B C 1
ATOM 2711 O O . SER B 1 66 ? 56.409 8.604 -1.266 1.00 10.99 284 SER B O 1
ATOM 2714 N N . ALA B 1 67 ? 54.364 8.703 -0.324 1.00 9.85 285 ALA B N 1
ATOM 2715 C CA . ALA B 1 67 ? 54.438 10.139 -0.055 1.00 10.70 285 ALA B CA 1
ATOM 2716 C C . ALA B 1 67 ? 55.551 10.458 0.948 1.00 10.27 285 ALA B C 1
ATOM 2717 O O . ALA B 1 67 ? 56.011 11.599 1.033 1.00 12.19 285 ALA B O 1
ATOM 2719 N N . ALA B 1 68 ? 55.979 9.454 1.712 1.00 10.17 286 ALA B N 1
ATOM 2720 C CA . ALA B 1 68 ? 57.054 9.645 2.685 1.00 10.20 286 ALA B CA 1
ATOM 2721 C C . ALA B 1 68 ? 58.399 9.995 2.039 1.00 10.66 286 ALA B C 1
ATOM 2722 O O . ALA B 1 68 ? 59.318 10.454 2.724 1.00 13.17 286 ALA B O 1
ATOM 2724 N N . CYS B 1 69 ? 58.515 9.785 0.732 1.00 9.29 287 CYS B N 1
ATOM 2725 C CA . CYS B 1 69 ? 59.776 10.060 0.028 1.00 9.82 287 CYS B CA 1
ATOM 2726 C C . CYS B 1 69 ? 59.811 11.411 -0.679 1.00 9.26 287 CYS B C 1
ATOM 2727 O O . CYS B 1 69 ? 60.861 11.837 -1.157 1.00 10.68 287 CYS B O 1
ATOM 2730 N N . ILE B 1 70 ? 58.662 12.073 -0.775 1.00 8.64 288 ILE B N 1
ATOM 2731 C CA . ILE B 1 70 ? 58.554 13.267 -1.608 1.00 8.01 288 ILE B CA 1
ATOM 2732 C C . ILE B 1 70 ? 59.426 14.426 -1.116 1.00 8.28 288 ILE B C 1
ATOM 2733 O O . ILE B 1 70 ? 59.340 14.838 0.046 1.00 9.73 288 ILE B O 1
ATOM 2738 N N . ALA B 1 71 ? 60.263 14.932 -2.020 1.00 8.97 289 ALA B N 1
ATOM 2739 C CA . ALA B 1 71 ? 61.088 16.123 -1.794 1.00 9.71 289 ALA B CA 1
ATOM 2740 C C . ALA B 1 71 ? 62.108 15.925 -0.679 1.00 9.63 289 ALA B C 1
ATOM 2741 O O . ALA B 1 71 ? 62.394 16.834 0.092 1.00 13.19 289 ALA B O 1
ATOM 2743 N N . ARG B 1 72 ? 62.670 14.724 -0.622 1.00 9.25 290 ARG B N 1
ATOM 2744 C CA . ARG B 1 72 ? 63.703 14.394 0.346 1.00 8.77 290 ARG B CA 1
ATOM 2745 C C . ARG B 1 72 ? 64.992 14.003 -0.353 1.00 9.06 290 ARG B C 1
ATOM 2746 O O . ARG B 1 72 ? 64.992 13.690 -1.548 1.00 10.40 290 ARG B O 1
ATOM 2754 N N . MET B 1 73 ? 66.089 14.049 0.398 1.00 10.05 291 MET B N 1
ATOM 2755 C CA . MET B 1 73 ? 67.398 13.638 -0.090 1.00 10.65 291 MET B CA 1
ATOM 2756 C C . MET B 1 73 ? 68.094 12.840 0.991 1.00 9.72 291 MET B C 1
ATOM 2757 O O . MET B 1 73 ? 67.746 12.939 2.166 1.00 9.49 291 MET B O 1
ATOM 2762 N N . ARG B 1 74 ? 69.107 12.076 0.594 1.00 10.37 292 ARG B N 1
ATOM 2763 C CA . ARG B 1 74 ? 69.951 11.382 1.559 1.00 10.20 292 ARG B CA 1
ATOM 2764 C C . ARG B 1 74 ? 71.374 11.350 1.045 1.00 9.86 292 ARG B C 1
ATOM 2765 O O . ARG B 1 74 ? 71.602 11.254 -0.163 1.00 11.04 292 ARG B O 1
ATOM 2773 N N . GLY B 1 75 ? 72.328 11.440 1.960 1.00 10.62 293 GLY B N 1
ATOM 2774 C CA . GLY B 1 75 ? 73.711 11.239 1.570 1.00 12.00 293 GLY B CA 1
ATOM 2775 C C . GLY B 1 75 ? 74.676 11.644 2.651 1.00 11.80 293 GLY B C 1
ATOM 2776 O O . GLY B 1 75 ? 74.287 11.947 3.780 1.00 14.57 293 GLY B O 1
ATOM 2777 N N . ARG B 1 76 ? 75.953 11.642 2.290 1.00 12.13 294 ARG B N 1
ATOM 2778 C CA . ARG B 1 76 ? 77.018 11.961 3.226 1.00 13.14 294 ARG B CA 1
ATOM 2779 C C . ARG B 1 76 ? 77.581 13.342 2.916 1.00 14.29 294 ARG B C 1
ATOM 2780 O O . ARG B 1 76 ? 77.927 13.654 1.775 1.00 15.09 294 ARG B O 1
ATOM 2788 N N . ILE B 1 77 ? 77.654 14.179 3.940 1.00 13.72 295 ILE B N 1
ATOM 2789 C CA . ILE B 1 77 ? 78.151 15.538 3.769 1.00 14.53 295 ILE B CA 1
ATOM 2790 C C . ILE B 1 77 ? 79.675 15.534 3.672 1.00 14.76 295 ILE B C 1
ATOM 2791 O O . ILE B 1 77 ? 80.353 14.814 4.410 1.00 16.71 295 ILE B O 1
ATOM 2796 N N . PHE B 1 78 ? 80.203 16.315 2.735 1.00 15.60 296 PHE B N 1
ATOM 2797 C CA . PHE B 1 78 ? 81.648 16.438 2.571 1.00 17.23 296 PHE B CA 1
ATOM 2798 C C . PHE B 1 78 ? 82.085 17.891 2.534 1.00 18.44 296 PHE B C 1
ATOM 2799 O O . PHE B 1 78 ? 81.273 18.797 2.335 1.00 17.59 296 PHE B O 1
ATOM 2807 N N . ASN B 1 79 ? 83.380 18.106 2.739 1.00 19.78 297 ASN B N 1
ATOM 2808 C CA . ASN B 1 79 ? 83.972 19.429 2.635 1.00 19.99 297 ASN B CA 1
ATOM 2809 C C . ASN B 1 79 ? 85.257 19.326 1.834 1.00 21.25 297 ASN B C 1
ATOM 2810 O O . ASN B 1 79 ? 86.250 18.777 2.307 1.00 25.42 297 ASN B O 1
ATOM 2815 N N . ASN B 1 80 ? 85.217 19.825 0.604 1.00 21.30 298 ASN B N 1
ATOM 2816 C CA . ASN B 1 80 ? 86.406 19.880 -0.236 1.00 24.22 298 ASN B CA 1
ATOM 2817 C C . ASN B 1 80 ? 86.921 21.308 -0.340 1.00 26.04 298 ASN B C 1
ATOM 2818 O O . ASN B 1 80 ? 86.360 22.122 -1.073 1.00 25.92 298 ASN B O 1
ATOM 2823 N N . ASN B 1 81 ? 87.978 21.611 0.404 1.00 27.79 299 ASN B N 1
ATOM 2824 C CA . ASN B 1 81 ? 88.628 22.915 0.311 1.00 29.10 299 ASN B CA 1
ATOM 2825 C C . ASN B 1 81 ? 87.667 24.085 0.543 1.00 25.47 299 ASN B C 1
ATOM 2826 O O . ASN B 1 81 ? 87.781 25.123 -0.099 1.00 24.50 299 ASN B O 1
ATOM 2831 N N . GLY B 1 82 ? 86.720 23.915 1.459 1.00 23.63 300 GLY B N 1
ATOM 2832 C CA . GLY B 1 82 ? 85.787 24.983 1.769 1.00 25.54 300 GLY B CA 1
ATOM 2833 C C . GLY B 1 82 ? 84.540 24.927 0.914 1.00 25.32 300 GLY B C 1
ATOM 2834 O O . GLY B 1 82 ? 83.633 25.747 1.065 1.00 28.64 300 GLY B O 1
ATOM 2835 N N . ASN B 1 83 ? 84.499 23.962 0.001 1.00 23.06 301 ASN B N 1
ATOM 2836 C CA . ASN B 1 83 ? 83.293 23.690 -0.770 1.00 24.43 301 ASN B CA 1
ATOM 2837 C C . ASN B 1 83 ? 82.538 22.515 -0.157 1.00 23.09 301 ASN B C 1
ATOM 2838 O O . ASN B 1 83 ? 83.019 21.385 -0.181 1.00 22.22 301 ASN B O 1
ATOM 2843 N N . TYR B 1 84 ? 81.360 22.785 0.395 1.00 20.38 302 TYR B N 1
ATOM 2844 C CA . TYR B 1 84 ? 80.573 21.749 1.059 1.00 17.56 302 TYR B CA 1
ATOM 2845 C C . TYR B 1 84 ? 79.565 21.139 0.100 1.00 15.66 302 TYR B C 1
ATOM 2846 O O . TYR B 1 84 ? 79.106 21.790 -0.836 1.00 17.18 302 TYR B O 1
ATOM 2855 N N . GLY B 1 85 ? 79.216 19.887 0.346 1.00 15.87 303 GLY B N 1
ATOM 2856 C CA . GLY B 1 85 ? 78.286 19.202 -0.528 1.00 15.86 303 GLY B CA 1
ATOM 2857 C C . GLY B 1 85 ? 77.758 17.930 0.087 1.00 13.91 303 GLY B C 1
ATOM 2858 O O . GLY B 1 85 ? 78.127 17.577 1.211 1.00 14.71 303 GLY B O 1
ATOM 2859 N N . VAL B 1 86 ? 76.884 17.252 -0.650 1.00 13.86 304 VAL B N 1
ATOM 2860 C CA . VAL B 1 86 ? 76.410 15.940 -0.252 1.00 13.10 304 VAL B CA 1
ATOM 2861 C C . VAL B 1 86 ? 76.677 14.951 -1.378 1.00 14.88 304 VAL B C 1
ATOM 2862 O O . VAL B 1 86 ? 76.388 15.235 -2.545 1.00 15.25 304 VAL B O 1
ATOM 2866 N N . ASN B 1 87 ? 77.265 13.809 -1.026 1.00 14.15 305 ASN B N 1
ATOM 2867 C CA . ASN B 1 87 ? 77.344 12.676 -1.931 1.00 15.12 305 ASN B CA 1
ATOM 2868 C C . ASN B 1 87 ? 76.076 11.861 -1.737 1.00 13.46 305 ASN B C 1
ATOM 2869 O O . ASN B 1 87 ? 75.872 11.256 -0.685 1.00 13.62 305 ASN B O 1
ATOM 2874 N N . LEU B 1 88 ? 75.218 11.881 -2.752 1.00 12.83 306 LEU B N 1
ATOM 2875 C CA . LEU B 1 88 ? 73.857 11.379 -2.636 1.00 11.80 306 LEU B CA 1
ATOM 2876 C C . LEU B 1 88 ? 73.748 9.859 -2.663 1.00 12.46 306 LEU B C 1
ATOM 2877 O O . LEU B 1 88 ? 74.573 9.168 -3.264 1.00 14.17 306 LEU B O 1
ATOM 2882 N N . ALA B 1 89 ? 72.699 9.366 -2.015 1.00 11.76 307 ALA B N 1
ATOM 2883 C CA . ALA B 1 89 ? 72.302 7.969 -2.058 1.00 11.20 307 ALA B CA 1
ATOM 2884 C C . ALA B 1 89 ? 70.787 7.937 -2.213 1.00 10.33 307 ALA B C 1
ATOM 2885 O O . ALA B 1 89 ? 70.126 8.982 -2.127 1.00 11.76 307 ALA B O 1
ATOM 2887 N N . GLU B 1 90 ? 70.228 6.751 -2.437 1.00 10.52 308 GLU B N 1
ATOM 2888 C CA . GLU B 1 90 ? 68.776 6.600 -2.355 1.00 9.96 308 GLU B CA 1
ATOM 2889 C C . GLU B 1 90 ? 68.339 6.789 -0.903 1.00 10.36 308 GLU B C 1
ATOM 2890 O O . GLU B 1 90 ? 69.158 6.688 0.023 1.00 10.63 308 GLU B O 1
ATOM 2896 N N . LEU B 1 91 ? 67.052 7.063 -0.695 1.00 10.86 309 LEU B N 1
ATOM 2897 C CA . LEU B 1 91 ? 66.548 7.381 0.647 1.00 10.73 309 LEU B CA 1
ATOM 2898 C C . LEU B 1 91 ? 66.677 6.244 1.658 1.00 11.13 309 LEU B C 1
ATOM 2899 O O . LEU B 1 91 ? 66.703 6.485 2.863 1.00 11.78 309 LEU B O 1
ATOM 2904 N N . ASP B 1 92 ? 66.767 5.006 1.174 1.00 10.88 310 ASP B N 1
ATOM 2905 C CA . ASP B 1 92 ? 66.991 3.867 2.067 1.00 12.48 310 ASP B CA 1
ATOM 2906 C C . ASP B 1 92 ? 68.473 3.643 2.384 1.00 12.51 310 ASP B C 1
ATOM 2907 O O . ASP B 1 92 ? 68.821 2.746 3.148 1.00 15.31 310 ASP B O 1
ATOM 2912 N N . GLY B 1 93 ? 69.340 4.465 1.802 1.00 12.00 311 GLY B N 1
ATOM 2913 C CA . GLY B 1 93 ? 70.759 4.398 2.102 1.00 13.81 311 GLY B CA 1
ATOM 2914 C C . GLY B 1 93 ? 71.578 3.586 1.119 1.00 14.85 311 GLY B C 1
ATOM 2915 O O . GLY B 1 93 ? 72.813 3.593 1.176 1.00 17.81 311 GLY B O 1
ATOM 2916 N N . ASN B 1 94 ? 70.898 2.878 0.224 1.00 13.71 312 ASN B N 1
ATOM 2917 C CA . ASN B 1 94 ? 71.584 2.138 -0.829 1.00 16.07 312 ASN B CA 1
ATOM 2918 C C . ASN B 1 94 ? 72.067 3.089 -1.918 1.00 14.70 312 ASN B C 1
ATOM 2919 O O . ASN B 1 94 ? 71.551 4.194 -2.042 1.00 14.40 312 ASN B O 1
ATOM 2924 N N . PRO B 1 95 ? 73.070 2.676 -2.699 1.00 15.00 313 PRO B N 1
ATOM 2925 C CA . PRO B 1 95 ? 73.683 3.621 -3.638 1.00 16.19 313 PRO B CA 1
ATOM 2926 C C . PRO B 1 95 ? 72.730 4.073 -4.733 1.00 16.28 313 PRO B C 1
ATOM 2927 O O . PRO B 1 95 ? 71.858 3.308 -5.151 1.00 16.75 313 PRO B O 1
ATOM 2931 N N . TYR B 1 96 ? 72.894 5.314 -5.178 1.00 15.72 314 TYR B N 1
ATOM 2932 C CA . TYR B 1 96 ? 72.185 5.800 -6.347 1.00 17.37 314 TYR B CA 1
ATOM 2933 C C . TYR B 1 96 ? 73.021 5.463 -7.573 1.00 21.62 314 TYR B C 1
ATOM 2934 O O . TYR B 1 96 ? 74.141 5.955 -7.726 1.00 21.83 314 TYR B O 1
ATOM 2943 N N . HIS B 1 97 ? 72.477 4.608 -8.433 1.00 23.52 315 HIS B N 1
ATOM 2944 C CA . HIS B 1 97 ? 73.212 4.102 -9.587 1.00 28.51 315 HIS B CA 1
ATOM 2945 C C . HIS B 1 97 ? 72.879 4.826 -10.890 1.00 28.70 315 HIS B C 1
ATOM 2946 O O . HIS B 1 97 ? 73.551 4.627 -11.901 1.00 30.17 315 HIS B O 1
ATOM 2953 N N . ALA B 1 98 ? 71.846 5.663 -10.858 1.00 26.82 316 ALA B N 1
ATOM 2954 C CA . ALA B 1 98 ? 71.434 6.449 -12.022 1.00 27.21 316 ALA B CA 1
ATOM 2955 C C . ALA B 1 98 ? 71.003 5.604 -13.228 1.00 30.05 316 ALA B C 1
ATOM 2956 O O . ALA B 1 98 ? 71.104 6.048 -14.372 1.00 32.78 316 ALA B O 1
ATOM 2958 N N . PHE B 1 99 ? 70.511 4.396 -12.972 1.00 29.51 317 PHE B N 1
ATOM 2959 C CA . PHE B 1 99 ? 70.035 3.531 -14.046 1.00 31.03 317 PHE B CA 1
ATOM 2960 C C . PHE B 1 99 ? 68.629 3.916 -14.489 1.00 30.10 317 PHE B C 1
ATOM 2961 O O . PHE B 1 99 ? 68.267 3.749 -15.655 1.00 32.05 317 PHE B O 1
ATOM 2969 N N . ASP B 1 100 ? 67.846 4.433 -13.549 1.00 27.30 318 ASP B N 1
ATOM 2970 C CA . ASP B 1 100 ? 66.404 4.545 -13.728 1.00 27.96 318 ASP B CA 1
ATOM 2971 C C . ASP B 1 100 ? 65.883 5.973 -13.645 1.00 23.47 318 ASP B C 1
ATOM 2972 O O . ASP B 1 100 ? 64.812 6.273 -14.164 1.00 24.85 318 ASP B O 1
ATOM 2977 N N . SER B 1 101 ? 66.625 6.855 -12.986 1.00 18.19 319 SER B N 1
ATOM 2978 C CA . SER B 1 101 ? 66.084 8.172 -12.662 1.00 15.03 319 SER B CA 1
ATOM 2979 C C . SER B 1 101 ? 67.144 9.262 -12.762 1.00 15.47 319 SER B C 1
ATOM 2980 O O . SER B 1 101 ? 68.342 8.976 -12.644 1.00 16.24 319 SER B O 1
ATOM 2983 N N . PRO B 1 102 ? 66.703 10.513 -12.995 1.00 14.16 320 PRO B N 1
ATOM 2984 C CA . PRO B 1 102 ? 67.597 11.660 -13.197 1.00 14.41 320 PRO B CA 1
ATOM 2985 C C . PRO B 1 102 ? 68.251 12.124 -11.901 1.00 12.49 320 PRO B C 1
ATOM 2986 O O . PRO B 1 102 ? 69.171 12.940 -11.929 1.00 13.94 320 PRO B O 1
ATOM 2990 N N . ALA B 1 103 ? 67.762 11.605 -10.781 1.00 12.51 321 ALA B N 1
ATOM 2991 C CA . ALA B 1 103 ? 68.318 11.857 -9.465 1.00 11.30 321 ALA B CA 1
ATOM 2992 C C . ALA B 1 103 ? 67.789 10.725 -8.590 1.00 11.52 321 ALA B C 1
ATOM 2993 O O . ALA B 1 103 ? 66.957 9.940 -9.034 1.00 11.48 321 ALA B O 1
ATOM 2995 N N . PRO B 1 104 ? 68.254 10.630 -7.340 1.00 11.43 322 PRO B N 1
ATOM 2996 C CA . PRO B 1 104 ? 67.670 9.600 -6.469 1.00 10.82 322 PRO B CA 1
ATOM 2997 C C . PRO B 1 104 ? 66.153 9.752 -6.348 1.00 10.05 322 PRO B C 1
ATOM 2998 O O . PRO B 1 104 ? 65.617 10.864 -6.455 1.00 10.86 322 PRO B O 1
ATOM 3002 N N . LEU B 1 105 ? 65.454 8.644 -6.136 1.00 10.16 323 LEU B N 1
ATOM 3003 C CA . LEU B 1 105 ? 63.998 8.722 -6.037 1.00 9.64 323 LEU B CA 1
ATOM 3004 C C . LEU B 1 105 ? 63.579 9.682 -4.918 1.00 8.75 323 LEU B C 1
ATOM 3005 O O . LEU B 1 105 ? 64.215 9.727 -3.856 1.00 10.09 323 LEU B O 1
ATOM 3010 N N . GLY B 1 106 ? 62.531 10.469 -5.182 1.00 9.03 324 GLY B N 1
ATOM 3011 C CA . GLY B 1 106 ? 61.996 11.412 -4.212 1.00 9.53 324 GLY B CA 1
ATOM 3012 C C . GLY B 1 106 ? 62.628 12.797 -4.271 1.00 8.71 324 GLY B C 1
ATOM 3013 O O . GLY B 1 106 ? 62.103 13.746 -3.687 1.00 10.55 324 GLY B O 1
ATOM 3014 N N . PHE B 1 107 ? 63.746 12.925 -4.975 1.00 8.65 325 PHE B N 1
ATOM 3015 C CA . PHE B 1 107 ? 64.497 14.176 -5.006 1.00 9.63 325 PHE B CA 1
ATOM 3016 C C . PHE B 1 107 ? 63.582 15.339 -5.407 1.00 9.53 325 PHE B C 1
ATOM 3017 O O . PHE B 1 107 ? 62.768 15.198 -6.314 1.00 10.14 325 PHE B O 1
ATOM 3025 N N . PRO B 1 108 ? 63.711 16.496 -4.735 1.00 9.92 326 PRO B N 1
ATOM 3026 C CA . PRO B 1 108 ? 62.859 17.632 -5.134 1.00 9.99 326 PRO B CA 1
ATOM 3027 C C . PRO B 1 108 ? 62.991 17.972 -6.625 1.00 10.19 326 PRO B C 1
ATOM 3028 O O . PRO B 1 108 ? 64.094 17.913 -7.169 1.00 11.66 326 PRO B O 1
ATOM 3032 N N . ASP B 1 109 ? 61.885 18.343 -7.269 1.00 9.40 327 ASP B N 1
ATOM 3033 C CA . ASP B 1 109 ? 61.912 18.723 -8.685 1.00 10.23 327 ASP B CA 1
ATOM 3034 C C . ASP B 1 109 ? 61.621 20.212 -8.919 1.00 10.18 327 ASP B C 1
ATOM 3035 O O . ASP B 1 109 ? 61.055 20.606 -9.952 1.00 11.40 327 ASP B O 1
ATOM 3040 N N . PHE B 1 110 ? 62.054 21.038 -7.968 1.00 9.75 328 PHE B N 1
ATOM 3041 C CA . PHE B 1 110 ? 61.966 22.489 -8.106 1.00 10.22 328 PHE B CA 1
ATOM 3042 C C . PHE B 1 110 ? 63.291 23.005 -8.633 1.00 10.82 328 PHE B C 1
ATOM 3043 O O . PHE B 1 110 ? 64.325 22.820 -7.996 1.00 12.52 328 PHE B O 1
ATOM 3051 N N . GLY B 1 111 ? 63.262 23.629 -9.810 1.00 11.07 329 GLY B N 1
ATOM 3052 C CA . GLY B 1 111 ? 64.485 24.059 -10.468 1.00 12.10 329 GLY B CA 1
ATOM 3053 C C . GLY B 1 111 ? 64.755 25.547 -10.374 1.00 11.46 329 GLY B C 1
ATOM 3054 O O . GLY B 1 111 ? 63.836 26.362 -10.228 1.00 12.96 329 GLY B O 1
ATOM 3055 N N . ASN B 1 112 ? 66.034 25.896 -10.457 1.00 11.78 330 ASN B N 1
ATOM 3056 C CA . ASN B 1 112 ? 66.469 27.298 -10.488 1.00 13.31 330 ASN B CA 1
ATOM 3057 C C . ASN B 1 112 ? 66.020 28.117 -9.281 1.00 13.24 330 ASN B C 1
ATOM 3058 O O . ASN B 1 112 ? 65.624 29.278 -9.422 1.00 14.75 330 ASN B O 1
ATOM 3063 N N . CYS B 1 113 ? 66.086 27.518 -8.099 1.00 12.25 331 CYS B N 1
ATOM 3064 C CA . CYS B 1 113 ? 65.647 28.190 -6.889 1.00 11.61 331 CYS B CA 1
ATOM 3065 C C . CYS B 1 113 ? 66.451 27.725 -5.684 1.00 11.91 331 CYS B C 1
ATOM 3066 O O . CYS B 1 113 ? 67.320 26.865 -5.801 1.00 12.47 331 CYS B O 1
ATOM 3069 N N . ASP B 1 114 ? 66.165 28.310 -4.528 1.00 12.03 332 ASP B N 1
ATOM 3070 C CA . ASP B 1 114 ? 66.898 28.000 -3.312 1.00 11.67 332 ASP B CA 1
ATOM 3071 C C . ASP B 1 114 ? 66.078 27.065 -2.439 1.00 11.18 332 ASP B C 1
ATOM 3072 O O . ASP B 1 114 ? 65.014 27.443 -1.936 1.00 12.19 332 ASP B O 1
ATOM 3077 N N . LEU B 1 115 ? 66.589 25.848 -2.264 1.00 11.05 333 LEU B N 1
ATOM 3078 C CA . LEU B 1 115 ? 65.921 24.837 -1.452 1.00 10.88 333 LEU B CA 1
ATOM 3079 C C . LEU B 1 115 ? 66.411 24.964 -0.013 1.00 9.92 333 LEU B C 1
ATOM 3080 O O . LEU B 1 115 ? 67.600 24.806 0.268 1.00 12.73 333 LEU B O 1
ATOM 3085 N N . HIS B 1 116 ? 65.489 25.253 0.898 1.00 9.55 334 HIS B N 1
ATOM 3086 C CA . HIS B 1 116 ? 65.838 25.353 2.303 1.00 9.50 334 HIS B CA 1
ATOM 3087 C C . HIS B 1 116 ? 65.506 24.028 2.967 1.00 9.81 334 HIS B C 1
ATOM 3088 O O . HIS B 1 116 ? 64.333 23.708 3.193 1.00 10.06 334 HIS B O 1
ATOM 3095 N N . MET B 1 117 ? 66.553 23.260 3.252 1.00 10.21 335 MET B N 1
ATOM 3096 C CA . MET B 1 117 ? 66.404 21.916 3.790 1.00 10.64 335 MET B CA 1
ATOM 3097 C C . MET B 1 117 ? 66.593 21.866 5.299 1.00 10.75 335 MET B C 1
ATOM 3098 O O . MET B 1 117 ? 67.398 22.607 5.869 1.00 13.35 335 MET B O 1
ATOM 3103 N N . THR B 1 118 ? 65.852 20.968 5.939 1.00 10.40 336 THR B N 1
ATOM 3104 C CA . THR B 1 118 ? 66.126 20.559 7.301 1.00 9.76 336 THR B CA 1
ATOM 3105 C C . THR B 1 118 ? 66.681 19.151 7.220 1.00 10.11 336 THR B C 1
ATOM 3106 O O . THR B 1 118 ? 66.260 18.368 6.373 1.00 11.89 336 THR B O 1
ATOM 3110 N N . PHE B 1 119 ? 67.650 18.825 8.069 1.00 9.17 337 PHE B N 1
ATOM 3111 C CA . PHE B 1 119 ? 68.230 17.487 8.000 1.00 10.21 337 PHE B CA 1
ATOM 3112 C C . PHE B 1 119 ? 68.545 16.911 9.370 1.00 10.25 337 PHE B C 1
ATOM 3113 O O . PHE B 1 119 ? 68.649 17.638 10.359 1.00 10.65 337 PHE B O 1
ATOM 3121 N N . VAL B 1 120 ? 68.665 15.588 9.415 1.00 10.11 338 VAL B N 1
ATOM 3122 C CA . VAL B 1 120 ? 69.073 14.876 10.609 1.00 10.43 338 VAL B CA 1
ATOM 3123 C C . VAL B 1 120 ? 70.082 13.806 10.236 1.00 9.49 338 VAL B C 1
ATOM 3124 O O . VAL B 1 120 ? 70.002 13.212 9.154 1.00 10.76 338 VAL B O 1
ATOM 3128 N N . LYS B 1 121 ? 71.038 13.578 11.128 1.00 10.61 339 LYS B N 1
ATOM 3129 C CA . LYS B 1 121 ? 71.894 12.401 11.022 1.00 10.72 339 LYS B CA 1
ATOM 3130 C C . LYS B 1 121 ? 71.004 11.167 11.073 1.00 10.99 339 LYS B C 1
ATOM 3131 O O . LYS B 1 121 ? 69.989 11.148 11.783 1.00 12.41 339 LYS B O 1
ATOM 3137 N N . ILE B 1 122 ? 71.368 10.142 10.311 1.00 11.15 340 ILE B N 1
ATOM 3138 C CA . ILE B 1 122 ? 70.498 8.979 10.161 1.00 12.06 340 ILE B CA 1
ATOM 3139 C C . ILE B 1 122 ? 71.166 7.641 10.523 1.00 12.10 340 ILE B C 1
ATOM 3140 O O . ILE B 1 122 ? 70.494 6.611 10.595 1.00 13.37 340 ILE B O 1
ATOM 3145 N N . ASN B 1 123 ? 72.473 7.655 10.772 1.00 12.76 341 ASN B N 1
ATOM 3146 C CA . ASN B 1 123 ? 73.137 6.443 11.241 1.00 13.73 341 ASN B CA 1
ATOM 3147 C C . ASN B 1 123 ? 72.762 6.213 12.702 1.00 14.04 341 ASN B C 1
ATOM 3148 O O . ASN B 1 123 ? 72.921 7.111 13.524 1.00 13.96 341 ASN B O 1
ATOM 3153 N N . PRO B 1 124 ? 72.251 5.017 13.035 1.00 13.82 342 PRO B N 1
ATOM 3154 C CA . PRO B 1 124 ? 71.863 4.798 14.434 1.00 15.55 342 PRO B CA 1
ATOM 3155 C C . PRO B 1 124 ? 72.975 5.106 15.436 1.00 15.65 342 PRO B C 1
ATOM 3156 O O . PRO B 1 124 ? 72.673 5.515 16.557 1.00 16.67 342 PRO B O 1
ATOM 3160 N N . THR B 1 125 ? 74.237 4.913 15.056 1.00 15.64 343 THR B N 1
ATOM 3161 C CA . THR B 1 125 ? 75.331 5.182 15.990 1.00 17.26 343 THR B CA 1
ATOM 3162 C C . THR B 1 125 ? 75.474 6.670 16.308 1.00 17.55 343 THR B C 1
ATOM 3163 O O . THR B 1 125 ? 76.082 7.042 17.315 1.00 20.73 343 THR B O 1
ATOM 3167 N N . GLU B 1 126 ? 74.897 7.513 15.456 1.00 15.65 344 GLU B N 1
ATOM 3168 C CA . GLU B 1 126 ? 74.924 8.958 15.656 1.00 15.23 344 GLU B CA 1
ATOM 3169 C C . GLU B 1 126 ? 73.646 9.438 16.332 1.00 14.56 344 GLU B C 1
ATOM 3170 O O . GLU B 1 126 ? 73.430 10.644 16.469 1.00 16.18 344 GLU B O 1
ATOM 3176 N N . LEU B 1 127 ? 72.803 8.493 16.749 1.00 13.85 345 LEU B N 1
ATOM 3177 C CA . LEU B 1 127 ? 71.494 8.831 17.299 1.00 13.69 345 LEU B CA 1
ATOM 3178 C C . LEU B 1 127 ? 71.285 8.290 18.709 1.00 15.45 345 LEU B C 1
ATOM 3179 O O . LEU B 1 127 ? 70.159 7.971 19.101 1.00 15.35 345 LEU B O 1
ATOM 3184 N N . SER B 1 128 ? 72.364 8.194 19.479 1.00 16.75 346 SER B N 1
ATOM 3185 C CA . SER B 1 128 ? 72.250 7.714 20.852 1.00 17.43 346 SER B CA 1
ATOM 3186 C C . SER B 1 128 ? 72.030 8.861 21.839 1.00 17.53 346 SER B C 1
ATOM 3187 O O . SER B 1 128 ? 71.365 8.697 22.861 1.00 18.54 346 SER B O 1
ATOM 3190 N N . THR B 1 129 ? 72.590 10.024 21.518 1.00 17.46 347 THR B N 1
ATOM 3191 C CA . THR B 1 129 ? 72.538 11.179 22.397 1.00 17.44 347 THR B CA 1
ATOM 3192 C C . THR B 1 129 ? 72.702 12.445 21.559 1.00 17.08 347 THR B C 1
ATOM 3193 O O . THR B 1 129 ? 73.201 12.387 20.434 1.00 18.49 347 THR B O 1
ATOM 3197 N N . GLY B 1 130 ? 72.276 13.583 22.104 1.00 16.65 348 GLY B N 1
ATOM 3198 C CA . GLY B 1 130 ? 72.515 14.868 21.469 1.00 16.57 348 GLY B CA 1
ATOM 3199 C C . GLY B 1 130 ? 71.525 15.242 20.377 1.00 15.25 348 GLY B C 1
ATOM 3200 O O . GLY B 1 130 ? 70.610 14.483 20.057 1.00 16.90 348 GLY B O 1
ATOM 3201 N N . ASP B 1 131 ? 71.725 16.421 19.800 1.00 14.82 349 ASP B N 1
ATOM 3202 C CA . ASP B 1 131 ? 70.853 16.965 18.761 1.00 14.08 349 ASP B CA 1
ATOM 3203 C C . ASP B 1 131 ? 71.412 16.577 17.392 1.00 12.66 349 ASP B C 1
ATOM 3204 O O . ASP B 1 131 ? 72.493 17.013 17.013 1.00 14.74 349 ASP B O 1
ATOM 3209 N N . PRO B 1 132 ? 70.673 15.743 16.639 1.00 11.60 350 PRO B N 1
ATOM 3210 C CA . PRO B 1 132 ? 71.187 15.264 15.353 1.00 11.60 350 PRO B CA 1
ATOM 3211 C C . PRO B 1 132 ? 70.825 16.182 14.194 1.00 10.47 350 PRO B C 1
ATOM 3212 O O . PRO B 1 132 ? 71.108 15.833 13.048 1.00 12.07 350 PRO B O 1
ATOM 3216 N N . SER B 1 133 ? 70.194 17.322 14.473 1.00 11.71 351 SER B N 1
ATOM 3217 C CA . SER B 1 133 ? 69.560 18.097 13.407 1.00 11.22 351 SER B CA 1
ATOM 3218 C C . SER B 1 133 ? 70.338 19.327 12.942 1.00 11.38 351 SER B C 1
ATOM 3219 O O . SER B 1 133 ? 71.146 19.905 13.678 1.00 13.66 351 SER B O 1
ATOM 3222 N N . GLY B 1 134 ? 70.063 19.731 11.709 1.00 11.45 352 GLY B N 1
ATOM 3223 C CA . GLY B 1 134 ? 70.609 20.959 11.165 1.00 12.15 352 GLY B CA 1
ATOM 3224 C C . GLY B 1 134 ? 69.736 21.469 10.039 1.00 11.42 352 GLY B C 1
ATOM 3225 O O . GLY B 1 134 ? 68.637 20.954 9.807 1.00 11.93 352 GLY B O 1
ATOM 3226 N N . LYS B 1 135 ? 70.225 22.483 9.336 1.00 13.07 353 LYS B N 1
ATOM 3227 C CA . LYS B 1 135 ? 69.514 23.041 8.199 1.00 13.22 353 LYS B CA 1
ATOM 3228 C C . LYS B 1 135 ? 70.544 23.566 7.222 1.00 12.12 353 LYS B C 1
ATOM 3229 O O . LYS B 1 135 ? 71.674 23.871 7.611 1.00 14.77 353 LYS B O 1
ATOM 3235 N N . VAL B 1 136 ? 70.157 23.678 5.957 1.00 11.69 354 VAL B N 1
ATOM 3236 C CA . VAL B 1 136 ? 71.087 24.124 4.929 1.00 11.58 354 VAL B CA 1
ATOM 3237 C C . VAL B 1 136 ? 70.334 24.541 3.669 1.00 12.15 354 VAL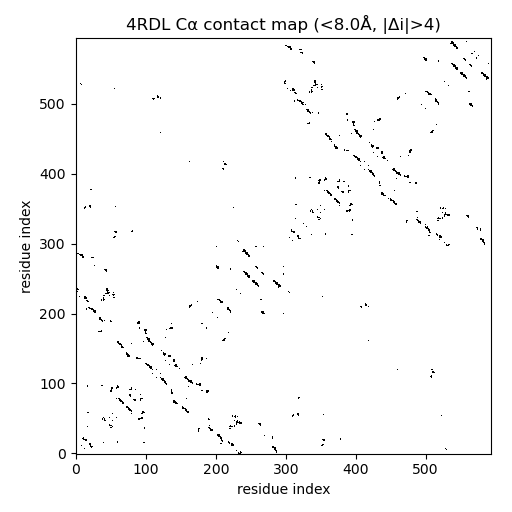 B C 1
ATOM 3238 O O . VAL B 1 136 ? 69.232 24.057 3.398 1.00 12.71 354 VAL B O 1
ATOM 3242 N N . VAL B 1 137 ? 70.933 25.441 2.899 1.00 12.59 355 VAL B N 1
ATOM 3243 C CA . VAL B 1 137 ? 70.369 25.833 1.619 1.00 12.34 355 VAL B CA 1
ATOM 3244 C C . VAL B 1 137 ? 71.087 25.098 0.499 1.00 12.23 355 VAL B C 1
ATOM 3245 O O . VAL B 1 137 ? 72.321 24.978 0.501 1.00 13.19 355 VAL B O 1
ATOM 3249 N N . ILE B 1 138 ? 70.307 24.600 -0.453 1.00 11.12 356 ILE B N 1
ATOM 3250 C CA . ILE B 1 138 ? 70.853 23.963 -1.645 1.00 11.29 356 ILE B CA 1
ATOM 3251 C C . ILE B 1 138 ? 70.285 24.664 -2.878 1.00 11.21 356 ILE B C 1
ATOM 3252 O O . ILE B 1 138 ? 69.069 24.748 -3.048 1.00 12.39 356 ILE B O 1
ATOM 3257 N N . HIS B 1 139 ? 71.167 25.185 -3.722 1.00 12.13 357 HIS B N 1
ATOM 3258 C CA . HIS B 1 139 ? 70.759 25.799 -4.982 1.00 12.33 357 HIS B CA 1
ATOM 3259 C C . HIS B 1 139 ? 70.460 24.726 -6.014 1.00 12.20 357 HIS B C 1
ATOM 3260 O O . HIS B 1 139 ? 71.323 23.894 -6.298 1.00 13.67 357 HIS B O 1
ATOM 3267 N N . SER B 1 140 ? 69.266 24.752 -6.601 1.00 11.75 358 SER B N 1
ATOM 3268 C CA . SER B 1 140 ? 68.968 23.830 -7.693 1.00 11.60 358 SER B CA 1
ATOM 3269 C C . SER B 1 140 ? 69.372 24.440 -9.039 1.00 12.54 358 SER B C 1
ATOM 3270 O O . SER B 1 140 ? 68.572 24.527 -9.982 1.00 12.51 358 SER B O 1
ATOM 3273 N N . TYR B 1 141 ? 70.629 24.863 -9.105 1.00 13.17 359 TYR B N 1
ATOM 3274 C CA . TYR B 1 141 ? 71.193 25.499 -10.293 1.00 13.92 359 TYR B CA 1
ATOM 3275 C C . TYR B 1 141 ? 72.707 25.556 -10.162 1.00 15.15 359 TYR B C 1
ATOM 3276 O O . TYR B 1 141 ? 73.255 25.289 -9.081 1.00 14.90 359 TYR B O 1
ATOM 3285 N N . ASP B 1 142 ? 73.362 25.909 -11.272 1.00 17.09 360 ASP B N 1
ATOM 3286 C CA . ASP B 1 142 ? 74.821 25.843 -11.447 1.00 17.86 360 ASP B CA 1
ATOM 3287 C C . ASP B 1 142 ? 75.311 24.404 -11.640 1.00 17.13 360 ASP B C 1
ATOM 3288 O O . ASP B 1 142 ? 74.623 23.445 -11.278 1.00 17.25 360 ASP B O 1
ATOM 3293 N N . ALA B 1 143 ? 76.501 24.261 -12.216 1.00 18.92 361 ALA B N 1
ATOM 3294 C CA . ALA B 1 143 ? 77.049 22.941 -12.496 1.00 20.60 361 ALA B CA 1
ATOM 3295 C C . ALA B 1 143 ? 77.312 22.152 -11.219 1.00 19.77 361 ALA B C 1
ATOM 3296 O O . ALA B 1 143 ? 77.393 20.922 -11.249 1.00 22.22 361 ALA B O 1
ATOM 3298 N N . THR B 1 144 ? 77.443 22.862 -10.101 1.00 18.74 362 THR B N 1
ATOM 3299 C CA . THR B 1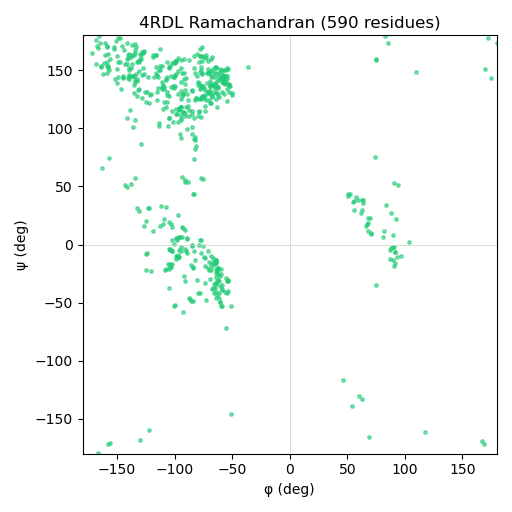 144 ? 77.664 22.216 -8.809 1.00 18.69 362 THR B CA 1
ATOM 3300 C C . THR B 1 144 ? 76.395 21.545 -8.266 1.00 16.61 362 THR B C 1
ATOM 3301 O O . THR B 1 144 ? 76.446 20.806 -7.282 1.00 17.06 362 THR B O 1
ATOM 3305 N N . PHE B 1 145 ? 75.257 21.822 -8.896 1.00 14.71 363 PHE B N 1
ATOM 3306 C CA . PHE B 1 145 ? 74.034 21.074 -8.618 1.00 14.67 363 PHE B CA 1
ATOM 3307 C C . PHE B 1 145 ? 73.968 19.987 -9.679 1.00 14.66 363 PHE B C 1
ATOM 3308 O O . PHE B 1 145 ? 73.499 20.223 -10.794 1.00 16.27 363 PHE B O 1
ATOM 3316 N N . ALA B 1 146 ? 74.469 18.805 -9.333 1.00 13.84 364 ALA B N 1
ATOM 3317 C CA . ALA B 1 146 ? 74.587 17.709 -10.291 1.00 14.22 364 ALA B CA 1
ATOM 3318 C C . ALA B 1 146 ? 74.094 16.390 -9.699 1.00 12.74 364 ALA B C 1
ATOM 3319 O O . ALA B 1 146 ? 74.837 15.407 -9.671 1.00 14.27 364 ALA B O 1
ATOM 3321 N N . PRO B 1 147 ? 72.830 16.356 -9.242 1.00 12.99 365 PRO B N 1
ATOM 3322 C CA . PRO B 1 147 ? 72.320 15.151 -8.572 1.00 13.44 365 PRO B CA 1
ATOM 3323 C C . PRO B 1 147 ? 72.342 13.900 -9.461 1.00 12.72 365 PRO B C 1
ATOM 3324 O O . PRO B 1 147 ? 72.464 12.791 -8.935 1.00 13.89 365 PRO B O 1
ATOM 3328 N N . HIS B 1 148 ? 72.258 14.068 -10.778 1.00 12.84 366 HIS B N 1
ATOM 3329 C CA . HIS B 1 148 ? 72.352 12.931 -11.693 1.00 12.15 366 HIS B CA 1
ATOM 3330 C C . HIS B 1 148 ? 73.728 12.272 -11.585 1.00 12.99 366 HIS B C 1
ATOM 3331 O O . HIS B 1 148 ? 73.856 11.062 -11.769 1.00 14.24 366 HIS B O 1
ATOM 3338 N N . LEU B 1 149 ? 74.744 13.074 -11.277 1.00 13.06 367 LEU B N 1
ATOM 3339 C CA . LEU B 1 149 ? 76.105 12.580 -11.072 1.00 13.88 367 LEU B CA 1
ATOM 3340 C C . LEU B 1 149 ? 76.390 12.296 -9.595 1.00 14.65 367 LEU B C 1
ATOM 3341 O O . LEU B 1 149 ? 77.530 12.009 -9.210 1.00 16.62 367 LEU B O 1
ATOM 3346 N N . GLY B 1 150 ? 75.358 12.409 -8.764 1.00 14.19 368 GLY B N 1
ATOM 3347 C CA . GLY B 1 150 ? 75.452 12.009 -7.372 1.00 15.45 368 GLY B CA 1
ATOM 3348 C C . GLY B 1 150 ? 75.903 13.062 -6.377 1.00 14.90 368 GLY B C 1
ATOM 3349 O O . GLY B 1 150 ? 76.146 12.744 -5.213 1.00 15.79 368 GLY B O 1
ATOM 3350 N N . THR B 1 151 ? 76.014 14.315 -6.805 1.00 13.48 369 THR B N 1
ATOM 3351 C CA . THR B 1 151 ? 76.495 15.355 -5.896 1.00 15.34 369 THR B CA 1
ATOM 3352 C C . THR B 1 151 ? 75.762 16.675 -6.041 1.00 13.66 369 THR B C 1
ATOM 3353 O O . THR B 1 151 ? 75.389 17.078 -7.148 1.00 15.61 369 THR B O 1
ATOM 3357 N N . VAL B 1 152 ? 75.558 17.345 -4.910 1.00 13.22 370 VAL B N 1
ATOM 3358 C CA . VAL B 1 152 ? 75.032 18.704 -4.905 1.00 13.78 370 VAL B CA 1
ATOM 3359 C C . VAL B 1 152 ? 75.830 19.561 -3.932 1.00 14.62 370 VAL B C 1
ATOM 3360 O O . VAL B 1 152 ? 76.278 19.077 -2.896 1.00 14.26 370 VAL B O 1
ATOM 3364 N N . LYS B 1 153 ? 76.016 20.831 -4.277 1.00 15.29 371 LYS B N 1
ATOM 3365 C CA . LYS B 1 153 ? 76.693 21.767 -3.388 1.00 14.66 371 LYS B CA 1
ATOM 3366 C C . LYS B 1 153 ? 75.751 22.253 -2.288 1.00 14.12 371 LYS B C 1
ATOM 3367 O O . LYS B 1 153 ? 74.572 22.527 -2.544 1.00 14.60 371 LYS B O 1
ATOM 3373 N N . LEU B 1 154 ? 76.275 22.346 -1.068 1.00 14.12 372 LEU B N 1
ATOM 3374 C CA . LEU B 1 154 ? 75.561 22.967 0.044 1.00 14.73 372 LEU B CA 1
ATOM 3375 C C . LEU B 1 154 ? 76.111 24.363 0.249 1.00 14.74 372 LEU B C 1
ATOM 3376 O O . LEU B 1 154 ? 77.333 24.560 0.213 1.00 16.63 372 LEU B O 1
ATOM 3381 N N . GLU B 1 155 ? 75.228 25.335 0.467 1.00 14.67 373 GLU B N 1
ATOM 3382 C CA . GLU B 1 155 ? 75.691 26.672 0.835 1.00 15.87 373 GLU B CA 1
ATOM 3383 C C . GLU B 1 155 ? 76.266 26.648 2.251 1.00 15.84 373 GLU B C 1
ATOM 3384 O O . GLU B 1 155 ? 75.648 26.123 3.175 1.00 16.07 373 GLU B O 1
ATOM 3390 N N . ASP B 1 156 ? 77.452 27.214 2.427 1.00 16.99 374 ASP B N 1
ATOM 3391 C CA . ASP B 1 156 ? 78.073 27.203 3.738 1.00 18.46 374 ASP B CA 1
ATOM 3392 C C . ASP B 1 156 ? 77.373 28.193 4.668 1.00 19.47 374 ASP B C 1
ATOM 3393 O O . ASP B 1 156 ? 77.404 29.400 4.435 1.00 23.54 374 ASP B O 1
ATOM 3398 N N . ASN B 1 157 ? 76.742 27.676 5.719 1.00 18.79 375 ASN B N 1
ATOM 3399 C CA . ASN B 1 157 ? 76.076 28.523 6.706 1.00 19.22 375 ASN B CA 1
ATOM 3400 C C . ASN B 1 157 ? 76.807 28.523 8.041 1.00 21.10 375 ASN B C 1
ATOM 3401 O O . ASN B 1 157 ? 76.236 28.885 9.071 1.00 20.41 375 ASN B O 1
ATOM 3406 N N . ASN B 1 158 ? 78.067 28.099 8.010 1.00 22.34 376 ASN B N 1
ATOM 3407 C CA . ASN B 1 158 ? 78.928 28.107 9.192 1.00 23.52 376 ASN B CA 1
ATOM 3408 C C . ASN B 1 158 ? 78.514 27.068 10.232 1.00 24.38 376 ASN B C 1
ATOM 3409 O O . ASN B 1 158 ? 79.044 27.045 11.342 1.00 27.72 376 ASN B O 1
ATOM 3414 N N . GLU B 1 159 ? 77.586 26.191 9.861 1.00 22.67 377 GLU B N 1
ATOM 3415 C CA . GLU B 1 159 ? 77.100 25.172 10.786 1.00 25.78 377 GLU B CA 1
ATOM 3416 C C . GLU B 1 159 ? 77.105 23.772 10.182 1.00 23.20 377 GLU B C 1
ATOM 3417 O O . GLU B 1 159 ? 76.300 22.922 10.572 1.00 26.76 377 GLU B O 1
ATOM 3423 N N . LEU B 1 160 ? 78.014 23.525 9.244 1.00 21.10 378 LEU B N 1
ATOM 3424 C CA . LEU B 1 160 ? 78.068 22.234 8.563 1.00 20.69 378 LEU B CA 1
ATOM 3425 C C . LEU B 1 160 ? 79.201 21.342 9.056 1.00 21.14 378 LEU B C 1
ATOM 3426 O O . LEU B 1 160 ? 79.177 20.130 8.861 1.00 20.42 378 LEU B O 1
ATOM 3431 N N . ASP B 1 161 ? 80.198 21.933 9.699 1.00 22.75 379 ASP B N 1
ATOM 3432 C CA . ASP B 1 161 ? 81.402 21.175 10.004 1.00 22.90 379 ASP B CA 1
ATOM 3433 C C . ASP B 1 161 ? 81.184 19.955 10.896 1.00 21.92 379 ASP B C 1
ATOM 3434 O O . ASP B 1 161 ? 81.832 18.927 10.700 1.00 22.45 379 ASP B O 1
ATOM 3439 N N . GLN B 1 162 ? 80.266 20.053 11.856 1.00 20.94 380 GLN B N 1
ATOM 3440 C CA . GLN B 1 162 ? 80.007 18.925 12.745 1.00 22.11 380 GLN B CA 1
ATOM 3441 C C . GLN B 1 162 ? 79.438 17.740 11.968 1.00 19.79 380 GLN B C 1
ATOM 3442 O O . GLN B 1 162 ? 79.447 16.609 12.454 1.00 20.62 380 GLN B O 1
ATOM 3448 N N . PHE B 1 163 ? 78.961 17.999 10.754 1.00 17.69 381 PHE B N 1
ATOM 3449 C CA . PHE B 1 163 ? 78.295 16.963 9.971 1.00 17.04 381 PHE B CA 1
ATOM 3450 C C . PHE B 1 163 ? 79.163 16.394 8.858 1.00 15.74 381 PHE B C 1
ATOM 3451 O O . PHE B 1 163 ? 78.758 15.460 8.176 1.00 16.42 381 PHE B O 1
ATOM 3459 N N . VAL B 1 164 ? 80.353 16.952 8.668 1.00 16.09 382 VAL B N 1
ATOM 3460 C CA . VAL B 1 164 ? 81.227 16.458 7.615 1.00 16.70 382 VAL B CA 1
ATOM 3461 C C . VAL B 1 164 ? 81.591 15.001 7.891 1.00 16.88 382 VAL B C 1
ATOM 3462 O O . VAL B 1 164 ? 82.006 14.648 8.995 1.00 19.70 382 VAL B O 1
ATOM 3466 N N . GLY B 1 165 ? 81.399 14.149 6.890 1.00 17.03 383 GLY B N 1
ATOM 3467 C CA . GLY B 1 165 ? 81.627 12.728 7.047 1.00 17.68 383 GLY B CA 1
ATOM 3468 C C . GLY B 1 165 ? 80.430 11.948 7.568 1.00 17.70 383 GLY B C 1
ATOM 3469 O O . GLY B 1 165 ? 80.484 10.723 7.645 1.00 19.90 383 GLY B O 1
ATOM 3470 N N . LYS B 1 166 ? 79.348 12.648 7.919 1.00 16.26 384 LYS B N 1
ATOM 3471 C CA . LYS B 1 166 ? 78.158 12.007 8.484 1.00 15.27 384 LYS B CA 1
ATOM 3472 C C . LYS B 1 166 ? 77.066 11.823 7.439 1.00 13.33 384 LYS B C 1
ATOM 3473 O O . LYS B 1 166 ? 76.869 12.687 6.569 1.00 14.31 384 LYS B O 1
ATOM 3479 N N . GLU B 1 167 ? 76.329 10.719 7.542 1.00 13.11 385 GLU B N 1
ATOM 3480 C CA . GLU B 1 167 ? 75.180 10.498 6.668 1.00 12.64 385 GLU B CA 1
ATOM 3481 C C . GLU B 1 167 ? 73.937 11.177 7.232 1.00 11.22 385 GLU B C 1
ATOM 3482 O O . GLU B 1 167 ? 73.625 11.057 8.421 1.00 12.23 385 GLU B O 1
ATOM 3488 N N . VAL B 1 168 ? 73.223 11.889 6.372 1.00 10.87 386 VAL B N 1
ATOM 3489 C CA . VAL B 1 168 ? 72.027 12.598 6.800 1.00 10.66 386 VAL B CA 1
ATOM 3490 C C . VAL B 1 168 ? 70.866 12.329 5.853 1.00 10.01 386 VAL B C 1
ATOM 3491 O O . VAL B 1 168 ? 71.061 11.959 4.686 1.00 10.88 386 VAL B O 1
ATOM 3495 N N . VAL B 1 169 ? 69.650 12.522 6.356 1.00 9.71 387 VAL B N 1
ATOM 3496 C CA . VAL B 1 169 ? 68.499 12.623 5.479 1.00 11.24 387 VAL B CA 1
ATOM 3497 C C . VAL B 1 169 ? 67.998 14.058 5.535 1.00 10.63 387 VAL B C 1
ATOM 3498 O O . VAL B 1 169 ? 67.936 14.661 6.610 1.00 10.87 387 VAL B O 1
ATOM 3502 N N . LEU B 1 170 ? 67.685 14.605 4.365 1.00 10.30 388 LEU B N 1
ATOM 3503 C CA . LEU B 1 170 ? 67.244 15.991 4.240 1.00 9.29 388 LEU B CA 1
ATOM 3504 C C . LEU B 1 170 ? 65.806 16.045 3.736 1.00 9.21 388 LEU B C 1
ATOM 3505 O O . LEU B 1 170 ? 65.391 15.220 2.916 1.00 11.50 388 LEU B O 1
ATOM 3510 N N . GLU B 1 171 ? 65.059 17.034 4.206 1.00 10.35 389 GLU B N 1
ATOM 3511 C CA . GLU B 1 171 ? 63.695 17.257 3.740 1.00 10.68 389 GLU B CA 1
ATOM 3512 C C . GLU B 1 171 ? 63.516 18.726 3.377 1.00 9.53 389 GLU B C 1
ATOM 3513 O O . GLU B 1 171 ? 64.141 19.615 3.965 1.00 10.03 389 GLU B O 1
ATOM 3519 N N . LEU B 1 172 ? 62.648 18.978 2.409 1.00 10.36 390 LEU B N 1
ATOM 3520 C CA . LEU B 1 172 ? 62.402 20.336 1.941 1.00 9.79 390 LEU B CA 1
ATOM 3521 C C . LEU B 1 172 ? 61.463 21.081 2.884 1.00 10.61 390 LEU B C 1
ATOM 3522 O O . LEU B 1 172 ? 60.274 20.788 2.957 1.00 15.72 390 LEU B O 1
ATOM 3527 N N . THR B 1 173 ? 62.004 22.065 3.595 1.00 9.98 391 THR B N 1
ATOM 3528 C CA . THR B 1 173 ? 61.200 22.838 4.531 1.00 9.80 391 THR B CA 1
ATOM 3529 C C . THR B 1 173 ? 60.508 24.002 3.843 1.00 9.60 391 THR B C 1
ATOM 3530 O O . THR B 1 173 ? 59.314 24.231 4.039 1.00 10.76 391 THR B O 1
ATOM 3534 N N . TRP B 1 174 ? 61.259 24.745 3.042 1.00 9.86 392 TRP B N 1
ATOM 3535 C CA . TRP B 1 174 ? 60.671 25.835 2.281 1.00 9.70 392 TRP B CA 1
ATOM 3536 C C . TRP B 1 174 ? 61.557 26.185 1.096 1.00 10.32 392 TRP B C 1
ATOM 3537 O O . TRP B 1 174 ? 62.676 25.670 0.977 1.00 10.89 392 TRP B O 1
ATOM 3548 N N . VAL B 1 175 ? 61.044 27.036 0.212 1.00 10.51 393 VAL B N 1
ATOM 3549 C CA . VAL B 1 175 ? 61.731 27.382 -1.024 1.00 10.58 393 VAL B CA 1
ATOM 3550 C C . VAL B 1 175 ? 61.675 28.890 -1.219 1.00 11.30 393 VAL B C 1
ATOM 3551 O O . VAL B 1 175 ? 60.651 29.523 -0.937 1.00 11.97 393 VAL B O 1
ATOM 3555 N N . SER B 1 176 ? 62.775 29.470 -1.692 1.00 11.71 394 SER B N 1
ATOM 3556 C CA . SER B 1 176 ? 62.768 30.882 -2.081 1.00 12.61 394 SER B CA 1
ATOM 3557 C C . SER B 1 176 ? 63.328 31.057 -3.488 1.00 12.16 394 SER B C 1
ATOM 3558 O O . SER B 1 176 ? 63.951 30.146 -4.045 1.00 13.37 394 SER B O 1
ATOM 3561 N N . ASN B 1 177 ? 63.099 32.231 -4.065 1.00 12.85 395 ASN B N 1
ATOM 3562 C CA . ASN B 1 177 ? 63.613 32.504 -5.397 1.00 13.49 395 ASN B CA 1
ATOM 3563 C C . ASN B 1 177 ? 65.120 32.692 -5.379 1.00 14.31 395 ASN B C 1
ATOM 3564 O O . ASN B 1 177 ? 65.696 33.164 -4.393 1.00 16.31 395 ASN B O 1
ATOM 3569 N N . ARG B 1 178 ? 65.751 32.291 -6.474 1.00 14.64 396 ARG B N 1
ATOM 3570 C CA . ARG B 1 178 ? 67.147 32.610 -6.721 1.00 15.66 396 ARG B CA 1
ATOM 3571 C C . ARG B 1 178 ? 67.242 34.112 -6.957 1.00 17.41 396 ARG B C 1
ATOM 3572 O O . ARG B 1 178 ? 66.385 34.685 -7.626 1.00 17.74 396 ARG B O 1
ATOM 3580 N N . THR B 1 179 ? 68.263 34.752 -6.395 1.00 17.95 397 THR B N 1
ATOM 3581 C CA . THR B 1 179 ? 68.489 36.174 -6.637 1.00 20.09 397 THR B CA 1
ATOM 3582 C C . THR B 1 179 ? 68.469 36.450 -8.138 1.00 21.61 397 THR B C 1
ATOM 3583 O O . THR B 1 179 ? 69.142 35.766 -8.910 1.00 21.48 397 THR B O 1
ATOM 3587 N N . GLY B 1 180 ? 67.678 37.435 -8.549 1.00 21.26 398 GLY B N 1
ATOM 3588 C CA . GLY B 1 180 ? 67.621 37.824 -9.945 1.00 22.89 398 GLY B CA 1
ATOM 3589 C C . GLY B 1 180 ? 66.580 37.089 -10.765 1.00 23.46 398 GLY B C 1
ATOM 3590 O O . GLY B 1 180 ? 66.409 37.373 -11.955 1.00 27.52 398 GLY B O 1
ATOM 3591 N N . ALA B 1 181 ? 65.872 36.154 -10.132 1.00 21.46 399 ALA B N 1
ATOM 3592 C CA . ALA B 1 181 ? 64.870 35.355 -10.827 1.00 20.63 399 ALA B CA 1
ATOM 3593 C C . ALA B 1 181 ? 63.579 35.291 -10.028 1.00 19.73 399 ALA B C 1
ATOM 3594 O O . ALA B 1 181 ? 63.582 35.477 -8.811 1.00 20.66 399 ALA B O 1
ATOM 3596 N N . THR B 1 182 ? 62.473 35.022 -10.716 1.00 18.24 400 THR B N 1
ATOM 3597 C CA . THR B 1 182 ? 61.223 34.728 -10.032 1.00 18.60 400 THR B CA 1
ATOM 3598 C C . THR B 1 182 ? 61.226 33.258 -9.639 1.00 18.33 400 THR B C 1
ATOM 3599 O O . THR B 1 182 ? 62.019 32.469 -10.166 1.00 17.30 400 THR B O 1
ATOM 3603 N N . LEU B 1 183 ? 60.353 32.892 -8.707 1.00 15.18 401 LEU B N 1
ATOM 3604 C CA . LEU B 1 183 ? 60.197 31.494 -8.339 1.00 15.31 401 LEU B CA 1
ATOM 3605 C C . LEU B 1 183 ? 59.229 30.812 -9.306 1.00 15.96 401 LEU B C 1
ATOM 3606 O O . LEU B 1 183 ? 58.012 30.971 -9.201 1.00 20.03 401 LEU B O 1
ATOM 3611 N N . ASN B 1 184 ? 59.789 30.076 -10.262 1.00 14.40 402 ASN B N 1
ATOM 3612 C CA . ASN B 1 184 ? 59.023 29.443 -11.333 1.00 14.23 402 ASN B CA 1
ATOM 3613 C C . ASN B 1 184 ? 58.841 27.957 -11.031 1.00 13.36 402 ASN B C 1
ATOM 3614 O O . ASN B 1 184 ? 59.783 27.170 -11.138 1.00 14.57 402 ASN B O 1
ATOM 3619 N N . LEU B 1 185 ? 57.632 27.579 -10.628 1.00 12.86 403 LEU B N 1
ATOM 3620 C CA . LEU B 1 185 ? 57.375 26.205 -10.198 1.00 12.13 403 LEU B CA 1
ATOM 3621 C C . LEU B 1 185 ? 57.195 25.229 -11.366 1.00 12.91 403 LEU B C 1
ATOM 3622 O O . LEU B 1 185 ? 56.974 24.033 -11.153 1.00 12.78 403 LEU B O 1
ATOM 3627 N N . TRP B 1 186 ? 57.290 25.743 -12.591 1.00 12.64 404 TRP B N 1
ATOM 3628 C CA . TRP B 1 186 ? 57.270 24.914 -13.792 1.00 13.96 404 TRP B CA 1
ATOM 3629 C C . TRP B 1 186 ? 58.680 24.613 -14.307 1.00 14.37 404 TRP B C 1
ATOM 3630 O O . TRP B 1 186 ? 58.854 23.797 -15.221 1.00 15.87 404 TRP B O 1
ATOM 3641 N N . ALA B 1 187 ? 59.687 25.267 -13.729 1.00 13.86 405 ALA B N 1
ATOM 3642 C CA . ALA B 1 187 ? 61.073 25.028 -14.132 1.00 15.30 405 ALA B CA 1
ATOM 3643 C C . ALA B 1 187 ? 61.504 23.586 -13.859 1.00 14.61 405 ALA B C 1
ATOM 3644 O O . ALA B 1 187 ? 61.248 23.042 -12.787 1.00 16.86 405 ALA B O 1
ATOM 3646 N N . VAL B 1 188 ? 62.170 22.972 -14.831 1.00 14.16 406 VAL B N 1
ATOM 3647 C CA . VAL B 1 188 ? 62.739 21.646 -14.639 1.00 15.19 406 VAL B CA 1
ATOM 3648 C C . VAL B 1 188 ? 64.183 21.821 -14.187 1.00 14.52 406 VAL B C 1
ATOM 3649 O O . VAL B 1 188 ? 64.944 22.537 -14.827 1.00 14.37 406 VAL B O 1
ATOM 3653 N N . PRO B 1 189 ? 64.565 21.184 -13.070 1.00 12.35 407 PRO B N 1
ATOM 3654 C CA . PRO B 1 189 ? 65.968 21.270 -12.647 1.00 12.00 407 PRO B CA 1
ATOM 3655 C C . PRO B 1 189 ? 66.906 20.747 -13.730 1.00 12.92 407 PRO B C 1
ATOM 3656 O O . PRO B 1 189 ? 66.565 19.816 -14.466 1.00 14.74 407 PRO B O 1
ATOM 3660 N N . ASN B 1 190 ? 68.082 21.351 -13.828 1.00 13.26 408 ASN B N 1
ATOM 3661 C CA . ASN B 1 190 ? 69.150 20.757 -14.610 1.00 13.77 408 ASN B CA 1
ATOM 3662 C C . ASN B 1 190 ? 69.889 19.764 -13.725 1.00 13.59 408 ASN B C 1
ATOM 3663 O O . ASN B 1 190 ? 70.779 20.136 -12.965 1.00 14.63 408 ASN B O 1
ATOM 3668 N N . TYR B 1 191 ? 69.500 18.495 -13.816 1.00 13.63 409 TYR B N 1
ATOM 3669 C CA . TYR B 1 191 ? 70.015 17.468 -12.921 1.00 13.05 409 TYR B CA 1
ATOM 3670 C C . TYR B 1 191 ? 71.453 17.079 -13.234 1.00 13.15 409 TYR B C 1
ATOM 3671 O O . TYR B 1 191 ? 72.138 16.483 -12.391 1.00 14.47 409 TYR B O 1
ATOM 3680 N N . GLY B 1 192 ? 71.898 17.402 -14.446 1.00 13.62 410 GLY B N 1
ATOM 3681 C CA . GLY B 1 192 ? 73.237 17.055 -14.887 1.00 14.43 410 GLY B CA 1
ATOM 3682 C C . GLY B 1 192 ? 73.245 15.970 -15.948 1.00 15.49 410 GLY B C 1
ATOM 3683 O O . GLY B 1 192 ? 72.369 15.113 -15.982 1.00 19.43 410 GLY B O 1
ATOM 3684 N N . SER B 1 193 ? 74.234 16.028 -16.830 1.00 14.50 411 SER B N 1
ATOM 3685 C CA . SER B 1 193 ? 74.384 15.037 -17.885 1.00 14.75 411 SER B CA 1
ATOM 3686 C C . SER B 1 193 ? 75.651 14.246 -17.617 1.00 15.58 411 SER B C 1
ATOM 3687 O O . SER B 1 193 ? 76.602 14.748 -17.027 1.00 20.99 411 SER B O 1
ATOM 3690 N N . ASN B 1 194 ? 75.649 12.990 -18.039 1.00 13.61 412 ASN B N 1
ATOM 3691 C CA . ASN B 1 194 ? 76.806 12.127 -17.836 1.00 13.41 412 ASN B CA 1
ATOM 3692 C C . ASN B 1 194 ? 77.204 11.478 -19.149 1.00 12.55 412 ASN B C 1
ATOM 3693 O O . ASN B 1 194 ? 76.777 10.368 -19.448 1.00 12.35 412 ASN B O 1
ATOM 3698 N N . LEU B 1 195 ? 78.032 12.176 -19.924 1.00 11.88 413 LEU B N 1
ATOM 3699 C CA . LEU B 1 195 ? 78.483 11.694 -21.233 1.00 11.65 413 LEU B CA 1
ATOM 3700 C C . LEU B 1 195 ? 77.326 11.139 -22.075 1.00 10.07 413 LEU B C 1
ATOM 3701 O O . LEU B 1 195 ? 76.429 11.893 -22.447 1.00 12.32 413 LEU B O 1
ATOM 3706 N N . THR B 1 196 ? 77.339 9.841 -22.404 1.00 10.70 414 THR B N 1
ATOM 3707 C CA . THR B 1 196 ? 76.304 9.296 -23.289 1.00 10.23 414 THR B CA 1
ATOM 3708 C C . THR B 1 196 ? 75.081 8.766 -22.544 1.00 12.23 414 THR B C 1
ATOM 3709 O O . THR B 1 196 ? 74.120 8.327 -23.175 1.00 13.04 414 THR B O 1
ATOM 3713 N N . GLN B 1 197 ? 75.112 8.786 -21.216 1.00 12.15 415 GLN B N 1
ATOM 3714 C CA . GLN B 1 197 ? 74.028 8.167 -20.456 1.00 13.48 415 GLN B CA 1
ATOM 3715 C C . GLN B 1 197 ? 72.716 8.929 -20.625 1.00 15.06 415 GLN B C 1
ATOM 3716 O O . GLN B 1 197 ? 72.702 10.159 -20.697 1.00 16.80 415 GLN B O 1
ATOM 3722 N N . ALA B 1 198 ? 71.613 8.189 -20.666 1.00 17.05 416 ALA B N 1
ATOM 3723 C CA . ALA B 1 198 ? 70.290 8.796 -20.810 1.00 19.19 416 ALA B CA 1
ATOM 3724 C C . ALA B 1 198 ? 69.956 9.725 -19.642 1.00 21.38 416 ALA B C 1
ATOM 3725 O O . ALA B 1 198 ? 70.393 9.501 -18.515 1.00 22.60 416 ALA B O 1
ATOM 3727 N N . SER B 1 199 ? 69.187 10.776 -19.920 1.00 21.08 417 SER B N 1
ATOM 3728 C CA . SER B 1 199 ? 68.782 11.726 -18.882 1.00 20.24 417 SER B CA 1
ATOM 3729 C C . SER B 1 199 ? 67.892 11.065 -17.831 1.00 19.76 417 SER B C 1
ATOM 3730 O O . SER B 1 199 ? 67.951 11.420 -16.650 1.00 22.29 417 SER B O 1
ATOM 3733 N N . GLN B 1 200 ? 67.070 10.114 -18.276 1.00 15.77 418 GLN B N 1
ATOM 3734 C CA . GLN B 1 200 ? 66.083 9.442 -17.428 1.00 16.97 418 GLN B CA 1
ATOM 3735 C C . GLN B 1 200 ? 64.913 10.351 -17.039 1.00 15.48 418 GLN B C 1
ATOM 3736 O O . GLN B 1 200 ? 64.107 9.998 -16.178 1.00 16.02 418 GLN B O 1
ATOM 3742 N N . LEU B 1 201 ? 64.818 11.524 -17.659 1.00 13.08 419 LEU B N 1
ATOM 3743 C CA . LEU B 1 201 ? 63.733 12.448 -17.329 1.00 13.42 419 LEU B CA 1
ATOM 3744 C C . LEU B 1 201 ? 62.365 11.913 -17.730 1.00 12.59 419 LEU B C 1
ATOM 3745 O O . LEU B 1 201 ? 62.203 11.351 -18.815 1.00 15.59 419 LEU B O 1
ATOM 3750 N N . ALA B 1 202 ? 61.376 12.092 -16.857 1.00 11.61 420 ALA B N 1
ATOM 3751 C CA . ALA B 1 202 ? 60.000 11.892 -17.274 1.00 11.67 420 ALA B CA 1
ATOM 3752 C C . ALA B 1 202 ? 59.728 12.915 -18.372 1.00 12.78 420 ALA B C 1
ATOM 3753 O O . ALA B 1 202 ? 60.207 14.043 -18.302 1.00 12.57 420 ALA B O 1
ATOM 3755 N N . PRO B 1 203 ? 58.970 12.524 -19.404 1.00 14.43 421 PRO B N 1
ATOM 3756 C CA . PRO B 1 203 ? 58.825 13.406 -20.569 1.00 14.24 421 PRO B CA 1
ATOM 3757 C C . PRO B 1 203 ? 57.941 14.638 -20.323 1.00 13.34 421 PRO B C 1
ATOM 3758 O O . PRO B 1 203 ? 57.128 14.655 -19.390 1.00 13.46 421 PRO B O 1
ATOM 3762 N N . PRO B 1 204 ? 58.087 15.666 -21.172 1.00 14.01 422 PRO B N 1
ATOM 3763 C CA . PRO B 1 204 ? 57.145 16.785 -21.087 1.00 14.07 422 PRO B CA 1
ATOM 3764 C C . PRO B 1 204 ? 55.733 16.335 -21.451 1.00 14.78 422 PRO B C 1
ATOM 3765 O O . PRO B 1 204 ? 55.549 15.358 -22.189 1.00 16.04 422 PRO B O 1
ATOM 3769 N N . ILE B 1 205 ? 54.742 17.031 -20.913 1.00 14.09 423 ILE B N 1
ATOM 3770 C CA . ILE B 1 205 ? 53.355 16.792 -21.278 1.00 14.09 423 ILE B CA 1
ATOM 3771 C C . ILE B 1 205 ? 52.878 17.996 -22.071 1.00 15.08 423 ILE B C 1
ATOM 3772 O O . ILE B 1 205 ? 52.853 19.118 -21.566 1.00 15.73 423 ILE B O 1
ATOM 3777 N N . TYR B 1 206 ? 52.526 17.769 -23.328 1.00 16.89 424 TYR B N 1
ATOM 3778 C CA . TYR B 1 206 ? 52.063 18.863 -24.163 1.00 18.75 424 TYR B CA 1
ATOM 3779 C C . TYR B 1 206 ? 50.555 19.023 -24.037 1.00 21.22 424 TYR B C 1
ATOM 3780 O O . TYR B 1 206 ? 49.806 18.050 -24.121 1.00 22.54 424 TYR B O 1
ATOM 3789 N N . PRO B 1 207 ? 50.108 20.256 -23.782 1.00 23.10 425 PRO B N 1
ATOM 3790 C CA . PRO B 1 207 ? 48.675 20.542 -23.688 1.00 24.02 425 PRO B CA 1
ATOM 3791 C C . PRO B 1 207 ? 47.916 20.040 -24.914 1.00 20.81 425 PRO B C 1
ATOM 3792 O O . PRO B 1 207 ? 48.380 20.187 -26.042 1.00 23.20 425 PRO B O 1
ATOM 3796 N N . PRO B 1 208 ? 46.745 19.439 -24.681 1.00 22.49 426 PRO B N 1
ATOM 3797 C CA . PRO B 1 208 ? 45.918 18.823 -25.720 1.00 23.68 426 PRO B CA 1
ATOM 3798 C C . PRO B 1 208 ? 45.293 19.845 -26.667 1.00 21.28 426 PRO B C 1
ATOM 3799 O O . PRO B 1 208 ? 45.063 19.525 -27.822 1.00 21.24 426 PRO B O 1
ATOM 3803 N N . GLY B 1 209 ? 45.021 21.052 -26.183 1.00 20.36 427 GLY B N 1
ATOM 3804 C CA . GLY B 1 209 ? 44.358 22.054 -26.999 1.00 20.00 427 GLY B CA 1
ATOM 3805 C C . GLY B 1 209 ? 42.917 21.668 -27.273 1.00 18.56 427 GLY B C 1
ATOM 3806 O O . GLY B 1 209 ? 42.371 20.783 -26.608 1.00 17.12 427 GLY B O 1
ATOM 3807 N N . PHE B 1 210 ? 42.306 22.338 -28.246 1.00 17.75 428 PHE B N 1
ATOM 3808 C CA . PHE B 1 210 ? 40.918 22.090 -28.628 1.00 16.57 428 PHE B CA 1
ATOM 3809 C C . PHE B 1 210 ? 39.963 22.148 -27.440 1.00 18.71 428 PHE B C 1
ATOM 3810 O O . PHE B 1 210 ? 39.067 21.314 -27.297 1.00 20.83 428 PHE B O 1
ATOM 3818 N N . GLY B 1 211 ? 40.170 23.148 -26.591 1.00 19.74 429 GLY B N 1
ATOM 3819 C CA . GLY B 1 211 ? 39.289 23.389 -25.463 1.00 19.78 429 GLY B CA 1
ATOM 3820 C C . GLY B 1 211 ? 39.700 22.677 -24.190 1.00 20.46 429 GLY B C 1
ATOM 3821 O O . GLY B 1 211 ? 39.252 23.043 -23.107 1.00 21.59 429 GLY B O 1
ATOM 3822 N N . GLU B 1 212 ? 40.543 21.654 -24.302 1.00 18.35 430 GLU B N 1
ATOM 3823 C CA . GLU B 1 212 ? 41.004 20.951 -23.109 1.00 18.14 430 GLU B CA 1
ATOM 3824 C C . GLU B 1 212 ? 42.168 21.683 -22.459 1.00 17.75 430 GLU B C 1
ATOM 3825 O O . GLU B 1 212 ? 42.936 22.376 -23.131 1.00 20.17 430 GLU B O 1
ATOM 3831 N N . ALA B 1 213 ? 42.295 21.515 -21.147 1.00 16.90 431 ALA B N 1
ATOM 3832 C CA . ALA B 1 213 ? 43.404 22.085 -20.395 1.00 16.37 431 ALA B CA 1
ATOM 3833 C C . ALA B 1 213 ? 43.871 21.066 -19.368 1.00 15.20 431 ALA B C 1
ATOM 3834 O O . ALA B 1 213 ? 43.058 20.351 -18.781 1.00 14.89 431 ALA B O 1
ATOM 3836 N N . ILE B 1 214 ? 45.181 20.992 -19.157 1.00 14.09 432 ILE B N 1
ATOM 3837 C CA . ILE B 1 214 ? 45.734 20.120 -18.129 1.00 12.43 432 ILE B CA 1
ATOM 3838 C C . ILE B 1 214 ? 45.239 20.564 -16.753 1.00 12.89 432 ILE B C 1
ATOM 3839 O O . ILE B 1 214 ? 45.200 21.767 -16.452 1.00 14.36 432 ILE B O 1
ATOM 3844 N N . VAL B 1 215 ? 44.838 19.600 -15.932 1.00 12.24 433 VAL B N 1
ATOM 3845 C CA . VAL B 1 215 ? 44.430 19.889 -14.564 1.00 14.01 433 VAL B CA 1
ATOM 3846 C C . VAL B 1 215 ? 45.619 19.741 -13.623 1.00 11.77 433 VAL B C 1
ATOM 3847 O O . VAL B 1 215 ? 46.323 18.734 -13.652 1.00 14.02 433 VAL B O 1
ATOM 3851 N N . TYR B 1 216 ? 45.843 20.755 -12.798 1.00 10.95 434 TYR B N 1
ATOM 3852 C CA . TYR B 1 216 ? 46.867 20.696 -11.769 1.00 11.20 434 TYR B CA 1
ATOM 3853 C C . TYR B 1 216 ? 46.222 20.613 -10.399 1.00 10.50 434 TYR B C 1
ATOM 3854 O O . TYR B 1 216 ? 45.278 21.335 -10.100 1.00 12.91 434 TYR B O 1
ATOM 3863 N N . PHE B 1 217 ? 46.750 19.726 -9.570 1.00 9.91 435 PHE B N 1
ATOM 3864 C CA . PHE B 1 217 ? 46.363 19.618 -8.183 1.00 9.66 435 PHE B CA 1
ATOM 3865 C C . PHE B 1 217 ? 47.314 20.479 -7.367 1.00 9.84 435 PHE B C 1
ATOM 3866 O O . PHE B 1 217 ? 48.535 20.395 -7.524 1.00 11.15 435 PHE B O 1
ATOM 3874 N N . THR B 1 218 ? 46.758 21.333 -6.517 1.00 10.04 436 THR B N 1
ATOM 3875 C CA . THR B 1 218 ? 47.565 22.334 -5.829 1.00 11.10 436 THR B CA 1
ATOM 3876 C C . THR B 1 218 ? 47.580 22.129 -4.327 1.00 9.62 436 THR B C 1
ATOM 3877 O O . THR B 1 218 ? 46.625 21.588 -3.753 1.00 11.25 436 THR B O 1
ATOM 3881 N N . SER B 1 219 ? 48.667 22.580 -3.702 1.00 10.18 437 SER B N 1
ATOM 3882 C CA . SER B 1 219 ? 48.775 22.648 -2.250 1.00 8.92 437 SER B CA 1
ATOM 3883 C C . SER B 1 219 ? 49.366 23.993 -1.856 1.00 9.85 437 SER B C 1
ATOM 3884 O O . SER B 1 219 ? 50.331 24.468 -2.458 1.00 12.12 437 SER B O 1
ATOM 3887 N N . THR B 1 220 ? 48.808 24.596 -0.819 1.00 10.67 438 THR B N 1
ATOM 3888 C CA . THR B 1 220 ? 49.451 25.739 -0.207 1.00 10.70 438 THR B CA 1
ATOM 3889 C C . THR B 1 220 ? 50.717 25.255 0.506 1.00 10.71 438 THR B C 1
ATOM 3890 O O . THR B 1 220 ? 50.684 24.294 1.280 1.00 11.94 438 THR B O 1
ATOM 3894 N N . PHE B 1 221 ? 51.835 25.919 0.233 1.00 10.98 439 PHE B N 1
ATOM 3895 C CA . PHE B 1 221 ? 53.136 25.466 0.704 1.00 10.02 439 PHE B CA 1
ATOM 3896 C C . PHE B 1 221 ? 54.054 26.677 0.701 1.00 10.54 439 PHE B C 1
ATOM 3897 O O . PHE B 1 221 ? 53.850 27.595 -0.090 1.00 12.10 439 PHE B O 1
ATOM 3905 N N . PRO B 1 222 ? 55.064 26.693 1.582 1.00 9.85 440 PRO B N 1
ATOM 3906 C CA . PRO B 1 222 ? 55.972 27.843 1.649 1.00 10.25 440 PRO B CA 1
ATOM 3907 C C . PRO B 1 222 ? 57.011 27.892 0.521 1.00 10.86 440 PRO B C 1
ATOM 3908 O O . PRO B 1 222 ? 58.223 27.911 0.767 1.00 10.79 440 PRO B O 1
ATOM 3912 N N . THR B 1 223 ? 56.521 27.895 -0.715 1.00 10.53 441 THR B N 1
ATOM 3913 C CA . THR B 1 223 ? 57.299 28.370 -1.852 1.00 11.22 441 THR B CA 1
ATOM 3914 C C . THR B 1 223 ? 57.117 29.885 -1.834 1.00 11.74 441 THR B C 1
ATOM 3915 O O . THR B 1 223 ? 56.158 30.431 -2.385 1.00 11.72 441 THR B O 1
ATOM 3919 N N . VAL B 1 224 ? 58.019 30.562 -1.140 1.00 11.24 442 VAL B N 1
ATOM 3920 C CA . VAL B 1 224 ? 57.825 31.976 -0.831 1.00 12.92 442 VAL B CA 1
ATOM 3921 C C . VAL B 1 224 ? 57.879 32.823 -2.098 1.00 13.18 442 VAL B C 1
ATOM 3922 O O . VAL B 1 224 ? 58.805 32.688 -2.902 1.00 14.91 442 VAL B O 1
ATOM 3926 N N . SER B 1 225 ? 56.863 33.678 -2.251 1.00 13.14 443 SER B N 1
ATOM 3927 C CA . SER B 1 225 ? 56.596 34.521 -3.436 1.00 14.57 443 SER B CA 1
ATOM 3928 C C . SER B 1 225 ? 55.675 33.820 -4.435 1.00 14.56 443 SER B C 1
ATOM 3929 O O . SER B 1 225 ? 55.222 34.422 -5.417 1.00 17.16 443 SER B O 1
ATOM 3932 N N . ASN B 1 226 ? 55.376 32.550 -4.172 1.00 14.60 444 ASN B N 1
ATOM 3933 C CA . ASN B 1 226 ? 54.497 31.787 -5.042 1.00 13.90 444 ASN B CA 1
ATOM 3934 C C . ASN B 1 226 ? 53.993 30.542 -4.306 1.00 12.41 444 ASN B C 1
ATOM 3935 O O . ASN B 1 226 ? 54.332 29.414 -4.677 1.00 13.17 444 ASN B O 1
ATOM 3940 N N . PRO B 1 227 ? 53.184 30.751 -3.250 1.00 12.55 445 PRO B N 1
ATOM 3941 C CA . PRO B 1 227 ? 52.921 29.700 -2.254 1.00 12.02 445 PRO B CA 1
ATOM 3942 C C . PRO B 1 227 ? 51.813 28.721 -2.631 1.00 12.68 445 PRO B C 1
ATOM 3943 O O . PRO B 1 227 ? 50.976 28.363 -1.794 1.00 15.31 445 PRO B O 1
ATOM 3947 N N . LYS B 1 228 ? 51.819 28.286 -3.883 1.00 12.25 446 LYS B N 1
ATOM 3948 C CA . LYS B 1 228 ? 50.855 27.313 -4.374 1.00 13.39 446 LYS B CA 1
ATOM 3949 C C . LYS B 1 228 ? 51.574 26.359 -5.310 1.00 12.53 446 LYS B C 1
ATOM 3950 O O . LYS B 1 228 ? 51.963 26.738 -6.418 1.00 13.92 446 LYS B O 1
ATOM 3956 N N . VAL B 1 229 ? 51.765 25.123 -4.857 1.00 11.13 447 VAL B N 1
ATOM 3957 C CA . VAL B 1 229 ? 52.550 24.152 -5.621 1.00 10.70 447 VAL B CA 1
ATOM 3958 C C . VAL B 1 229 ? 51.640 23.293 -6.493 1.00 10.00 447 VAL B C 1
ATOM 3959 O O . VAL B 1 229 ? 50.771 22.596 -5.979 1.00 9.45 447 VAL B O 1
ATOM 3963 N N . PRO B 1 230 ? 51.819 23.360 -7.819 1.00 10.91 448 PRO B N 1
ATOM 3964 C CA . PRO B 1 230 ? 51.021 22.540 -8.737 1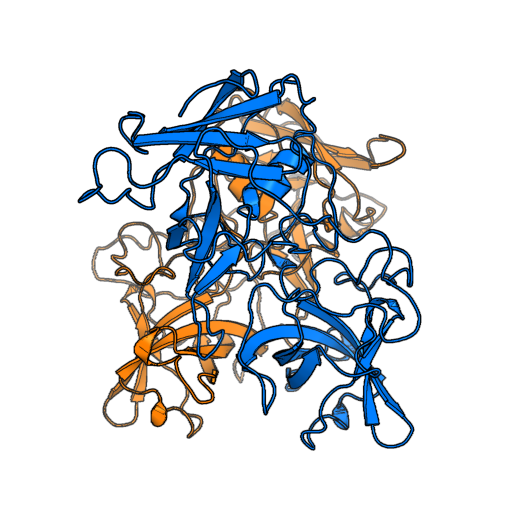.00 10.66 448 PRO B CA 1
ATOM 3965 C C . PRO B 1 230 ? 51.671 21.188 -9.020 1.00 9.85 448 PRO B C 1
ATOM 3966 O O . PRO B 1 230 ? 52.899 21.101 -9.090 1.00 10.88 448 PRO B O 1
ATOM 3970 N N . CYS B 1 231 ? 50.858 20.148 -9.158 1.00 9.77 449 CYS B N 1
ATOM 3971 C CA . CYS B 1 231 ? 51.359 18.842 -9.606 1.00 10.13 449 CYS B CA 1
ATOM 3972 C C . CYS B 1 231 ? 50.359 18.215 -10.574 1.00 9.62 449 CYS B C 1
ATOM 3973 O O . CYS B 1 231 ? 49.209 18.647 -10.648 1.00 11.15 449 CYS B O 1
ATOM 3976 N N . THR B 1 232 ? 50.782 17.198 -11.318 1.00 9.27 450 THR B N 1
ATOM 3977 C CA . THR B 1 232 ? 49.897 16.613 -12.323 1.00 10.48 450 THR B CA 1
ATOM 3978 C C . THR B 1 232 ? 49.117 15.366 -11.865 1.00 9.61 450 THR B C 1
ATOM 3979 O O . THR B 1 232 ? 48.191 14.931 -12.544 1.00 11.89 450 THR B O 1
ATOM 3983 N N . LEU B 1 233 ? 49.467 14.817 -10.702 1.00 10.19 451 LEU B N 1
ATOM 3984 C CA . LEU B 1 233 ? 48.698 13.720 -10.096 1.00 10.05 451 LEU B CA 1
ATOM 3985 C C . LEU B 1 233 ? 48.834 13.739 -8.590 1.00 10.42 451 LEU B C 1
ATOM 3986 O O . LEU B 1 233 ? 49.916 13.987 -8.074 1.00 11.18 451 LEU B O 1
ATOM 3991 N N . PRO B 1 234 ? 47.749 13.418 -7.876 1.00 10.31 452 PRO B N 1
ATOM 3992 C CA . PRO B 1 234 ? 47.900 13.192 -6.433 1.00 11.46 452 PRO B CA 1
ATOM 3993 C C . PRO B 1 234 ? 48.798 11.983 -6.179 1.00 9.16 452 PRO B C 1
ATOM 3994 O O . PRO B 1 234 ? 48.785 11.031 -6.964 1.00 10.06 452 PRO B O 1
ATOM 3998 N N . GLN B 1 235 ? 49.556 12.014 -5.094 1.00 9.02 453 GLN B N 1
ATOM 3999 C CA . GLN B 1 235 ? 50.495 10.932 -4.835 1.00 8.62 453 GLN B CA 1
ATOM 4000 C C . GLN B 1 235 ? 49.783 9.585 -4.729 1.00 9.12 453 GLN B C 1
ATOM 4001 O O . GLN B 1 235 ? 50.291 8.570 -5.201 1.00 10.44 453 GLN B O 1
ATOM 4007 N N . GLU B 1 236 ? 48.612 9.572 -4.101 1.00 9.87 454 GLU B N 1
ATOM 4008 C CA . GLU B 1 236 ? 47.905 8.314 -3.892 1.00 9.42 454 GLU B CA 1
ATOM 4009 C C . GLU B 1 236 ? 47.379 7.703 -5.199 1.00 9.39 454 GLU B C 1
ATOM 4010 O O . GLU B 1 236 ? 47.155 6.501 -5.265 1.00 11.38 454 GLU B O 1
ATOM 4016 N N . PHE B 1 237 ? 47.209 8.512 -6.240 1.00 10.60 455 PHE B N 1
ATOM 4017 C CA . PHE B 1 237 ? 46.944 7.962 -7.568 1.00 10.95 455 PHE B CA 1
ATOM 4018 C C . PHE B 1 237 ? 48.154 7.151 -8.026 1.00 10.64 455 PHE B C 1
ATOM 4019 O O . PHE B 1 237 ? 48.000 6.086 -8.625 1.00 11.62 455 PHE B O 1
ATOM 4027 N N . VAL B 1 238 ? 49.356 7.662 -7.763 1.00 11.56 456 VAL B N 1
ATOM 4028 C CA . VAL B 1 238 ? 50.579 6.984 -8.181 1.00 11.92 456 VAL B CA 1
ATOM 4029 C C . VAL B 1 238 ? 50.672 5.597 -7.553 1.00 10.73 456 VAL B C 1
ATOM 4030 O O . VAL B 1 238 ? 50.870 4.600 -8.259 1.00 12.83 456 VAL B O 1
ATOM 4034 N N . SER B 1 239 ? 50.537 5.524 -6.230 1.00 11.54 457 SER B N 1
ATOM 4035 C CA . SER B 1 239 ? 50.646 4.233 -5.554 1.00 11.61 457 SER B CA 1
ATOM 4036 C C . SER B 1 239 ? 49.500 3.312 -5.960 1.00 12.60 457 SER B C 1
ATOM 4037 O O . SER B 1 239 ? 49.674 2.104 -6.047 1.00 13.43 457 SER B O 1
ATOM 4040 N N . HIS B 1 240 ? 48.329 3.888 -6.211 1.00 11.28 458 HIS B N 1
ATOM 4041 C CA . HIS B 1 240 ? 47.194 3.101 -6.669 1.00 11.27 458 HIS B CA 1
ATOM 4042 C C . HIS B 1 240 ? 47.519 2.412 -7.997 1.00 11.97 458 HIS B C 1
ATOM 4043 O O . HIS B 1 240 ? 47.313 1.206 -8.148 1.00 13.37 458 HIS B O 1
ATOM 4050 N N . PHE B 1 241 ? 48.036 3.166 -8.962 1.00 11.72 459 PHE B N 1
ATOM 4051 C CA . PHE B 1 241 ? 48.334 2.583 -10.274 1.00 12.52 459 PHE B CA 1
ATOM 4052 C C . PHE B 1 241 ? 49.482 1.568 -10.190 1.00 13.22 459 PHE B C 1
ATOM 4053 O O . PHE B 1 241 ? 49.451 0.536 -10.856 1.00 14.77 459 PHE B O 1
ATOM 4061 N N . VAL B 1 242 ? 50.491 1.861 -9.373 1.00 13.09 460 VAL B N 1
ATOM 4062 C CA . VAL B 1 242 ? 51.587 0.922 -9.176 1.00 14.63 460 VAL B CA 1
ATOM 4063 C C . VAL B 1 242 ? 51.048 -0.376 -8.584 1.00 15.50 460 VAL B C 1
ATOM 4064 O O . VAL B 1 242 ? 51.432 -1.471 -8.999 1.00 17.55 460 VAL B O 1
ATOM 4068 N N . ASN B 1 243 ? 50.137 -0.250 -7.627 1.00 14.54 461 ASN B N 1
ATOM 4069 C CA . ASN B 1 243 ? 49.529 -1.420 -7.002 1.00 14.50 461 ASN B CA 1
ATOM 4070 C C . ASN B 1 243 ? 48.699 -2.259 -7.980 1.00 16.37 461 ASN B C 1
ATOM 4071 O O . ASN B 1 243 ? 48.809 -3.485 -8.013 1.00 18.54 461 ASN B O 1
ATOM 4076 N N . GLU B 1 244 ? 47.870 -1.591 -8.778 1.00 15.22 462 GLU B N 1
ATOM 4077 C CA . GLU B 1 244 ? 46.916 -2.276 -9.642 1.00 16.51 462 GLU B CA 1
ATOM 4078 C C . GLU B 1 244 ? 47.544 -2.863 -10.900 1.00 16.88 462 GLU B C 1
ATOM 4079 O O . GLU B 1 244 ? 47.191 -3.969 -11.310 1.00 17.79 462 GLU B O 1
ATOM 4085 N N . GLN B 1 245 ? 48.453 -2.120 -11.526 1.00 17.03 463 GLN B N 1
ATOM 4086 C CA . GLN B 1 245 ? 49.037 -2.558 -12.792 1.00 19.85 463 GLN B CA 1
ATOM 4087 C C . GLN B 1 245 ? 47.943 -2.942 -13.780 1.00 19.32 463 GLN B C 1
ATOM 4088 O O . GLN B 1 245 ? 48.059 -3.943 -14.485 1.00 20.94 463 GLN B O 1
ATOM 4094 N N . ALA B 1 246 ? 46.875 -2.152 -13.823 1.00 18.07 464 ALA B N 1
ATOM 4095 C CA . ALA B 1 246 ? 45.741 -2.449 -14.691 1.00 18.22 464 ALA B CA 1
ATOM 4096 C C . ALA B 1 246 ? 46.087 -2.147 -16.140 1.00 19.23 464 ALA B C 1
ATOM 4097 O O . ALA B 1 246 ? 46.540 -1.049 -16.449 1.00 19.11 464 ALA B O 1
ATOM 4099 N N . PRO B 1 247 ? 45.879 -3.120 -17.039 1.00 20.43 465 PRO B N 1
ATOM 4100 C CA . PRO B 1 247 ? 46.165 -2.826 -18.446 1.00 20.71 465 PRO B CA 1
ATOM 4101 C C . PRO B 1 247 ? 45.368 -1.627 -18.956 1.00 20.72 465 PRO B C 1
ATOM 4102 O O . PRO B 1 247 ? 44.184 -1.467 -18.635 1.00 21.58 465 PRO B O 1
ATOM 4106 N N . THR B 1 248 ? 46.029 -0.787 -19.744 1.00 20.47 466 THR B N 1
ATOM 4107 C CA . THR B 1 248 ? 45.390 0.385 -20.332 1.00 20.14 466 THR B CA 1
ATOM 4108 C C . THR B 1 248 ? 44.646 -0.022 -21.604 1.00 21.70 466 THR B C 1
ATOM 4109 O O . THR B 1 248 ? 45.263 -0.343 -22.621 1.00 25.93 466 THR B O 1
ATOM 4113 N N . ARG B 1 249 ? 43.317 -0.014 -21.540 1.00 23.56 467 ARG B N 1
ATOM 4114 C CA . ARG B 1 249 ? 42.503 -0.605 -22.603 1.00 24.53 467 ARG B CA 1
ATOM 4115 C C . ARG B 1 249 ? 41.875 0.411 -23.556 1.00 24.73 467 ARG B C 1
ATOM 4116 O O . ARG B 1 249 ? 41.106 0.045 -24.446 1.00 28.94 467 ARG B O 1
ATOM 4124 N N . GLY B 1 250 ? 42.203 1.682 -23.370 1.00 23.54 468 GLY B N 1
ATOM 4125 C CA . GLY B 1 250 ? 41.735 2.723 -24.268 1.00 22.83 468 GLY B CA 1
ATOM 4126 C C . GLY B 1 250 ? 42.736 3.857 -24.313 1.00 21.98 468 GLY B C 1
ATOM 4127 O O . GLY B 1 250 ? 43.719 3.857 -23.570 1.00 22.38 468 GLY B O 1
ATOM 4128 N N . ASP B 1 251 ? 42.493 4.833 -25.176 1.00 23.19 469 ASP B N 1
ATOM 4129 C CA . ASP B 1 251 ? 43.423 5.943 -25.317 1.00 24.05 469 ASP B CA 1
ATOM 4130 C C . ASP B 1 251 ? 43.211 7.010 -24.250 1.00 21.77 469 ASP B C 1
ATOM 4131 O O . ASP B 1 251 ? 44.053 7.884 -24.060 1.00 22.65 469 ASP B O 1
ATOM 4136 N N . ALA B 1 252 ? 42.087 6.928 -23.546 1.00 18.07 470 ALA B N 1
ATOM 4137 C CA . ALA B 1 252 ? 41.833 7.831 -22.430 1.00 18.94 470 ALA B CA 1
ATOM 4138 C C . ALA B 1 252 ? 40.814 7.234 -21.480 1.00 18.36 470 ALA B C 1
ATOM 4139 O O . ALA B 1 252 ? 39.986 6.412 -21.877 1.00 19.51 470 ALA B O 1
ATOM 4141 N N . ALA B 1 253 ? 40.887 7.650 -20.221 1.00 17.69 471 ALA B N 1
ATOM 4142 C CA . ALA B 1 253 ? 39.946 7.206 -19.202 1.00 17.76 471 ALA B CA 1
ATOM 4143 C C . ALA B 1 253 ? 39.023 8.348 -18.809 1.00 17.59 471 ALA B C 1
ATOM 4144 O O . ALA B 1 253 ? 39.482 9.415 -18.394 1.00 18.37 471 ALA B O 1
ATOM 4146 N N . LEU B 1 254 ? 37.722 8.121 -18.949 1.00 16.39 472 LEU B N 1
ATOM 4147 C CA . LEU B 1 254 ? 36.732 9.104 -18.548 1.00 16.39 472 LEU B CA 1
ATOM 4148 C C . LEU B 1 254 ? 36.484 8.981 -17.053 1.00 16.07 472 LEU B C 1
ATOM 4149 O O . LEU B 1 254 ? 36.154 7.898 -16.560 1.00 17.55 472 LEU B O 1
ATOM 4154 N N . LEU B 1 255 ? 36.650 10.091 -16.339 1.00 15.54 473 LEU B N 1
ATOM 4155 C CA . LEU B 1 255 ? 36.390 10.137 -14.904 1.00 16.27 473 LEU B CA 1
ATOM 4156 C C . LEU B 1 255 ? 35.243 11.086 -14.601 1.00 17.97 473 LEU B C 1
ATOM 4157 O O . LEU B 1 255 ? 35.051 12.086 -15.298 1.00 18.38 473 LEU B O 1
ATOM 4162 N N . HIS B 1 256 ? 34.481 10.764 -13.563 1.00 17.67 474 HIS B N 1
ATOM 4163 C CA . HIS B 1 256 ? 33.586 11.728 -12.944 1.00 18.18 474 HIS B CA 1
ATOM 4164 C C . HIS B 1 256 ? 34.161 12.160 -11.599 1.00 18.20 474 HIS B C 1
ATOM 4165 O O . HIS B 1 256 ? 34.771 11.359 -10.897 1.00 20.24 474 HIS B O 1
ATOM 4172 N N . TYR B 1 257 ? 33.978 13.430 -11.257 1.00 18.09 475 TYR B N 1
ATOM 4173 C CA . TYR B 1 257 ? 34.342 13.951 -9.945 1.00 16.72 475 TYR B CA 1
ATOM 4174 C C . TYR B 1 257 ? 33.047 14.128 -9.168 1.00 19.54 475 TYR B C 1
ATOM 4175 O O . TYR B 1 257 ? 32.242 15.008 -9.481 1.00 21.88 475 TYR B O 1
ATOM 4184 N N . VAL B 1 258 ? 32.843 13.275 -8.167 1.00 20.67 476 VAL B N 1
ATOM 4185 C CA . VAL B 1 258 ? 31.526 13.093 -7.563 1.00 23.39 476 VAL B CA 1
ATOM 4186 C C . VAL B 1 258 ? 31.441 13.624 -6.131 1.00 24.25 476 VAL B C 1
ATOM 4187 O O . VAL B 1 258 ? 32.373 13.483 -5.338 1.00 24.61 476 VAL B O 1
ATOM 4191 N N . ASP B 1 259 ? 30.315 14.250 -5.813 1.00 28.28 477 ASP B N 1
ATOM 4192 C CA . ASP B 1 259 ? 30.055 14.692 -4.454 1.00 32.91 477 ASP B CA 1
ATOM 4193 C C . ASP B 1 259 ? 29.997 13.471 -3.544 1.00 33.26 477 ASP B C 1
ATOM 4194 O O . ASP B 1 259 ? 29.295 12.505 -3.838 1.00 32.86 477 ASP B O 1
ATOM 4199 N N . PRO B 1 260 ? 30.739 13.512 -2.430 1.00 34.94 478 PRO B N 1
ATOM 4200 C CA . PRO B 1 260 ? 30.919 12.357 -1.544 1.00 38.97 478 PRO B CA 1
ATOM 4201 C C . PRO B 1 260 ? 29.645 12.001 -0.792 1.00 42.28 478 PRO B C 1
ATOM 4202 O O . PRO B 1 260 ? 29.492 10.869 -0.332 1.00 43.28 478 PRO B O 1
ATOM 4206 N N . ASP B 1 261 ? 28.740 12.966 -0.671 1.00 45.05 479 ASP B N 1
ATOM 4207 C CA . ASP B 1 261 ? 27.512 12.772 0.090 1.00 50.41 479 ASP B CA 1
ATOM 4208 C C . ASP B 1 261 ? 26.330 12.483 -0.827 1.00 52.16 479 ASP B C 1
ATOM 4209 O O . ASP B 1 261 ? 25.622 11.489 -0.653 1.00 53.51 479 ASP B O 1
ATOM 4214 N N . THR B 1 262 ? 26.124 13.360 -1.803 1.00 52.44 480 THR B N 1
ATOM 4215 C CA . THR B 1 262 ? 24.982 13.262 -2.703 1.00 52.86 480 THR B CA 1
ATOM 4216 C C . THR B 1 262 ? 25.243 12.310 -3.865 1.00 52.03 480 THR B C 1
ATOM 4217 O O . THR B 1 262 ? 24.310 11.835 -4.504 1.00 50.83 480 THR B O 1
ATOM 4221 N N . HIS B 1 263 ? 26.515 12.038 -4.138 1.00 50.99 481 HIS B N 1
ATOM 4222 C CA . HIS B 1 263 ? 26.893 11.180 -5.257 1.00 51.40 481 HIS B CA 1
ATOM 4223 C C . HIS B 1 263 ? 26.565 11.822 -6.605 1.00 46.57 481 HIS B C 1
ATOM 4224 O O . HIS B 1 263 ? 26.512 11.143 -7.629 1.00 47.42 481 HIS B O 1
ATOM 4231 N N . ARG B 1 264 ? 26.350 13.133 -6.593 1.00 43.36 482 ARG B N 1
ATOM 4232 C CA . ARG B 1 264 ? 26.122 13.887 -7.821 1.00 43.12 482 ARG B CA 1
ATOM 4233 C C . ARG B 1 264 ? 27.427 14.091 -8.578 1.00 37.35 482 ARG B C 1
ATOM 4234 O O . ARG B 1 264 ? 28.450 14.421 -7.978 1.00 34.90 482 ARG B O 1
ATOM 4242 N N . ASN B 1 265 ? 27.386 13.903 -9.893 1.00 35.26 483 ASN B N 1
ATOM 4243 C CA . ASN B 1 265 ? 28.532 14.204 -10.743 1.00 31.60 483 ASN B CA 1
ATOM 4244 C C . ASN B 1 265 ? 28.769 15.709 -10.814 1.00 31.29 483 ASN B C 1
ATOM 4245 O O . ASN B 1 265 ? 27.884 16.463 -11.223 1.00 35.07 483 ASN B O 1
ATOM 4250 N N . LEU B 1 266 ? 29.960 16.146 -10.415 1.00 28.97 484 LEU B N 1
ATOM 4251 C CA . LEU B 1 266 ? 30.277 17.570 -10.378 1.00 29.03 484 LEU B CA 1
ATOM 4252 C C . LEU B 1 266 ? 31.067 18.027 -11.600 1.00 28.00 484 LEU B C 1
ATOM 4253 O O . LEU B 1 266 ? 31.216 19.224 -11.836 1.00 28.72 484 LEU B O 1
ATOM 4258 N N . GLY B 1 267 ? 31.581 17.076 -12.372 1.00 26.45 485 GLY B N 1
ATOM 4259 C CA . GLY B 1 267 ? 32.338 17.412 -13.563 1.00 25.25 485 GLY B CA 1
ATOM 4260 C C . GLY B 1 267 ? 33.049 16.217 -14.159 1.00 21.81 485 GLY B C 1
ATOM 4261 O O . GLY B 1 267 ? 33.408 15.286 -13.439 1.00 21.86 485 GLY B O 1
ATOM 4262 N N . GLU B 1 268 ? 33.250 16.246 -15.474 1.00 22.74 486 GLU B N 1
ATOM 4263 C CA . GLU B 1 268 ? 33.931 15.166 -16.182 1.00 21.28 486 GLU B CA 1
ATOM 4264 C C . GLU B 1 268 ? 35.386 15.530 -16.444 1.00 19.73 486 GLU B C 1
ATOM 4265 O O . GLU B 1 268 ? 35.711 16.695 -16.677 1.00 19.51 486 GLU B O 1
ATOM 4271 N N . PHE B 1 269 ? 36.252 14.521 -16.402 1.00 16.20 487 PHE B N 1
ATOM 4272 C CA . PHE B 1 269 ? 37.672 14.687 -16.671 1.00 15.23 487 PHE B CA 1
ATOM 4273 C C . PHE B 1 269 ? 38.159 13.547 -17.559 1.00 15.27 487 PHE B C 1
ATOM 4274 O O . PHE B 1 269 ? 37.574 12.461 -17.567 1.00 17.05 487 PHE B O 1
ATOM 4282 N N . LYS B 1 270 ? 39.233 13.791 -18.302 1.00 15.17 488 LYS B N 1
ATOM 4283 C CA . LYS B 1 270 ? 39.878 12.736 -19.080 1.00 16.04 488 LYS B CA 1
ATOM 4284 C C . LYS B 1 270 ? 41.278 12.503 -18.533 1.00 15.57 488 LYS B C 1
ATOM 4285 O O . LYS B 1 270 ? 42.029 13.452 -18.321 1.00 19.22 488 LYS B O 1
ATOM 4291 N N . MET B 1 271 ? 41.619 11.241 -18.298 1.00 14.80 489 MET B N 1
ATOM 4292 C CA . MET B 1 271 ? 42.970 10.872 -17.896 1.00 15.64 489 MET B CA 1
ATOM 4293 C C . MET B 1 271 ? 43.628 10.204 -19.076 1.00 15.94 489 MET B C 1
ATOM 4294 O O . MET B 1 271 ? 43.052 9.307 -19.675 1.00 21.04 489 MET B O 1
ATOM 4299 N N . TYR B 1 272 ? 44.838 10.629 -19.402 1.00 13.63 490 TYR B N 1
ATOM 4300 C CA . TYR B 1 272 ? 45.560 10.039 -20.513 1.00 13.85 490 TYR B CA 1
ATOM 4301 C C . TYR B 1 272 ? 46.574 9.022 -19.990 1.00 14.75 490 TYR B C 1
ATOM 4302 O O . TYR B 1 272 ? 46.986 9.096 -18.835 1.00 14.97 490 TYR B O 1
ATOM 4311 N N . PRO B 1 273 ? 46.964 8.064 -20.842 1.00 14.92 491 PRO B N 1
ATOM 4312 C CA . PRO B 1 273 ? 47.866 6.964 -20.477 1.00 15.69 491 PRO B CA 1
ATOM 4313 C C . PRO B 1 273 ? 49.171 7.448 -19.848 1.00 14.98 491 PRO B C 1
ATOM 4314 O O . PRO B 1 273 ? 49.732 6.742 -19.009 1.00 14.89 491 PRO B O 1
ATOM 4318 N N . GLU B 1 274 ? 49.634 8.632 -20.245 1.00 14.78 492 GLU B N 1
ATOM 4319 C CA . GLU B 1 274 ? 50.869 9.217 -19.721 1.00 15.16 492 GLU B CA 1
ATOM 4320 C C . GLU B 1 274 ? 50.781 9.639 -18.252 1.00 15.18 492 GLU B C 1
ATOM 4321 O O . GLU B 1 274 ? 51.796 9.973 -17.634 1.00 17.21 492 GLU B O 1
ATOM 4327 N N . GLY B 1 275 ? 49.575 9.628 -17.698 1.00 13.39 493 GLY B N 1
ATOM 4328 C CA . GLY B 1 275 ? 49.397 9.897 -16.284 1.00 13.69 493 GLY B CA 1
ATOM 4329 C C . GLY B 1 275 ? 49.160 11.354 -15.946 1.00 14.02 493 GLY B C 1
ATOM 4330 O O . GLY B 1 275 ? 49.852 11.933 -15.113 1.00 16.60 493 GLY B O 1
ATOM 4331 N N . TYR B 1 276 ? 48.180 11.952 -16.604 1.00 12.85 494 TYR B N 1
ATOM 4332 C CA . TYR B 1 276 ? 47.736 13.293 -16.264 1.00 12.84 494 TYR B CA 1
ATOM 4333 C C . TYR B 1 276 ? 46.273 13.404 -16.664 1.00 11.72 494 TYR B C 1
ATOM 4334 O O . TYR B 1 276 ? 45.740 12.527 -17.352 1.00 13.35 494 TYR B O 1
ATOM 4343 N N . MET B 1 277 ? 45.637 14.487 -16.235 1.00 12.78 495 MET B N 1
ATOM 4344 C CA . MET B 1 277 ? 44.208 14.662 -16.389 1.00 13.54 495 MET B CA 1
ATOM 4345 C C . MET B 1 277 ? 43.928 15.992 -17.090 1.00 14.29 495 MET B C 1
ATOM 4346 O O . MET B 1 277 ? 44.667 16.961 -16.905 1.00 13.46 495 MET B O 1
ATOM 4351 N N . THR B 1 278 ? 42.868 16.044 -17.894 1.00 14.20 496 THR B N 1
ATOM 4352 C CA . THR B 1 278 ? 42.429 17.306 -18.482 1.00 14.92 496 THR B CA 1
ATOM 4353 C C . THR B 1 278 ? 40.953 17.556 -18.205 1.00 15.63 496 THR B C 1
ATOM 4354 O O . THR B 1 278 ? 40.213 16.653 -17.821 1.00 15.38 496 THR B O 1
ATOM 4358 N N . CYS B 1 279 ? 40.534 18.799 -18.408 1.00 16.45 497 CYS B N 1
ATOM 4359 C CA . CYS B 1 279 ? 39.128 19.160 -18.337 1.00 17.93 497 CYS B CA 1
ATOM 4360 C C . CYS B 1 279 ? 38.856 20.176 -19.435 1.00 18.10 497 CYS B C 1
ATOM 4361 O O . CYS B 1 279 ? 39.779 20.624 -20.110 1.00 18.49 497 CYS B O 1
ATOM 4364 N N . VAL B 1 280 ? 37.590 20.529 -19.623 1.00 19.87 498 VAL B N 1
ATOM 4365 C CA . VAL B 1 280 ? 37.240 21.640 -20.492 1.00 21.29 498 VAL B CA 1
ATOM 4366 C C . VAL B 1 280 ? 36.647 22.739 -19.622 1.00 24.04 498 VAL B C 1
ATOM 4367 O O . VAL B 1 280 ? 35.501 22.637 -19.190 1.00 27.44 498 VAL B O 1
ATOM 4371 N N . PRO B 1 281 ? 37.442 23.781 -19.329 1.00 26.93 499 PRO B N 1
ATOM 4372 C CA . PRO B 1 281 ? 36.981 24.889 -18.484 1.00 32.17 499 PRO B CA 1
ATOM 4373 C C . PRO B 1 281 ? 35.777 25.599 -19.093 1.00 41.40 499 PRO B C 1
ATOM 4374 O O . PRO B 1 281 ? 35.720 25.767 -20.311 1.00 42.91 499 PRO B O 1
ATOM 4378 N N . ASN B 1 282 ? 34.835 26.011 -18.251 1.00 47.93 500 ASN B N 1
ATOM 4379 C CA . ASN B 1 282 ? 33.601 26.637 -18.717 1.00 53.92 500 ASN B CA 1
ATOM 4380 C C . ASN B 1 282 ? 33.354 28.037 -18.144 1.00 53.98 500 ASN B C 1
ATOM 4381 O O . ASN B 1 282 ? 34.286 28.703 -17.691 1.00 55.87 500 ASN B O 1
ATOM 4386 N N . ALA B 1 283 ? 32.093 28.471 -18.175 1.00 52.14 501 ALA B N 1
ATOM 4387 C CA . ALA B 1 283 ? 31.704 29.813 -17.732 1.00 49.11 501 ALA B CA 1
ATOM 4388 C C . ALA B 1 283 ? 32.155 30.089 -16.307 1.00 47.86 501 ALA B C 1
ATOM 4389 O O . ALA B 1 283 ? 33.059 30.895 -16.074 1.00 49.14 501 ALA B O 1
ATOM 4391 N N . GLY B 1 284 ? 31.505 29.437 -15.348 1.00 46.80 502 GLY B N 1
ATOM 4392 C CA . GLY B 1 284 ? 32.020 29.424 -13.995 1.00 45.48 502 GLY B CA 1
ATOM 4393 C C . GLY B 1 284 ? 33.436 28.914 -14.131 1.00 45.43 502 GLY B C 1
ATOM 4394 O O . GLY B 1 284 ? 33.665 27.943 -14.855 1.00 46.85 502 GLY B O 1
ATOM 4395 N N . GLY B 1 285 ? 34.385 29.580 -13.478 1.00 44.64 503 GLY B N 1
ATOM 4396 C CA . GLY B 1 285 ? 35.786 29.205 -13.578 1.00 44.05 503 GLY B CA 1
ATOM 4397 C C . GLY B 1 285 ? 35.961 27.699 -13.673 1.00 42.69 503 GLY B C 1
ATOM 4398 O O . GLY B 1 285 ? 35.119 26.943 -13.185 1.00 44.94 503 GLY B O 1
ATOM 4399 N N . GLY B 1 286 ? 37.045 27.263 -14.307 1.00 37.42 504 GLY B N 1
ATOM 4400 C CA . GLY B 1 286 ? 37.321 25.845 -14.466 1.00 30.93 504 GLY B CA 1
ATOM 4401 C C . GLY B 1 286 ? 37.242 25.045 -13.177 1.00 28.58 504 GLY B C 1
ATOM 4402 O O . GLY B 1 286 ? 36.433 25.334 -12.294 1.00 29.73 504 GLY B O 1
ATOM 4403 N N . PRO B 1 287 ? 38.095 24.025 -13.053 1.00 25.72 505 PRO B N 1
ATOM 4404 C CA . PRO B 1 287 ? 38.018 23.119 -11.902 1.00 24.25 505 PRO B CA 1
ATOM 4405 C C . PRO B 1 287 ? 38.307 23.818 -10.573 1.00 23.34 505 PRO B C 1
ATOM 4406 O O . PRO B 1 287 ? 38.001 23.271 -9.516 1.00 20.81 505 PRO B O 1
ATOM 4410 N N . GLN B 1 288 ? 38.878 25.016 -10.628 1.00 22.21 506 GLN B N 1
ATOM 4411 C CA . GLN B 1 288 ? 39.221 25.750 -9.416 1.00 24.59 506 GLN B CA 1
ATOM 4412 C C . GLN B 1 288 ? 37.992 26.111 -8.585 1.00 25.53 506 GLN B C 1
ATOM 4413 O O . GLN B 1 288 ? 38.097 26.360 -7.383 1.00 26.53 506 GLN B O 1
ATOM 4419 N N . THR B 1 289 ? 36.829 26.140 -9.229 1.00 25.50 507 THR B N 1
ATOM 4420 C CA . THR B 1 289 ? 35.596 26.517 -8.552 1.00 27.63 507 THR B CA 1
ATOM 4421 C C . THR B 1 289 ? 34.876 25.324 -7.937 1.00 26.21 507 THR B C 1
ATOM 4422 O O . THR B 1 289 ? 33.871 25.484 -7.240 1.00 29.61 507 THR B O 1
ATOM 4426 N N . LEU B 1 290 ? 35.391 24.124 -8.191 1.00 24.03 508 LEU B N 1
ATOM 4427 C CA . LEU B 1 290 ? 34.770 22.913 -7.670 1.00 21.94 508 LEU B CA 1
ATOM 4428 C C . LEU B 1 290 ? 35.100 22.723 -6.192 1.00 20.36 508 LEU B C 1
ATOM 4429 O O . LEU B 1 290 ? 36.164 23.137 -5.726 1.00 21.98 508 LEU B O 1
ATOM 4434 N N . PRO B 1 291 ? 34.184 22.094 -5.445 1.00 20.60 509 PRO B N 1
ATOM 4435 C CA . PRO B 1 291 ? 34.505 21.702 -4.072 1.00 20.16 509 PRO B CA 1
ATOM 4436 C C . PRO B 1 291 ? 35.720 20.779 -4.108 1.00 18.21 509 PRO B C 1
ATOM 4437 O O . PRO B 1 291 ? 35.917 20.071 -5.097 1.00 19.96 509 PRO B O 1
ATOM 4441 N N . ILE B 1 292 ? 36.521 20.787 -3.050 1.00 16.84 510 ILE B N 1
ATOM 4442 C CA . ILE B 1 292 ? 37.756 20.009 -3.052 1.00 16.76 510 ILE B CA 1
ATOM 4443 C C . ILE B 1 292 ? 37.622 18.659 -2.348 1.00 16.66 510 ILE B C 1
ATOM 4444 O O . ILE B 1 292 ? 38.604 17.922 -2.227 1.00 17.55 510 ILE B O 1
ATOM 4449 N N . ASN B 1 293 ? 36.411 18.330 -1.902 1.00 17.65 511 ASN B N 1
ATOM 4450 C CA . ASN B 1 293 ? 36.181 17.087 -1.168 1.00 19.19 511 ASN B CA 1
ATOM 4451 C C . ASN B 1 293 ? 35.477 16.011 -1.993 1.00 19.38 511 ASN B C 1
ATOM 4452 O O . ASN B 1 293 ? 34.909 15.063 -1.448 1.00 19.14 511 ASN B O 1
ATOM 4457 N N . GLY B 1 294 ? 35.521 16.165 -3.311 1.00 17.83 512 GLY B N 1
ATOM 4458 C CA . GLY B 1 294 ? 34.930 15.195 -4.211 1.00 17.62 512 GLY B CA 1
ATOM 4459 C C . GLY B 1 294 ? 35.792 13.959 -4.394 1.00 16.22 512 GLY B C 1
ATOM 4460 O O . GLY B 1 294 ? 36.969 13.926 -4.005 1.00 17.11 512 GLY B O 1
ATOM 4461 N N . VAL B 1 295 ? 35.200 12.942 -5.007 1.00 17.17 513 VAL B N 1
ATOM 4462 C CA . VAL B 1 295 ? 35.884 11.686 -5.263 1.00 17.82 513 VAL B CA 1
ATOM 4463 C C . VAL B 1 295 ? 35.908 11.408 -6.761 1.00 16.85 513 VAL B C 1
ATOM 4464 O O . VAL B 1 295 ? 34.877 11.481 -7.429 1.00 17.75 513 VAL B O 1
ATOM 4468 N N . PHE B 1 296 ? 37.083 11.101 -7.298 1.00 15.61 514 PHE B N 1
ATOM 4469 C CA . PHE B 1 296 ? 37.175 10.750 -8.706 1.00 15.52 514 PHE B CA 1
ATOM 4470 C C . PHE B 1 296 ? 36.749 9.308 -8.891 1.00 15.58 514 PHE B C 1
ATOM 4471 O O . PHE B 1 296 ? 37.117 8.437 -8.099 1.00 16.21 514 PHE B O 1
ATOM 4479 N N . VAL B 1 297 ? 35.966 9.059 -9.936 1.00 15.93 515 VAL B N 1
ATOM 4480 C CA . VAL B 1 297 ? 35.488 7.716 -10.231 1.00 17.65 515 VAL B CA 1
ATOM 4481 C C . VAL B 1 297 ? 35.691 7.410 -11.708 1.00 17.39 515 VAL B C 1
ATOM 4482 O O . VAL B 1 297 ? 35.275 8.188 -12.564 1.00 17.22 515 VAL B O 1
ATOM 4486 N N . PHE B 1 298 ? 36.343 6.285 -11.997 1.00 16.64 516 PHE B N 1
ATOM 4487 C CA . PHE B 1 298 ? 36.507 5.803 -13.364 1.00 17.83 516 PHE B CA 1
ATOM 4488 C C . PHE B 1 298 ? 35.175 5.325 -13.931 1.00 19.68 516 PHE B C 1
ATOM 4489 O O . PHE B 1 298 ? 34.511 4.464 -13.343 1.00 21.49 516 PHE B O 1
ATOM 4497 N N . ILE B 1 299 ? 34.791 5.891 -15.070 1.00 18.60 517 ILE B N 1
ATOM 4498 C CA . ILE B 1 299 ? 33.534 5.552 -15.721 1.00 20.10 517 ILE B CA 1
ATOM 4499 C C . ILE B 1 299 ? 33.758 4.568 -16.861 1.00 20.07 517 ILE B C 1
ATOM 4500 O O . ILE B 1 299 ? 33.114 3.521 -16.929 1.00 22.80 517 ILE B O 1
ATOM 4505 N N . SER B 1 300 ? 34.675 4.905 -17.760 1.00 19.94 518 SER B N 1
ATOM 4506 C CA . SER B 1 300 ? 34.880 4.100 -18.951 1.00 20.71 518 SER B CA 1
ATOM 4507 C C . SER B 1 300 ? 36.138 4.474 -19.713 1.00 20.51 518 SER B C 1
ATOM 4508 O O . SER B 1 300 ? 36.616 5.605 -19.636 1.00 20.02 518 SER B O 1
ATOM 4511 N N . TRP B 1 301 ? 36.664 3.513 -20.464 1.00 20.69 519 TRP B N 1
ATOM 4512 C CA . TRP B 1 301 ? 37.676 3.821 -21.463 1.00 20.04 519 TRP B CA 1
ATOM 4513 C C . TRP B 1 301 ? 36.996 4.512 -22.634 1.00 20.61 519 TRP B C 1
ATOM 4514 O O . TRP B 1 301 ? 35.946 4.068 -23.103 1.00 23.61 519 TRP B O 1
ATOM 4525 N N . VAL B 1 302 ? 37.591 5.608 -23.088 1.00 20.08 520 VAL B N 1
ATOM 4526 C CA . VAL B 1 302 ? 37.059 6.353 -24.217 1.00 21.51 520 VAL B CA 1
ATOM 4527 C C . VAL B 1 302 ? 38.161 6.703 -25.206 1.00 21.16 520 VAL B C 1
ATOM 4528 O O . VAL B 1 302 ? 39.358 6.540 -24.925 1.00 22.09 520 VAL B O 1
ATOM 4532 N N . SER B 1 303 ? 37.741 7.191 -26.366 1.00 22.87 521 SER B N 1
ATOM 4533 C CA . SER B 1 303 ? 38.653 7.657 -27.392 1.00 23.53 521 SER B CA 1
ATOM 4534 C C . SER B 1 303 ? 39.448 8.865 -26.899 1.00 22.33 521 SER B C 1
ATOM 4535 O O . SER B 1 303 ? 38.980 9.620 -26.045 1.00 21.61 521 SER B O 1
ATOM 4538 N N . ARG B 1 304 ? 40.649 9.054 -27.440 1.00 22.20 522 ARG B N 1
ATOM 4539 C CA . ARG B 1 304 ? 41.440 10.227 -27.094 1.00 25.29 522 ARG B CA 1
ATOM 4540 C C . ARG B 1 304 ? 40.714 11.480 -27.564 1.00 22.99 522 ARG B C 1
ATOM 4541 O O . ARG B 1 304 ? 41.019 12.587 -27.121 1.00 23.84 522 ARG B O 1
ATOM 4549 N N . TYR B 1 305 ? 39.740 11.291 -28.453 1.00 21.72 523 TYR B N 1
ATOM 4550 C CA . TYR B 1 305 ? 39.001 12.402 -29.040 1.00 20.73 523 TYR B CA 1
ATOM 4551 C C . TYR B 1 305 ? 37.662 12.636 -28.356 1.00 22.25 523 TYR B C 1
ATOM 4552 O O . TYR B 1 305 ? 36.866 13.465 -28.803 1.00 24.30 523 TYR B O 1
ATOM 4561 N N . TYR B 1 306 ? 37.413 11.901 -27.277 1.00 21.27 524 TYR B N 1
ATOM 4562 C CA . TYR B 1 306 ? 36.172 12.052 -26.527 1.00 22.01 524 TYR B CA 1
ATOM 4563 C C . TYR B 1 306 ? 35.937 13.510 -26.147 1.00 23.37 524 TYR B C 1
ATOM 4564 O O . TYR B 1 306 ? 36.830 14.181 -25.621 1.00 23.05 524 TYR B O 1
ATOM 4573 N N . GLN B 1 307 ? 34.725 13.990 -26.404 1.00 24.00 525 GLN B N 1
ATOM 4574 C CA . GLN B 1 307 ? 34.377 15.387 -26.163 1.00 23.74 525 GLN B CA 1
ATOM 4575 C C . GLN B 1 307 ? 33.813 15.617 -24.765 1.00 24.83 525 GLN B C 1
ATOM 4576 O O . GLN B 1 307 ? 32.720 15.146 -24.442 1.00 25.57 525 GLN B O 1
ATOM 4582 N N . LEU B 1 308 ? 34.561 16.346 -23.943 1.00 23.09 526 LEU B N 1
ATOM 4583 C CA . LEU B 1 308 ? 34.100 16.744 -22.618 1.00 24.98 526 LEU B CA 1
ATOM 4584 C C . LEU B 1 308 ? 33.133 17.914 -22.722 1.00 27.68 526 LEU B C 1
ATOM 4585 O O . LEU B 1 308 ? 33.167 18.663 -23.700 1.00 28.71 526 LEU B O 1
#

Sequence (594 aa):
KPFSVPNIPMNLMSNSRVPMLIDGMMVSNDQNQVPQFQNGRVTLDGQLQGTTTVSAACIARMRGRIFNNNGNYGVNLAELDGNPYHAFDSPAPLGFPDFGNCDLHMTFVKINPTELSTGDPSGKVVIHSYDATFAPHLGTVKLEDNNELDQFVGKEVVLELTWVSNRTGATLNLWAVPNYGSNLTQASQLAPPIYPPGFGEAIVYFTSTFPTVSNPKVPCTLPQEFVSHFVNEQAPTRGDAALLHYVDPDTHRNLGEFKMYPEGYMTCVPNAGGGPQTLPINGVFVFISWVSRYYQLKPFSVPNIPMNLMSNSRVPMLIDGMMVSNDQNQVPQFQNGRVTLDGQLQGTTTVSAACIARMRGRIFNNNGNYGVNLAELDGNPYHAFDSPAPLGFPDFGNCDLHMTFVKINPTELSTGDPSGKVVIHSYDATFAPHLGTVKLEDNNELDQFVGKEVVLELTWVSNRTGATLNLWAVPNYGSNLTQASQLAPPIYPPGFGEAIVYFTSTFPTVSNPKVPCTLPQEFVSHFVNEQAPTRGDAALLHYVDPDTHRNLGEFKMYPEGYMTCVPNAGGGPQTLPINGVFVFISWVSRYYQL

InterPro domains:
  IPR004005 Calicivirus coat protein [PF00915] (8-287)
  IPR013643 Calicivirus coat protein C-terminal [PF08435] (306-537)
  IPR029053 Viral coat protein subunit [G3DSA:2.60.120.20] (1-230)

Solvent-accessible surface area: 23163 Å² total; per-residue (Å²): 136,105,6,38,10,3,71,5,34,0,28,69,0,0,0,0,0,0,7,27,30,2,58,10,38,82,33,10,151,70,91,131,51,52,3,35,5,0,4,0,0,0,22,0,44,6,109,66,50,9,0,4,14,2,1,6,6,5,7,0,29,0,35,2,116,2,54,74,102,141,70,65,25,0,0,68,17,14,35,26,58,30,85,93,20,122,40,96,91,22,0,0,2,60,3,0,1,2,1,0,56,0,23,0,28,2,19,2,10,24,4,59,69,112,41,0,71,109,46,72,2,17,20,113,4,39,0,43,2,24,84,58,76,3,6,0,2,57,12,48,1,66,0,47,83,54,135,126,1,97,114,2,57,41,63,30,0,14,2,20,5,9,17,0,19,60,79,129,86,32,117,14,70,4,43,22,55,6,85,4,1,15,130,114,56,150,8,42,127,47,1,60,54,8,137,55,52,33,74,57,11,5,11,2,6,0,3,0,28,9,2,0,8,66,61,25,95,0,4,0,0,0,0,5,17,0,0,18,26,1,23,16,31,89,2,71,50,115,29,50,0,0,6,0,35,0,8,30,41,126,89,125,140,63,44,20,46,8,0,0,14,41,87,0,12,0,0,16,50,52,95,73,76,62,30,141,96,130,59,60,71,64,0,9,2,59,42,81,44,43,22,59,119,133,70,113,55,122,113,11,39,10,5,80,5,33,0,23,59,0,0,0,0,0,0,16,26,28,2,63,11,8,26,19,11,158,84,82,117,61,47,0,35,6,0,4,0,1,0,23,1,44,7,109,68,48,6,0,3,12,5,1,6,6,5,4,1,25,2,32,2,118,1,44,59,91,152,50,79,18,0,0,73,18,12,37,20,64,30,86,82,28,112,28,153,115,4,1,0,2,63,1,0,1,2,2,1,56,1,23,0,29,3,12,2,11,24,4,58,69,110,44,0,71,109,47,72,1,18,20,105,4,39,0,45,2,25,86,101,78,4,10,0,7,92,14,49,1,79,1,46,85,54,132,113,1,85,114,2,56,40,63,28,0,14,1,21,14,19,17,0,20,60,78,132,84,32,116,8,76,2,45,23,55,6,117,8,22,96,58,177,131,118,64,60,53,65,1,60,46,8,148,31,41,34,205,48,22,2,7,0,1,0,5,0,31,8,0,0,7,61,50,29,99,0,1,0,1,0,0,3,19,0,0,15,25,1,21,13,32,90,1,58,48,158,21,85,0,0,10,0,35,0,20,26,46,117,82,141,138,69,35,23,57,3,0,0,20,40,87,0,17,0,0,8,48,40,115,112,51,38,12,6,85,90,39,66,62,60,0,16,2,62,45,78,47,52,25,60,127,166,74,138,52

Radius of gyration: 23.34 Å; Cα contacts (8 Å, |Δi|>4): 1653; chains: 2; bounding box: 64×61×63 Å

Foldseek 3Di:
DDQKFDQFFQQVFAFFQAGFGFQDKDFDPPLPQWAQFQTLWAFSLQRHFALYDADSVLAQKWKAAWAADPHFIKGQTAAPVRHRDPALPHLAHRNHHFFAQWKFKKKKFFDPVVCVPDDGRIDIWIWHLDALQQARSRRMTTTDDPVPCVVRHGTMMMIHGQAIEHDPPDHRDLRDGRQRHRVNDRRPRRQDIDHDDDLLKGWMWGWDQHRHPPDRIHTDFDGSNRNNVSNVNSDDDDAQWWKKFFADSPPRHGPAIWTAGRRRGIIGNPCVPVDPDDDHRGTGITTDGHDYPPDHD/DDFKFDQAFQQVFAFFQAGFGFDFKAFDPPLFQKFFFQTLWAFLLQRHAALYDLDSVLAQKWKAAWAADPNWIKGQTAAPVRHRDPLPAHLAHRNHHFFAQWKFKKKKFFDDVVCVPDDGRIDIWIWHLDDPQQARSVRMTTTDDPVPCVVRHGTMMMIHGQAIEHDPPDHRDLRDGRPNHDDPPDDSRGLDIDGRPDPQKGWMWGWGQHRHPPDRIHTDFDGSNRNNVSNVNSDDDDAQWWKKFFADPPPRDGPAIWIAGRRGGIIGRADDPGRRRPPRRRTGIITDDHDYPPDDD

Organism: NCBI:txid207658

B-factor: mean 20.15, std 10.8, range [7.73, 63.92]

Nearest PDB structures (foldseek):
  4rdk-assembly1_A  TM=9.999E-01  e=1.820E-63  Human calicivirus NLV/Boxer/2001/US
  4rdl-assembly1_B  TM=9.745E-01  e=5.190E-60  Human calicivirus NLV/Boxer/2001/US
  4rdk-assembly1_B  TM=9.777E-01  e=6.081E-59  Human calicivirus NLV/Boxer/2001/US
  7eqw-assembly1_A  TM=9.364E-01  e=5.514E-43  Desert Shield virus
  7yqg-assembly1_A  TM=8.548E-01  e=1.020E-28  Norovirus GII

Secondary structure (DSSP, 8-state):
-------S-GGGSBPSSSSSB--EEEE-S-TTS----SSS-B-TTS-B-TT--S-GGGTTEEEEEEEEETTEEEEEEE-TTSSBP-TTSSSSSTT-----SEEEEEEEEE--GGG-SSS--EEEEEEES-STTEEGGGTEEEEPP-S--GGGTT-EEEEEEEEEEEPTTS---TTPPP-TTTTT-PPTTPPPP----STT-EEEEEEEE--BTT--EEEESS-HHHHHHHHHH-PPP-SSEEEEEEE-TTT--EEEEEEEETTTEEEE--STTS------SS-EEEEEEEE-TT---/-------S-GGGSBPSSSSSB--EEE--SSTT-----SSS-B-TT--B-TT--S-GGGTTEEEEEEEEETTEEEEEEE-TTSSB---SS-SSSTT-----SEEEEEEEEE--GGG-SSS--EEEEEEES-STTEEGGGTEEEEP--S--GGGTT-EEEEEEEEEEEPTTS---TTPPP-----TTS---PPPP----BTTBEE-EEEEE--BTTS-EEEESS-HHHHHHHHHH-----SSEEEEEEE-TTT--EEEEEEEETTTEEEE---SS-SGGGS-SS-EEEEEEEE-TT---

CATH classification: 2.40.510.10 (+1 more: 2.40.30.120)